Protein AF-A0A2D6JNW7-F1 (afdb_monomer_lite)

pLDDT: mean 84.2, std 11.0, range [40.28, 97.12]

Radius of gyration: 33.72 Å; chains: 1; bounding box: 96×53×116 Å

Secondary structure (DSSP, 8-state):
-EEEE---TTTPPP-PPPEEEETTSPBPPPPEEEEEE-SSEEEEEEE--SPPSS-EEEE----TT----EEE------S-SS-SSGGG--S--B--TTTT--S-GGG-EE-----HHHHHHHHHHHHHHHHHHTS--S-HHHIIIIIHHHHHHHHIIIIIHHHHHHHHTSPPTTPBPHHHHHHHHHHHHHHHHSTT--HHHHHHHHHSGGGPPTT-EEEEEEE--EEEEPTTS-EEEE-HHHHT-BHHHHHHHHHHHHHHH---TTSHHHHHHHHHHHHHHHHHHHHHHHHHH-EESS--SSSEEEEEEEEEE-PPEEETTEEE--EEETTS-HHHHHHHHHHHS-SEEEEEEEESSSEEEEEEEE--TT--TTTS-SS--SEEE---SSTTHHHHHHHHHHHHHHHHHHHHHHHHHHHHHHHHHHHHHHTT--

Sequence (434 aa):
MVEWELVPIEIEQPHSVPDLITAAGRLSPAPDVVVDDDGESLKITYRWRALPTGDYTLCMHGSPQKIQSYSWTGVFGYEGLGPTDPSGFSSASYYPQGAALAGDVDRAEALNSHGAGLLLVSTVMLILFLVVAMRPTTAYGVRFGLFVPGVLMLLVGGILHPLWAMADEVQHQDEITLETLIEMRLQQLWDVSAEGVPEQTLYTHTGATWGMLEGERLKMKLDIEEAIPLDDGRWQLLVPELESLRLDQAIFGQVAKGETQQSQEGMLESQTVRFILLAGRSLLLDLLILEAMLVVEDKPESSVIHIDTEMLAAPATGSFAAPAWSTRPASVSTDDWVRLQGSLFPERISISLCDCDLDLLDVMFLPSDGFDLGDIPPSSWGVKSASGLLPYGGALMLGGLALGLAATWMEVQRKSKAEQLALEFATQNTNQWN

Foldseek 3Di:
DKKWFDDPPVQDWDQDQWWKAFPVRDTDDFFDWDWDCPPGITDIDGHDPPDDDHDIDTGDDTDPPHDIDMDDDDDDDDDDPQDPDPVRFPQFAAQPPPLQDQFDPVQKDFFAALDCVLLVVLVVLLVVLVVVVPDDDPCVCLCVVFAVLLSVLSCVLRHQFSVQLVVLLDDDPPADEPLRLLLVLLVLLLVCLAPPRDLVSNQQQLAAQSSAHAQGKHKYKAFFTIWGQDPVQKIQTHGVCRRPDTLLCSNVVSLVVVVVVDPDPDRNPSSSVSSSVSSLVSVSLNVLVVRNQRMGNHDFNHSMKIAIFGKHAADFDDDSSRTYNRIDGPPFDNVLSVLLCVQFVFPDWDWDFDPDVDTGIYIDTHTGPRNHPVSHGPDRRRMDHSGTPDPCSVVSSVSSSVSNVVSSVVRVVVVVVVVVVVVVVVVVVVVVPD

Structure (mmCIF, N/CA/C/O backbone):
data_AF-A0A2D6JNW7-F1
#
_entry.id   AF-A0A2D6JNW7-F1
#
loop_
_atom_site.group_PDB
_atom_site.id
_atom_site.type_symbol
_atom_site.label_atom_id
_atom_site.label_alt_id
_atom_site.label_comp_id
_atom_site.label_asym_id
_atom_site.label_entity_id
_atom_site.label_seq_id
_atom_site.pdbx_PDB_ins_code
_atom_site.Cartn_x
_atom_site.Cartn_y
_atom_site.Cartn_z
_atom_site.occupancy
_atom_site.B_iso_or_equiv
_atom_site.auth_seq_id
_atom_site.auth_comp_id
_atom_site.auth_asym_id
_atom_site.auth_atom_id
_atom_site.pdbx_PDB_model_num
ATOM 1 N N . MET A 1 1 ? -18.927 -9.852 26.071 1.00 79.31 1 MET A N 1
ATOM 2 C CA . MET A 1 1 ? -20.277 -9.918 25.480 1.00 79.31 1 MET A CA 1
ATOM 3 C C . MET A 1 1 ? -20.737 -11.363 25.498 1.00 79.31 1 MET A C 1
ATOM 5 O O . MET A 1 1 ? -19.921 -12.235 25.215 1.00 79.31 1 MET A O 1
ATOM 9 N N . VAL A 1 2 ? -21.993 -11.606 25.861 1.00 85.31 2 VAL A N 1
ATOM 10 C CA . VAL A 1 2 ? -22.646 -12.916 25.771 1.00 85.31 2 VAL A CA 1
ATOM 11 C C . VAL A 1 2 ? -23.928 -12.736 24.967 1.00 85.31 2 VAL A C 1
ATOM 13 O O . VAL A 1 2 ? -24.715 -11.842 25.276 1.00 85.31 2 VAL A O 1
ATOM 16 N N . GLU A 1 3 ? -24.112 -13.555 23.942 1.00 86.44 3 GLU A N 1
ATOM 17 C CA . GLU A 1 3 ? -25.295 -13.560 23.084 1.00 86.44 3 GLU A CA 1
ATOM 18 C C . GLU A 1 3 ? -26.065 -14.858 23.314 1.00 86.44 3 GLU A C 1
ATOM 20 O O . GLU A 1 3 ? -25.490 -15.950 23.260 1.00 86.44 3 GLU A O 1
ATOM 25 N N . TRP A 1 4 ? -27.355 -14.726 23.609 1.00 85.75 4 TRP A N 1
ATOM 26 C CA . TRP A 1 4 ? -28.253 -15.832 23.914 1.00 85.75 4 TRP A CA 1
ATOM 27 C C . TRP A 1 4 ? -29.268 -16.007 22.788 1.00 85.75 4 TRP A C 1
ATOM 29 O O . TRP A 1 4 ? -29.908 -15.046 22.359 1.00 85.75 4 TRP A O 1
ATOM 39 N N . GLU A 1 5 ? -29.448 -17.249 22.343 1.00 84.75 5 GLU A N 1
ATOM 40 C CA . GLU A 1 5 ? -30.480 -17.589 21.363 1.00 84.75 5 GLU A CA 1
ATOM 41 C C . GLU A 1 5 ? -31.864 -17.551 22.021 1.00 84.75 5 GLU A C 1
ATOM 43 O O . GLU A 1 5 ? -32.036 -18.044 23.141 1.00 84.75 5 GLU A O 1
ATOM 48 N N . LEU A 1 6 ? -32.865 -16.983 21.346 1.00 81.88 6 LEU A N 1
ATOM 49 C CA . LEU A 1 6 ? -34.222 -16.928 21.883 1.00 81.88 6 LEU A CA 1
ATOM 50 C C . LEU A 1 6 ? -34.843 -18.325 21.961 1.00 81.88 6 LEU A C 1
ATOM 52 O O . LEU A 1 6 ? -34.930 -19.061 20.979 1.00 81.88 6 LEU A O 1
ATOM 56 N N . VAL A 1 7 ? -35.335 -18.671 23.147 1.00 85.50 7 VAL A N 1
ATOM 57 C CA . VAL A 1 7 ? -36.038 -19.926 23.413 1.00 85.50 7 VAL A CA 1
ATOM 58 C C . VAL A 1 7 ? -37.310 -19.644 24.216 1.00 85.50 7 VAL A C 1
ATOM 60 O O . VAL A 1 7 ? -37.390 -18.617 24.889 1.00 85.50 7 VAL A O 1
ATOM 63 N N . PRO A 1 8 ? -38.322 -20.530 24.183 1.00 85.38 8 PRO A N 1
ATOM 64 C CA . PRO A 1 8 ? -39.494 -20.395 25.040 1.00 85.38 8 PRO A CA 1
ATOM 65 C C . PRO A 1 8 ? -39.116 -20.270 26.523 1.00 85.38 8 PRO A C 1
ATOM 67 O O . PRO A 1 8 ? -38.206 -20.954 27.003 1.00 85.38 8 PRO A O 1
ATOM 70 N N . ILE A 1 9 ? -39.855 -19.434 27.257 1.00 81.75 9 ILE A N 1
ATOM 71 C CA . ILE A 1 9 ? -39.576 -19.068 28.658 1.00 81.75 9 ILE A CA 1
ATOM 72 C C . ILE A 1 9 ? -39.484 -20.282 29.601 1.00 81.75 9 ILE A C 1
ATOM 74 O O . ILE A 1 9 ? -38.838 -20.238 30.651 1.00 81.75 9 ILE A O 1
ATOM 78 N N . GLU A 1 10 ? -40.108 -21.403 29.227 1.00 84.38 10 GLU A N 1
ATOM 79 C CA . GLU A 1 10 ? -40.064 -22.664 29.965 1.00 84.38 10 GLU A CA 1
ATOM 80 C C . GLU A 1 10 ? -38.662 -23.291 29.999 1.00 84.38 10 GLU A C 1
ATOM 82 O O . GLU A 1 10 ? -38.323 -23.964 30.976 1.00 84.38 10 GLU A O 1
ATOM 87 N N . ILE A 1 11 ? -37.845 -23.068 28.963 1.00 86.50 11 ILE A N 1
ATOM 88 C CA . ILE A 1 11 ? -36.492 -23.635 28.823 1.00 86.50 11 ILE A CA 1
ATOM 89 C C . ILE A 1 11 ? -35.373 -22.582 28.878 1.00 86.50 11 ILE A C 1
ATOM 91 O O . ILE A 1 11 ? -34.199 -22.950 28.902 1.00 86.50 11 ILE A O 1
ATOM 95 N N . GLU A 1 12 ? -35.730 -21.301 28.968 1.00 85.44 12 GLU A N 1
ATOM 96 C CA . GLU A 1 12 ? -34.830 -20.142 28.972 1.00 85.44 12 GLU A CA 1
ATOM 97 C C . GLU A 1 12 ? -33.957 -20.036 30.231 1.00 85.44 12 GLU A C 1
ATOM 99 O O . GLU A 1 12 ? -34.466 -20.016 31.359 1.00 85.44 12 GLU A O 1
ATOM 104 N N . GLN A 1 13 ? -32.636 -19.931 30.059 1.00 88.56 13 GLN A N 1
ATOM 105 C CA . GLN A 1 13 ? -31.693 -19.799 31.171 1.00 88.56 13 GLN A CA 1
ATOM 106 C C . GLN A 1 13 ? -31.845 -18.444 31.880 1.00 88.56 13 GLN A C 1
ATOM 108 O O . GLN A 1 13 ? -32.142 -17.441 31.243 1.00 88.56 13 GLN A O 1
ATOM 113 N N . PRO A 1 14 ? -31.639 -18.374 33.208 1.00 84.81 14 PRO A N 1
ATOM 114 C CA . PRO A 1 14 ? -31.589 -17.092 33.889 1.00 84.81 14 PRO A CA 1
ATOM 115 C C . PRO A 1 14 ? -30.302 -16.355 33.508 1.00 84.81 14 PRO A C 1
ATOM 117 O O . PRO A 1 14 ? -29.203 -16.851 33.751 1.00 84.81 14 PRO A O 1
ATOM 120 N N . HIS A 1 15 ? -30.423 -15.140 32.983 1.00 85.81 15 HIS A N 1
ATOM 121 C CA . HIS A 1 15 ? -29.268 -14.310 32.625 1.00 85.81 15 HIS A CA 1
ATOM 122 C C . HIS A 1 15 ? -28.740 -13.516 33.825 1.00 85.81 15 HIS A C 1
ATOM 124 O O . HIS A 1 15 ? -28.685 -12.288 33.826 1.00 85.81 15 HIS A O 1
ATOM 130 N N . SER A 1 16 ? -28.397 -14.224 34.903 1.00 84.06 16 SER A N 1
ATOM 131 C CA . SER A 1 16 ? -27.777 -13.600 36.073 1.00 84.06 16 SER A CA 1
ATOM 132 C C . SER A 1 16 ? -26.382 -13.082 35.738 1.00 84.06 16 SER A C 1
ATOM 134 O O . SER A 1 16 ? -25.651 -13.719 34.979 1.00 84.06 16 SER A O 1
ATOM 136 N N . VAL A 1 17 ? -25.992 -11.981 36.382 1.00 85.38 17 VAL A N 1
ATOM 137 C CA . VAL A 1 17 ? -24.635 -11.440 36.279 1.00 85.38 17 VAL A CA 1
ATOM 138 C C . VAL A 1 17 ? -23.621 -12.539 36.630 1.00 85.38 17 VAL A C 1
ATOM 140 O O . VAL A 1 17 ? -23.726 -13.123 37.711 1.00 85.38 17 VAL A O 1
ATOM 143 N N . PRO A 1 18 ? -22.675 -12.859 35.731 1.00 88.25 18 PRO A N 1
ATOM 144 C CA . PRO A 1 18 ? -21.683 -13.891 35.972 1.00 88.25 18 PRO A CA 1
ATOM 145 C C . PRO A 1 18 ? -20.665 -13.432 37.014 1.00 88.25 18 PRO A C 1
ATOM 147 O O . PRO A 1 18 ? -20.334 -12.247 37.121 1.00 88.25 18 PRO A O 1
ATOM 150 N N . ASP A 1 19 ? -20.134 -14.397 37.754 1.00 89.12 19 ASP A N 1
ATOM 151 C CA . ASP A 1 19 ? -19.105 -14.138 38.750 1.00 89.12 19 ASP A CA 1
ATOM 152 C C . ASP A 1 19 ? -17.740 -14.092 38.075 1.00 89.12 19 ASP A C 1
ATOM 154 O O . ASP A 1 19 ? -17.357 -15.008 37.346 1.00 89.12 19 ASP A O 1
ATOM 158 N N . LEU A 1 20 ? -16.972 -13.047 38.363 1.00 88.94 20 LEU A N 1
ATOM 159 C CA . LEU A 1 20 ? -15.573 -12.967 37.972 1.00 88.94 20 LEU A CA 1
ATOM 160 C C . LEU A 1 20 ? -14.711 -13.158 39.221 1.00 88.94 20 LEU A C 1
ATOM 162 O O . LEU A 1 20 ? -14.803 -12.376 40.166 1.00 88.94 20 LEU A O 1
ATOM 166 N N . ILE A 1 21 ? -13.902 -14.215 39.246 1.00 90.06 21 ILE A N 1
ATOM 167 C CA . ILE A 1 21 ? -13.131 -14.631 40.423 1.00 90.06 21 ILE A CA 1
ATOM 168 C C . ILE A 1 21 ? -11.639 -14.468 40.133 1.00 90.06 21 ILE A C 1
ATOM 170 O O . ILE A 1 21 ? -11.117 -15.049 39.188 1.00 90.06 21 ILE A O 1
ATOM 174 N N . THR A 1 22 ? -10.949 -13.689 40.960 1.00 87.75 22 THR A N 1
ATOM 175 C CA . THR A 1 22 ? -9.482 -13.528 40.934 1.00 87.75 22 THR A CA 1
ATOM 176 C C . THR A 1 22 ? -8.746 -14.842 41.224 1.00 87.75 22 THR A C 1
ATOM 178 O O . THR A 1 22 ? -9.270 -15.710 41.924 1.00 87.75 22 THR A O 1
ATOM 181 N N . ALA A 1 23 ? -7.474 -14.945 40.827 1.00 84.19 23 ALA A N 1
ATOM 182 C CA . ALA A 1 23 ? -6.586 -16.057 41.198 1.00 84.19 23 ALA A CA 1
ATOM 183 C C . ALA A 1 23 ? -6.503 -16.326 42.720 1.00 84.19 23 ALA A C 1
ATOM 185 O O . ALA A 1 23 ? -6.247 -17.448 43.150 1.00 84.19 23 ALA A O 1
ATOM 186 N N . ALA A 1 24 ? -6.762 -15.312 43.554 1.00 84.00 24 ALA A N 1
ATOM 187 C CA . ALA A 1 24 ? -6.826 -15.438 45.012 1.00 84.00 24 ALA A CA 1
ATOM 188 C C . ALA A 1 24 ? -8.175 -15.985 45.536 1.00 84.00 24 ALA A C 1
ATOM 190 O O . ALA A 1 24 ? -8.398 -16.007 46.748 1.00 84.00 24 ALA A O 1
ATOM 191 N N . GLY A 1 25 ? -9.100 -16.375 44.653 1.00 85.25 25 GLY A N 1
ATOM 192 C CA . GLY A 1 25 ? -10.431 -16.874 45.007 1.00 85.25 25 GLY A CA 1
ATOM 193 C C . GLY A 1 25 ? -11.412 -15.789 45.463 1.00 85.25 25 GLY A C 1
ATOM 194 O O . GLY A 1 25 ? -12.446 -16.104 46.048 1.00 85.25 25 GLY A O 1
ATOM 195 N N . ARG A 1 26 ? -11.101 -14.504 45.241 1.00 86.94 26 ARG A N 1
ATOM 196 C CA . ARG A 1 26 ? -11.984 -13.379 45.594 1.00 86.94 26 ARG A CA 1
ATOM 197 C C . ARG A 1 26 ? -12.836 -12.959 44.404 1.00 86.94 26 ARG A C 1
ATOM 199 O O . ARG A 1 26 ? -12.304 -12.837 43.303 1.00 86.94 26 ARG A O 1
ATOM 206 N N . LEU A 1 27 ? -14.111 -12.672 44.660 1.00 86.75 27 LEU A N 1
ATOM 207 C CA . LEU A 1 27 ? -15.022 -12.059 43.692 1.00 86.75 27 LEU A CA 1
ATOM 208 C C . LEU A 1 27 ? -14.570 -10.634 43.345 1.00 86.75 27 LEU A C 1
ATOM 210 O O . LEU A 1 27 ? -14.230 -9.847 44.236 1.00 86.75 27 LEU A O 1
ATOM 214 N N . SER A 1 28 ? -14.576 -10.327 42.053 1.00 87.56 28 SER A N 1
ATOM 215 C CA . SER A 1 28 ? -14.360 -8.994 41.494 1.00 87.56 28 SER A CA 1
ATOM 216 C C . SER A 1 28 ? -15.579 -8.086 41.725 1.00 87.56 28 SER A C 1
ATOM 218 O O . SER A 1 28 ? -16.661 -8.577 42.057 1.00 87.56 28 SER A O 1
ATOM 220 N N . PRO A 1 29 ? -15.432 -6.758 41.554 1.00 85.00 29 PRO A N 1
ATOM 221 C CA . PRO A 1 29 ? -16.558 -5.826 41.590 1.00 85.00 29 PRO A CA 1
ATOM 222 C C . PRO A 1 29 ? -17.674 -6.217 40.615 1.00 85.00 29 PRO A C 1
ATOM 224 O O . PRO A 1 29 ? -17.424 -6.887 39.612 1.00 85.00 29 PRO A O 1
ATOM 227 N N . ALA A 1 30 ? -18.901 -5.773 40.894 1.00 83.81 30 ALA A N 1
ATOM 228 C CA . ALA A 1 30 ? -20.009 -5.961 39.967 1.00 83.81 30 ALA A CA 1
ATOM 229 C C . ALA A 1 30 ? -19.713 -5.230 38.638 1.00 83.81 30 ALA A C 1
ATOM 231 O O . ALA A 1 30 ? -19.247 -4.088 38.682 1.00 83.81 30 ALA A O 1
ATOM 232 N N . PRO A 1 31 ? -19.949 -5.868 37.479 1.00 85.44 31 PRO A N 1
ATOM 233 C CA . PRO A 1 31 ? -19.776 -5.226 36.184 1.00 85.44 31 PRO A CA 1
ATOM 234 C C . PRO A 1 31 ? -20.869 -4.188 35.915 1.00 85.44 31 PRO A C 1
ATOM 236 O O . PRO A 1 31 ? -21.990 -4.310 36.412 1.00 85.44 31 PRO A O 1
ATOM 239 N N . ASP A 1 32 ? -20.574 -3.239 35.028 1.00 78.88 32 ASP A N 1
ATOM 240 C CA . ASP A 1 32 ? -21.625 -2.517 34.312 1.00 78.88 32 ASP A CA 1
ATOM 241 C C . ASP A 1 32 ? -22.319 -3.496 33.359 1.00 78.88 32 ASP A C 1
ATOM 243 O O . ASP A 1 32 ? -21.648 -4.242 32.636 1.00 78.88 32 ASP A O 1
ATOM 247 N N . VAL A 1 33 ? -23.650 -3.483 33.346 1.00 83.12 33 VAL A N 1
ATOM 248 C CA . VAL A 1 33 ? -24.460 -4.372 32.509 1.00 83.12 33 VAL A CA 1
ATOM 249 C C . VAL A 1 33 ? -25.220 -3.540 31.488 1.00 83.12 33 VAL A C 1
ATOM 251 O O . VAL A 1 33 ? -26.009 -2.672 31.858 1.00 83.12 33 VAL A O 1
ATOM 254 N N . VAL A 1 34 ? -24.988 -3.821 30.209 1.00 81.88 34 VAL A N 1
ATOM 255 C CA . VAL A 1 34 ? -25.766 -3.274 29.092 1.00 81.88 34 VAL A CA 1
ATOM 256 C C . VAL A 1 34 ? -26.513 -4.431 28.447 1.00 81.88 34 VAL A C 1
ATOM 258 O O . VAL A 1 34 ? -25.894 -5.435 28.092 1.00 81.88 34 VAL A O 1
ATOM 261 N N . VAL A 1 35 ? -27.833 -4.303 28.348 1.00 80.62 35 VAL A N 1
ATOM 262 C CA . VAL A 1 35 ? -28.721 -5.304 27.749 1.00 80.62 35 VAL A CA 1
ATOM 263 C C . VAL A 1 35 ? -29.306 -4.707 26.483 1.00 80.62 35 VAL A C 1
ATOM 265 O O . VAL A 1 35 ? -29.838 -3.598 26.530 1.00 80.62 35 VAL A O 1
ATOM 268 N N . ASP A 1 36 ? -29.201 -5.452 25.393 1.00 76.94 36 ASP A N 1
ATOM 269 C CA . ASP A 1 36 ? -29.800 -5.135 24.106 1.00 76.94 36 ASP A CA 1
ATOM 270 C C . ASP A 1 36 ? -30.628 -6.339 23.635 1.00 76.94 36 ASP A C 1
ATOM 272 O O . ASP A 1 36 ? -30.174 -7.483 23.711 1.00 76.94 36 ASP A O 1
ATOM 276 N N . ASP A 1 37 ? -31.865 -6.083 23.224 1.00 76.38 37 ASP A N 1
ATOM 277 C CA . ASP A 1 37 ? -32.842 -7.096 22.810 1.00 76.38 37 ASP A CA 1
ATOM 278 C C . ASP A 1 37 ? -33.459 -6.637 21.489 1.00 76.38 37 ASP A C 1
ATOM 280 O O . ASP A 1 37 ? -34.244 -5.683 21.446 1.00 76.38 37 ASP A O 1
ATOM 284 N N . ASP A 1 38 ? -33.057 -7.300 20.407 1.00 68.25 38 ASP A N 1
ATOM 285 C CA . ASP A 1 38 ? -33.480 -6.986 19.042 1.00 68.25 38 ASP A CA 1
ATOM 286 C C . ASP A 1 38 ? -34.658 -7.858 18.565 1.00 68.25 38 ASP A C 1
ATOM 288 O O . ASP A 1 38 ? -35.105 -7.735 17.423 1.00 68.25 38 ASP A O 1
ATOM 292 N N . GLY A 1 39 ? -35.219 -8.702 19.443 1.00 66.62 39 GLY A N 1
ATOM 293 C CA . GLY A 1 39 ? -36.354 -9.578 19.143 1.00 66.62 39 GLY A CA 1
ATOM 294 C C . GLY A 1 39 ? -36.004 -10.860 18.377 1.00 66.62 39 GLY A C 1
ATOM 295 O O . GLY A 1 39 ? -36.873 -11.725 18.244 1.00 66.62 39 GLY A O 1
ATOM 296 N N . GLU A 1 40 ? -34.756 -11.018 17.926 1.00 69.75 40 GLU A N 1
ATOM 297 C CA . GLU A 1 40 ? -34.205 -12.273 17.387 1.00 69.75 40 GLU A CA 1
ATOM 298 C C . GLU A 1 40 ? -33.114 -12.865 18.300 1.00 69.75 40 GLU A C 1
ATOM 300 O O . GLU A 1 40 ? -32.944 -14.087 18.355 1.00 69.75 40 GLU A O 1
ATOM 305 N N . SER A 1 41 ? -32.425 -12.023 19.072 1.00 72.06 41 SER A N 1
ATOM 306 C CA . SER A 1 41 ? -31.356 -12.400 19.994 1.00 72.06 41 SER A CA 1
ATOM 307 C C . SER A 1 41 ? -31.338 -11.504 21.236 1.00 72.06 41 SER A C 1
ATOM 309 O O . SER A 1 41 ? -31.678 -10.323 21.180 1.00 72.06 41 SER A O 1
ATOM 311 N N . LEU A 1 42 ? -30.904 -12.061 22.372 1.00 81.75 42 LEU A N 1
ATOM 312 C CA . LEU A 1 42 ? -30.653 -11.284 23.587 1.00 81.75 42 LEU A CA 1
ATOM 313 C C . LEU A 1 42 ? -29.146 -11.120 23.789 1.00 81.75 42 LEU A C 1
ATOM 315 O O . LEU A 1 42 ? -28.427 -12.091 24.052 1.00 81.75 42 LEU A O 1
ATOM 319 N N . LYS A 1 43 ? -28.666 -9.879 23.723 1.00 84.88 43 LYS A N 1
ATOM 320 C CA . LYS A 1 43 ? -27.253 -9.527 23.888 1.00 84.88 43 LYS A CA 1
ATOM 321 C C . LYS A 1 43 ? -27.035 -8.866 25.238 1.00 84.88 43 LYS A C 1
ATOM 323 O O . LYS A 1 43 ? -27.652 -7.860 25.580 1.00 84.88 43 LYS A O 1
ATOM 328 N N . ILE A 1 44 ? -26.111 -9.421 26.021 1.00 84.19 44 ILE A N 1
ATOM 329 C CA . ILE A 1 44 ? -25.745 -8.871 27.326 1.00 84.19 44 ILE A CA 1
ATOM 330 C C . ILE A 1 44 ? -24.242 -8.627 27.380 1.00 84.19 44 ILE A C 1
ATOM 332 O O . ILE A 1 44 ? -23.411 -9.534 27.238 1.00 84.19 44 ILE A O 1
ATOM 336 N N . THR A 1 45 ? -23.876 -7.375 27.625 1.00 82.94 45 THR A N 1
ATOM 337 C CA . THR A 1 45 ? -22.489 -6.951 27.787 1.00 82.94 45 THR A CA 1
ATOM 338 C C . THR A 1 45 ? -22.197 -6.666 29.251 1.00 82.94 45 THR A C 1
ATOM 340 O O . THR A 1 45 ? -22.761 -5.752 29.845 1.00 82.94 45 THR A O 1
ATOM 343 N N . TYR A 1 46 ? -21.272 -7.447 29.811 1.00 86.62 46 TYR A N 1
ATOM 344 C CA . TYR A 1 46 ? -20.715 -7.258 31.147 1.00 86.62 46 TYR A CA 1
ATOM 345 C C . TYR A 1 46 ? -19.355 -6.569 31.039 1.00 86.62 46 TYR A C 1
ATOM 347 O O . TYR A 1 46 ? -18.458 -7.083 30.364 1.00 86.62 46 TYR A O 1
ATOM 355 N N . ARG A 1 47 ? -19.193 -5.419 31.699 1.00 82.56 47 ARG A N 1
ATOM 356 C CA . ARG A 1 47 ? -17.948 -4.644 31.688 1.00 82.56 47 ARG A CA 1
ATOM 357 C C . ARG A 1 47 ? -17.402 -4.463 33.098 1.00 82.56 47 ARG A C 1
ATOM 359 O O . ARG A 1 47 ? -17.983 -3.751 33.910 1.00 82.56 47 ARG A O 1
ATOM 366 N N . TRP A 1 48 ? -16.238 -5.048 33.355 1.00 83.38 48 TRP A N 1
ATOM 367 C CA . TRP A 1 48 ? -15.439 -4.764 34.544 1.00 83.38 48 TRP A CA 1
ATOM 368 C C . TRP A 1 48 ? -14.383 -3.710 34.216 1.00 83.38 48 TRP A C 1
ATOM 370 O O . TRP A 1 48 ? -13.774 -3.757 33.149 1.00 83.38 48 TRP A O 1
ATOM 380 N N . ARG A 1 49 ? -14.163 -2.766 35.133 1.00 78.12 49 ARG A N 1
ATOM 381 C CA . ARG A 1 49 ? -13.128 -1.725 35.031 1.00 78.12 49 ARG A CA 1
ATOM 382 C C . ARG A 1 49 ? -12.167 -1.817 36.211 1.00 78.12 49 ARG A C 1
ATOM 384 O O . ARG A 1 49 ? -12.527 -2.381 37.245 1.00 78.12 49 ARG A O 1
ATOM 391 N N . ALA A 1 50 ? -10.963 -1.267 36.047 1.00 72.19 50 ALA A N 1
ATOM 392 C CA . ALA A 1 50 ? -9.931 -1.211 37.085 1.00 72.19 50 ALA A CA 1
ATOM 393 C C . ALA A 1 50 ? -9.627 -2.567 37.765 1.00 72.19 50 ALA A C 1
ATOM 395 O O . ALA A 1 50 ? -9.409 -2.641 38.977 1.00 72.19 50 ALA A O 1
ATOM 396 N N . LEU A 1 51 ? -9.627 -3.661 36.993 1.00 77.56 51 LEU A N 1
ATOM 397 C CA . LEU A 1 51 ? -9.233 -4.972 37.503 1.00 77.56 51 LEU A CA 1
ATOM 398 C C . LEU A 1 51 ? -7.703 -5.042 37.657 1.00 77.56 51 LEU A C 1
ATOM 400 O O . LEU A 1 51 ? -6.986 -4.689 36.721 1.00 77.56 51 LEU A O 1
ATOM 404 N N . PRO A 1 52 ? -7.177 -5.523 38.798 1.00 73.56 52 PRO A N 1
ATOM 405 C CA . PRO A 1 52 ? -5.755 -5.824 38.941 1.00 73.56 52 PRO A CA 1
ATOM 406 C C . PRO A 1 52 ? -5.266 -6.814 37.876 1.00 73.56 52 PRO A C 1
ATOM 408 O O . PRO A 1 52 ? -6.027 -7.668 37.421 1.00 73.56 52 PRO A O 1
ATOM 411 N N . THR A 1 53 ? -3.986 -6.766 37.520 1.00 72.69 53 THR A N 1
ATOM 412 C CA . THR A 1 53 ? -3.395 -7.773 36.631 1.00 72.69 53 THR A CA 1
ATOM 413 C C . THR A 1 53 ? -3.371 -9.154 37.281 1.00 72.69 53 THR A C 1
ATOM 415 O O . THR A 1 53 ? -3.063 -9.292 38.467 1.00 72.69 53 THR A O 1
ATOM 418 N N . GLY A 1 54 ? -3.693 -10.186 36.501 1.00 79.12 54 GLY A N 1
ATOM 419 C CA . GLY A 1 54 ? -3.653 -11.577 36.944 1.00 79.12 54 GLY A CA 1
ATOM 420 C C . GLY A 1 54 ? -4.682 -12.455 36.243 1.00 79.12 54 GLY A C 1
ATOM 421 O O . GLY A 1 54 ? -5.438 -11.988 35.393 1.00 79.12 54 GLY A O 1
ATOM 422 N N . ASP A 1 55 ? -4.708 -13.726 36.634 1.00 83.12 55 ASP A N 1
ATOM 423 C CA . ASP A 1 55 ? -5.665 -14.693 36.108 1.00 83.12 55 ASP A CA 1
ATOM 424 C C . ASP A 1 55 ? -7.037 -14.517 36.763 1.00 83.12 55 ASP A C 1
ATOM 426 O O . ASP A 1 55 ? -7.160 -14.325 37.982 1.00 83.12 55 ASP A O 1
ATOM 430 N N . TYR A 1 56 ? -8.074 -14.641 35.940 1.00 86.94 56 TYR A N 1
ATOM 431 C CA . TYR A 1 56 ? -9.464 -14.595 36.366 1.00 86.94 56 TYR A CA 1
ATOM 432 C C . TYR A 1 56 ? -10.222 -15.810 35.848 1.00 86.94 56 TYR A C 1
ATOM 434 O O . TYR A 1 56 ? -10.009 -16.273 34.731 1.00 86.94 56 TYR A O 1
ATOM 442 N N . THR A 1 57 ? -11.148 -16.305 36.660 1.00 89.06 57 THR A N 1
ATOM 443 C CA . THR A 1 57 ? -12.119 -17.325 36.265 1.00 89.06 57 THR A CA 1
ATOM 444 C C . THR A 1 57 ? -13.484 -16.666 36.129 1.00 89.06 57 THR A C 1
ATOM 446 O O . THR A 1 57 ? -14.007 -16.125 37.104 1.00 89.06 57 THR A O 1
ATOM 449 N N . LEU A 1 58 ? -14.049 -16.698 34.921 1.00 88.25 58 LEU A N 1
ATOM 450 C CA . LEU A 1 58 ? -15.419 -16.268 34.656 1.00 88.25 58 LEU A CA 1
ATOM 451 C C . LEU A 1 58 ? -16.365 -17.460 34.844 1.00 88.25 58 LEU A C 1
ATOM 453 O O . LEU A 1 58 ? -16.253 -18.466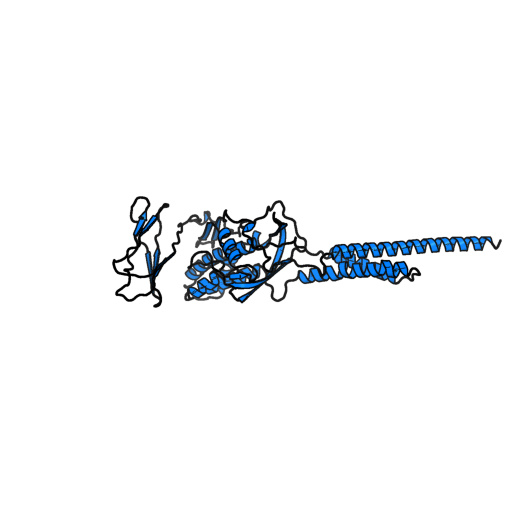 34.144 1.00 88.25 58 LEU A O 1
ATOM 457 N N . CYS A 1 59 ? -17.309 -17.330 35.767 1.00 88.31 59 CYS A N 1
ATOM 458 C CA . CYS A 1 59 ? -18.300 -18.347 36.083 1.00 88.31 59 CYS A CA 1
ATOM 459 C C . CYS A 1 59 ? -19.686 -17.871 35.645 1.00 88.31 59 CYS A C 1
ATOM 461 O O . CYS A 1 59 ? -20.252 -16.944 36.225 1.00 88.31 59 CYS A O 1
ATOM 463 N N . MET A 1 60 ? -20.242 -18.532 34.633 1.00 86.25 60 MET A N 1
ATOM 464 C CA . MET A 1 60 ? -21.635 -18.349 34.231 1.00 86.25 60 MET A CA 1
ATOM 465 C C . MET A 1 60 ? -22.521 -19.341 34.979 1.00 86.25 60 MET A C 1
ATOM 467 O O . MET A 1 60 ? -22.199 -20.526 35.081 1.00 86.25 60 MET A O 1
ATOM 471 N N . HIS A 1 61 ? -23.643 -18.848 35.495 1.00 84.94 61 HIS A N 1
ATOM 472 C CA . HIS A 1 61 ? -24.597 -19.652 36.250 1.00 84.94 61 HIS A CA 1
ATOM 473 C C . HIS A 1 61 ? -25.775 -20.046 35.368 1.00 84.94 61 HIS A C 1
ATOM 475 O O . HIS A 1 61 ? -26.253 -19.254 34.563 1.00 84.94 61 HIS A O 1
ATOM 481 N N . GLY A 1 62 ? -26.249 -21.276 35.542 1.00 85.69 62 GLY A N 1
ATOM 482 C CA . GLY A 1 62 ? -27.424 -21.7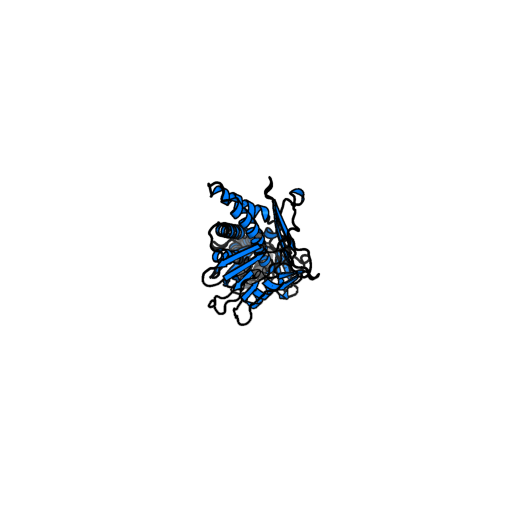98 34.856 1.00 85.69 62 GLY A CA 1
ATOM 483 C C . GLY A 1 62 ? -28.389 -22.452 35.835 1.00 85.69 62 GLY A C 1
ATOM 484 O O . GLY A 1 62 ? -28.035 -22.789 36.967 1.00 85.69 62 GLY A O 1
ATOM 485 N N . SER A 1 63 ? -29.624 -22.650 35.390 1.00 86.81 63 SER A N 1
ATOM 486 C CA . SER A 1 63 ? -30.634 -23.392 36.134 1.00 86.81 63 SER A CA 1
ATOM 487 C C . SER A 1 63 ? -30.700 -24.845 35.647 1.00 86.81 63 SER A C 1
ATOM 489 O O . SER A 1 63 ? -30.630 -25.092 34.437 1.00 86.81 63 SER A O 1
ATOM 491 N N . PRO A 1 64 ? -30.852 -25.829 36.553 1.00 83.88 64 PRO A N 1
ATOM 492 C CA . PRO A 1 64 ? -31.092 -27.211 36.158 1.00 83.88 64 PRO A CA 1
ATOM 493 C C . PRO A 1 64 ? -32.333 -27.323 35.264 1.00 83.88 64 PRO A C 1
ATOM 495 O O . PRO A 1 64 ? -33.324 -26.640 35.498 1.00 83.88 64 PRO A O 1
ATOM 498 N N . GLN A 1 65 ? -32.303 -28.241 34.292 1.00 82.69 65 GLN A N 1
ATOM 499 C CA . GLN A 1 65 ? -33.427 -28.551 33.384 1.00 82.69 65 GLN A CA 1
ATOM 500 C C . GLN A 1 65 ? -33.802 -27.443 32.387 1.00 82.69 65 GLN A C 1
ATOM 502 O O . GLN A 1 65 ? -34.810 -27.563 31.696 1.00 82.69 65 GLN A O 1
ATOM 507 N N . LYS A 1 66 ? -32.973 -26.407 32.264 1.00 86.31 66 LYS A N 1
ATOM 508 C CA . LYS A 1 66 ? -33.082 -25.375 31.233 1.00 86.31 66 LYS A CA 1
ATOM 509 C C . LYS A 1 66 ? -31.989 -25.564 30.182 1.00 86.31 66 LYS A C 1
ATOM 511 O O . LYS A 1 66 ? -30.905 -26.050 30.510 1.00 86.31 66 LYS A O 1
ATOM 516 N N . ILE A 1 67 ? -32.266 -25.237 28.922 1.00 83.81 67 ILE A N 1
ATOM 517 C CA . ILE A 1 67 ? -31.329 -25.426 27.804 1.00 83.81 67 ILE A CA 1
ATOM 518 C C . ILE A 1 67 ? -31.460 -24.224 26.878 1.00 83.81 67 ILE A C 1
ATOM 520 O O . ILE A 1 67 ? -32.513 -24.009 26.287 1.00 83.81 67 ILE A O 1
ATOM 524 N N . GLN A 1 68 ? -30.374 -23.468 26.756 1.00 87.50 68 GLN A N 1
ATOM 525 C CA . GLN A 1 68 ? -30.275 -22.316 25.872 1.00 87.50 68 GLN A CA 1
ATOM 526 C C . GLN A 1 68 ? -28.840 -22.239 25.357 1.00 87.50 68 GLN A C 1
ATOM 528 O O . GLN A 1 68 ? -27.889 -22.337 26.141 1.00 87.50 68 GLN A O 1
ATOM 533 N N . SER A 1 69 ? -28.694 -22.129 24.043 1.00 85.88 69 SER A N 1
ATOM 534 C CA . SER A 1 69 ? -27.422 -21.891 23.368 1.00 85.88 69 SER A CA 1
ATOM 535 C C . SER A 1 69 ? -26.950 -20.478 23.676 1.00 85.88 69 SER A C 1
ATOM 537 O O . SER A 1 69 ? -27.746 -19.539 23.711 1.00 85.88 69 SER A O 1
ATOM 539 N N . TYR A 1 70 ? -25.646 -20.331 23.874 1.00 86.19 70 TYR A N 1
ATOM 540 C CA . TYR A 1 70 ? -25.020 -19.024 23.968 1.00 86.19 70 TYR A CA 1
ATOM 541 C C . TYR A 1 70 ? -23.670 -19.026 23.262 1.00 86.19 70 TYR A C 1
ATOM 543 O O . TYR A 1 70 ? -22.978 -20.048 23.210 1.00 86.19 70 TYR A O 1
ATOM 551 N N . SER A 1 71 ? -23.293 -17.861 22.750 1.00 82.50 71 SER A N 1
ATOM 552 C CA . SER A 1 71 ? -21.939 -17.551 22.310 1.00 82.50 71 SER A CA 1
ATOM 553 C C . SER A 1 71 ? -21.369 -16.475 23.237 1.00 82.50 71 SER A C 1
ATOM 555 O O . SER A 1 71 ? -22.106 -15.691 23.842 1.00 82.50 71 SER A O 1
ATOM 557 N N . TRP A 1 72 ? -20.052 -16.455 23.425 1.00 83.81 72 TRP A N 1
ATOM 558 C CA . TRP A 1 72 ? -19.421 -15.413 24.225 1.00 83.81 72 TRP A CA 1
ATOM 559 C C . TRP A 1 72 ? -18.111 -14.960 23.601 1.00 83.81 72 TRP A C 1
ATOM 561 O O . TRP A 1 72 ? -17.342 -15.761 23.072 1.00 83.81 72 TRP A O 1
ATOM 571 N N . THR A 1 73 ? -17.855 -13.663 23.734 1.00 78.75 73 THR A N 1
ATOM 572 C CA . THR A 1 73 ? -16.611 -13.023 23.314 1.00 78.75 73 THR A CA 1
ATOM 573 C C . THR A 1 73 ? -16.099 -12.172 24.465 1.00 78.75 73 THR A C 1
ATOM 575 O O . THR A 1 73 ? -16.813 -11.308 24.992 1.00 78.75 73 THR A O 1
ATOM 578 N N . GLY A 1 74 ? -14.862 -12.429 24.881 1.00 73.06 74 GLY A N 1
ATOM 579 C CA . GLY A 1 74 ? -14.154 -11.638 25.881 1.00 73.06 74 GLY A CA 1
ATOM 580 C C . GLY A 1 74 ? -13.236 -10.624 25.213 1.00 73.06 74 GLY A C 1
ATOM 581 O O . GLY A 1 74 ? -12.514 -10.967 24.284 1.00 73.06 74 GLY A O 1
ATOM 582 N N . VAL A 1 75 ? -13.243 -9.387 25.705 1.00 66.19 75 VAL A N 1
ATOM 583 C CA . VAL A 1 75 ? -12.217 -8.392 25.379 1.00 66.19 75 VAL A CA 1
ATOM 584 C C . VAL A 1 75 ? -11.622 -7.933 26.699 1.00 66.19 75 VAL A C 1
ATOM 586 O O . VAL A 1 75 ? -12.356 -7.536 27.605 1.00 66.19 75 VAL A O 1
ATOM 589 N N . PHE A 1 76 ? -10.303 -8.027 26.815 1.00 63.41 76 PHE A N 1
ATOM 590 C CA . PHE A 1 76 ? -9.561 -7.514 27.955 1.00 63.41 76 PHE A CA 1
ATOM 591 C C . PHE A 1 76 ? -8.799 -6.267 27.515 1.00 63.41 76 PHE A C 1
ATOM 593 O O . PHE A 1 76 ? -8.073 -6.304 26.524 1.00 63.41 76 PHE A O 1
ATOM 600 N N . GLY A 1 77 ? -8.992 -5.164 28.234 1.00 54.31 77 GLY A N 1
ATOM 601 C CA . GLY A 1 77 ? -8.328 -3.893 27.973 1.00 54.31 77 GLY A CA 1
ATOM 602 C C . GLY A 1 77 ? -7.688 -3.360 29.247 1.00 54.31 77 GLY A C 1
ATOM 603 O O . GLY A 1 77 ? -8.270 -3.461 30.326 1.00 54.31 77 GLY A O 1
ATOM 604 N N . TYR A 1 78 ? -6.494 -2.792 29.119 1.00 53.34 78 TYR A N 1
ATOM 605 C CA . TYR A 1 78 ? -5.853 -2.036 30.189 1.00 53.34 78 TYR A CA 1
ATOM 606 C C . TYR A 1 78 ? -6.342 -0.582 30.136 1.00 53.34 78 TYR A C 1
ATOM 608 O O . TYR A 1 78 ? -6.285 0.041 29.077 1.00 53.34 78 TYR A O 1
ATOM 616 N N . GLU A 1 79 ? -6.788 -0.018 31.264 1.00 47.81 79 GLU A N 1
ATOM 617 C CA . GLU A 1 79 ? -6.893 1.441 31.410 1.00 47.81 79 GLU A CA 1
ATOM 618 C C . GLU A 1 79 ? -5.466 2.014 31.508 1.00 47.81 79 GLU A C 1
ATOM 620 O O . GLU A 1 79 ? -4.850 1.984 32.569 1.00 47.81 79 GLU A O 1
ATOM 625 N N . GLY A 1 80 ? -4.949 2.485 30.366 1.00 52.22 80 GLY A N 1
ATOM 626 C CA . GLY A 1 80 ? -3.822 3.416 30.234 1.00 52.22 80 GLY A CA 1
ATOM 627 C C . GLY A 1 80 ? -2.399 2.852 30.363 1.00 52.22 80 GLY A C 1
ATOM 628 O O . GLY A 1 80 ? -1.887 2.666 31.462 1.00 52.22 80 GLY A O 1
ATOM 629 N N . LEU A 1 81 ? -1.710 2.713 29.224 1.00 52.03 81 LEU A N 1
ATOM 630 C CA . LEU A 1 81 ? -0.252 2.924 29.105 1.00 52.03 81 LEU A CA 1
ATOM 631 C C . LEU A 1 81 ? 0.084 4.210 28.329 1.00 52.03 81 LEU A C 1
ATOM 633 O O . LEU A 1 81 ? 1.257 4.534 28.174 1.00 52.03 81 LEU A O 1
ATOM 637 N N . GLY A 1 82 ? -0.937 4.917 27.839 1.00 56.78 82 GLY A N 1
ATOM 638 C CA . GLY A 1 82 ? -0.778 6.185 27.145 1.00 56.78 82 GLY A CA 1
ATOM 639 C C . GLY A 1 82 ? -0.593 7.357 28.111 1.00 56.78 82 GLY A C 1
ATOM 640 O O . GLY A 1 82 ? -0.855 7.224 29.313 1.00 56.78 82 GLY A O 1
ATOM 641 N N . PRO A 1 83 ? -0.156 8.515 27.602 1.00 59.44 83 PRO A N 1
ATOM 642 C CA . PRO A 1 83 ? 0.003 9.718 28.403 1.00 59.44 83 PRO A CA 1
ATOM 643 C C . PRO A 1 83 ? -1.311 10.114 29.088 1.00 59.44 83 PRO A C 1
ATOM 645 O O . PRO A 1 83 ? -2.329 10.335 28.437 1.00 59.44 83 PRO A O 1
ATOM 648 N N . THR A 1 84 ? -1.297 10.217 30.417 1.00 64.44 84 THR A N 1
ATOM 649 C CA . THR A 1 84 ? -2.445 10.712 31.202 1.00 64.44 84 THR A CA 1
ATOM 650 C C . THR A 1 84 ? -2.413 12.225 31.406 1.00 64.44 84 THR A C 1
ATOM 652 O O . THR A 1 84 ? -3.304 12.785 32.041 1.00 64.44 84 THR A O 1
ATOM 655 N N . ASP A 1 85 ? -1.363 12.883 30.920 1.00 63.94 85 ASP A N 1
ATOM 656 C CA . ASP A 1 85 ? -1.181 14.324 30.984 1.00 63.94 85 ASP A CA 1
ATOM 657 C C . ASP A 1 85 ? -0.561 14.852 29.674 1.00 63.94 85 ASP A C 1
ATOM 659 O O . ASP A 1 85 ? 0.113 14.090 28.970 1.00 63.94 85 ASP A O 1
ATOM 663 N N . PRO A 1 86 ? -0.749 16.146 29.343 1.00 67.12 86 PRO A N 1
ATOM 664 C CA . PRO A 1 86 ? -0.298 16.718 28.073 1.00 67.12 86 PRO A CA 1
ATOM 665 C C . PRO A 1 86 ? 1.216 16.624 27.824 1.00 67.12 86 PRO A C 1
ATOM 667 O O . PRO A 1 86 ? 1.644 16.669 26.676 1.00 67.12 86 PRO A O 1
ATOM 670 N N . SER A 1 87 ? 2.044 16.507 28.871 1.00 70.81 87 SER A N 1
ATOM 671 C CA . SER A 1 87 ? 3.507 16.485 28.730 1.00 70.81 87 SER A CA 1
ATOM 672 C C . SER A 1 87 ? 4.063 15.140 28.264 1.00 70.81 87 SER A C 1
ATOM 674 O O . SER A 1 87 ? 5.199 15.087 27.795 1.00 70.81 87 SER A O 1
ATOM 676 N N . GLY A 1 88 ? 3.274 14.065 28.365 1.00 62.50 88 GLY A N 1
ATOM 677 C CA . GLY A 1 88 ? 3.650 12.750 27.848 1.00 62.50 88 GLY A CA 1
ATOM 678 C C . GLY A 1 88 ? 3.347 12.550 26.359 1.00 62.50 88 GLY A C 1
ATOM 679 O O . GLY A 1 88 ? 3.789 11.553 25.798 1.00 62.50 88 GLY A O 1
ATOM 680 N N . PHE A 1 89 ? 2.630 13.472 25.708 1.00 71.38 89 PHE A N 1
ATOM 681 C CA . PHE A 1 89 ? 2.356 13.403 24.272 1.00 71.38 89 PHE A CA 1
ATOM 682 C C . PHE A 1 89 ? 3.569 13.877 23.467 1.00 71.38 89 PHE A C 1
ATOM 684 O O . PHE A 1 89 ? 4.133 14.943 23.715 1.00 71.38 89 PHE A O 1
ATOM 691 N N . SER A 1 90 ? 3.942 13.111 22.444 1.00 66.62 90 SER A N 1
ATOM 692 C CA . SER A 1 90 ? 5.090 13.399 21.573 1.00 66.62 90 SER A CA 1
ATOM 693 C C . SER A 1 90 ? 4.853 14.559 20.588 1.00 66.62 90 SER A C 1
ATOM 695 O O . SER A 1 90 ? 5.777 14.965 19.883 1.00 66.62 90 SER A O 1
ATOM 697 N N . SER A 1 91 ? 3.640 15.133 20.546 1.00 67.00 91 SER A N 1
ATOM 698 C CA . SER A 1 91 ? 3.167 16.192 19.624 1.00 67.00 91 SER A CA 1
ATOM 699 C C . SER A 1 91 ? 3.202 15.859 18.122 1.00 67.00 91 SER A C 1
ATOM 701 O O . SER A 1 91 ? 2.753 16.664 17.301 1.00 67.00 91 SER A O 1
ATOM 703 N N . ALA A 1 92 ? 3.723 14.687 17.754 1.00 79.56 92 ALA A N 1
ATOM 704 C CA . ALA A 1 92 ? 3.737 14.173 16.395 1.00 79.56 92 ALA A CA 1
ATOM 705 C C . ALA A 1 92 ? 3.566 12.650 16.408 1.00 79.56 92 ALA A C 1
ATOM 707 O O . ALA A 1 92 ? 4.459 11.929 16.848 1.00 79.56 92 ALA A O 1
ATOM 708 N N . SER A 1 93 ? 2.434 12.177 15.886 1.00 85.62 93 SER A N 1
ATOM 709 C CA . SER A 1 93 ? 2.155 10.744 15.724 1.00 85.62 93 SER A CA 1
ATOM 710 C C . SER A 1 93 ? 2.393 10.300 14.283 1.00 85.62 93 SER A C 1
ATOM 712 O O . SER A 1 93 ? 1.518 10.454 13.429 1.00 85.62 93 SER A O 1
ATOM 714 N N . TYR A 1 94 ? 3.578 9.752 14.017 1.00 88.50 94 TYR A N 1
ATOM 715 C CA . TYR A 1 94 ? 3.924 9.154 12.724 1.00 88.50 94 TYR A CA 1
ATOM 716 C C . TYR A 1 94 ? 3.426 7.709 12.617 1.00 88.50 94 TYR A C 1
ATOM 718 O O . TYR A 1 94 ? 3.308 7.009 13.626 1.00 88.50 94 TYR A O 1
ATOM 726 N N . TYR A 1 95 ? 3.159 7.253 11.393 1.00 90.75 95 TYR A N 1
ATOM 727 C CA . TYR A 1 95 ? 2.982 5.827 11.123 1.00 90.75 95 TYR A CA 1
ATOM 728 C C . TYR A 1 95 ? 4.305 5.074 11.388 1.00 90.75 95 TYR A C 1
ATOM 730 O O . TYR A 1 95 ? 5.355 5.516 10.918 1.00 90.75 95 TYR A O 1
ATOM 738 N N . PRO A 1 96 ? 4.296 3.954 12.138 1.00 86.81 96 PRO A N 1
ATOM 739 C CA . PRO A 1 96 ? 5.502 3.178 12.416 1.00 86.81 96 PRO A CA 1
ATOM 740 C C . PRO A 1 96 ? 5.878 2.298 11.212 1.00 86.81 96 PRO A C 1
ATOM 742 O O . PRO A 1 96 ? 5.688 1.081 11.242 1.00 86.81 96 PRO A O 1
ATOM 745 N N . GLN A 1 97 ? 6.408 2.912 10.151 1.00 86.88 97 GLN A N 1
ATOM 746 C CA . GLN A 1 97 ? 6.926 2.178 8.996 1.00 86.88 97 GLN A CA 1
ATOM 747 C C . GLN A 1 97 ? 8.028 1.200 9.422 1.00 86.88 97 GLN A C 1
ATOM 749 O O . GLN A 1 97 ? 8.807 1.470 10.339 1.00 86.88 97 GLN A O 1
ATOM 754 N N . GLY A 1 98 ? 8.088 0.049 8.761 1.00 86.38 98 GLY A N 1
ATOM 755 C CA . GLY A 1 98 ? 9.022 -1.025 9.072 1.00 86.38 98 GLY A CA 1
ATOM 756 C C . GLY A 1 98 ? 8.390 -2.169 9.857 1.00 86.38 98 GLY A C 1
ATOM 757 O O . GLY A 1 98 ? 8.942 -3.265 9.889 1.00 86.38 98 GLY A O 1
ATOM 758 N N . ALA A 1 99 ? 7.221 -1.943 10.460 1.00 85.75 99 ALA A N 1
ATOM 759 C CA . ALA A 1 99 ? 6.526 -2.927 11.286 1.00 85.75 99 ALA A CA 1
ATOM 760 C C . ALA A 1 99 ? 6.108 -4.194 10.525 1.00 85.75 99 ALA A C 1
ATOM 762 O O . ALA A 1 99 ? 5.991 -5.257 11.130 1.00 85.75 99 ALA A O 1
ATOM 763 N N . ALA A 1 100 ? 5.873 -4.068 9.218 1.00 89.94 100 ALA A N 1
ATOM 764 C CA . ALA A 1 100 ? 5.470 -5.155 8.335 1.00 89.94 100 ALA A CA 1
ATOM 765 C C . ALA A 1 100 ? 6.533 -5.507 7.278 1.00 89.94 100 ALA A C 1
ATOM 767 O O . ALA A 1 100 ? 6.213 -6.065 6.224 1.00 89.94 100 ALA A O 1
ATOM 768 N N . LEU A 1 101 ? 7.804 -5.177 7.527 1.00 90.19 101 LEU A N 1
ATOM 769 C CA . LEU A 1 101 ? 8.901 -5.586 6.652 1.00 90.19 101 LEU A CA 1
ATOM 770 C C . LEU A 1 101 ? 9.385 -6.989 7.022 1.00 90.19 101 LEU A C 1
ATOM 772 O O . LEU A 1 101 ? 9.732 -7.259 8.168 1.00 90.19 101 LEU A O 1
ATOM 776 N N . ALA A 1 102 ? 9.437 -7.873 6.028 1.00 88.81 102 ALA A N 1
ATOM 777 C CA . ALA A 1 102 ? 10.018 -9.208 6.172 1.00 88.81 102 ALA A CA 1
ATOM 778 C C . ALA A 1 102 ? 11.483 -9.261 5.696 1.00 88.81 102 ALA A C 1
ATOM 780 O O . ALA A 1 102 ? 12.200 -10.219 5.987 1.00 88.81 102 ALA A O 1
ATOM 781 N N . GLY A 1 103 ? 11.916 -8.258 4.926 1.00 85.00 103 GLY A N 1
ATOM 782 C CA . GLY A 1 103 ? 13.259 -8.161 4.361 1.00 85.00 103 GLY A CA 1
ATOM 783 C C . GLY A 1 103 ? 14.256 -7.391 5.228 1.00 85.00 103 GLY A C 1
ATOM 784 O O . GLY A 1 103 ? 13.895 -6.665 6.148 1.00 85.00 103 GLY A O 1
ATOM 785 N N . ASP A 1 104 ? 15.536 -7.527 4.882 1.00 86.88 104 ASP A N 1
ATOM 786 C CA . ASP A 1 104 ? 16.627 -6.767 5.496 1.00 86.88 104 ASP A CA 1
ATOM 787 C C . ASP A 1 104 ? 16.792 -5.410 4.798 1.00 86.88 104 ASP A C 1
ATOM 789 O O . ASP A 1 104 ? 17.203 -5.354 3.635 1.00 86.88 104 ASP A O 1
ATOM 793 N N . VAL A 1 105 ? 16.491 -4.331 5.522 1.00 84.94 105 VAL A N 1
ATOM 794 C CA . VAL A 1 105 ? 16.544 -2.944 5.031 1.00 84.94 105 VAL A CA 1
ATOM 795 C C . VAL A 1 105 ? 17.953 -2.555 4.570 1.00 84.94 105 VAL A C 1
ATOM 797 O O . VAL A 1 105 ? 18.095 -1.784 3.625 1.00 84.94 105 VAL A O 1
ATOM 800 N N . ASP A 1 106 ? 19.010 -3.154 5.131 1.00 87.56 106 ASP A N 1
ATOM 801 C CA . ASP A 1 106 ? 20.393 -2.869 4.720 1.00 87.56 106 ASP A CA 1
ATOM 802 C C . ASP A 1 106 ? 20.706 -3.357 3.289 1.00 87.56 106 ASP A C 1
ATOM 804 O O . ASP A 1 106 ? 21.714 -2.962 2.693 1.00 87.56 106 ASP A O 1
ATOM 808 N N . ARG A 1 107 ? 19.852 -4.219 2.716 1.00 89.44 107 ARG A N 1
ATOM 809 C CA . ARG A 1 107 ? 19.954 -4.703 1.329 1.00 89.44 107 ARG A CA 1
ATOM 810 C C . ARG A 1 107 ? 19.069 -3.932 0.347 1.00 89.44 107 ARG A C 1
ATOM 812 O O . ARG A 1 107 ? 18.956 -4.366 -0.798 1.00 89.44 107 ARG A O 1
ATOM 819 N N . ALA A 1 108 ? 18.437 -2.838 0.772 1.00 89.12 108 ALA A N 1
ATOM 820 C CA . ALA A 1 108 ? 17.564 -2.044 -0.081 1.00 89.12 108 ALA A CA 1
ATOM 821 C C . ALA A 1 108 ? 18.290 -1.541 -1.341 1.00 89.12 108 ALA A C 1
ATOM 823 O O . ALA A 1 108 ? 19.428 -1.065 -1.300 1.00 89.12 108 ALA A O 1
ATOM 824 N N . GLU A 1 109 ? 17.616 -1.652 -2.484 1.00 90.44 109 GLU A N 1
ATOM 825 C CA . GLU A 1 109 ? 18.092 -1.129 -3.756 1.00 90.44 109 GLU A CA 1
ATOM 826 C C . GLU A 1 109 ? 17.202 0.023 -4.219 1.00 90.44 109 GLU A C 1
ATOM 828 O O . GLU A 1 109 ? 16.002 -0.153 -4.436 1.00 90.44 109 GLU A O 1
ATOM 833 N N . ALA A 1 110 ? 17.814 1.189 -4.437 1.00 87.88 110 ALA A N 1
ATOM 834 C CA . ALA A 1 110 ? 17.120 2.359 -4.953 1.00 87.88 110 ALA A CA 1
ATOM 835 C C . ALA A 1 110 ? 16.588 2.117 -6.373 1.00 87.88 110 ALA A C 1
ATOM 837 O O . ALA A 1 110 ? 17.300 1.644 -7.275 1.00 87.88 110 ALA A O 1
ATOM 838 N N . LEU A 1 111 ? 15.335 2.499 -6.573 1.00 83.94 111 LEU A N 1
ATOM 839 C CA . LEU A 1 111 ? 14.660 2.493 -7.856 1.00 83.94 111 LEU A CA 1
ATOM 840 C C . LEU A 1 111 ? 14.765 3.876 -8.482 1.00 83.94 111 LEU A C 1
ATOM 842 O O . LEU A 1 111 ? 14.779 4.901 -7.809 1.00 83.94 111 LEU A O 1
ATOM 846 N N . ASN A 1 112 ? 14.875 3.907 -9.803 1.00 76.75 112 ASN A N 1
ATOM 847 C CA . ASN A 1 112 ? 14.905 5.156 -10.547 1.00 76.75 112 ASN A CA 1
ATOM 848 C C . ASN A 1 112 ? 13.728 5.163 -11.512 1.00 76.75 112 ASN A C 1
ATOM 850 O O . ASN A 1 112 ? 13.462 4.156 -12.167 1.00 76.75 112 ASN A O 1
ATOM 854 N N . SER A 1 113 ? 13.071 6.310 -11.641 1.00 68.62 113 SER A N 1
ATOM 855 C CA . SER A 1 113 ? 12.112 6.531 -12.720 1.00 68.62 113 SER A CA 1
ATOM 856 C C . SER A 1 113 ? 12.800 6.449 -14.083 1.00 68.62 113 SER A C 1
ATOM 858 O O . SER A 1 113 ? 14.017 6.664 -14.220 1.00 68.62 113 SER A O 1
ATOM 860 N N . HIS A 1 114 ? 12.023 6.149 -15.123 1.00 69.50 114 HIS A N 1
ATOM 861 C CA . HIS A 1 114 ? 12.541 6.088 -16.482 1.00 69.50 114 HIS A CA 1
ATOM 862 C C . HIS A 1 114 ? 13.039 7.471 -16.930 1.00 69.50 114 HIS A C 1
ATOM 864 O O . HIS A 1 114 ? 12.294 8.368 -17.322 1.00 69.50 114 HIS A O 1
ATOM 870 N N . GLY A 1 115 ? 14.360 7.656 -16.884 1.00 65.75 115 GLY A N 1
ATOM 871 C CA . GLY A 1 115 ? 14.987 8.946 -17.141 1.00 65.75 115 GLY A CA 1
ATOM 872 C C . GLY A 1 115 ? 14.871 9.414 -18.598 1.00 65.75 115 GLY A C 1
ATOM 873 O O . GLY A 1 115 ? 15.359 8.765 -19.529 1.00 65.75 115 GLY A O 1
ATOM 874 N N . ALA A 1 116 ? 14.370 10.639 -18.790 1.00 75.56 116 ALA A N 1
ATOM 875 C CA . ALA A 1 116 ? 14.294 11.322 -20.090 1.00 75.56 116 ALA A CA 1
ATOM 876 C C . ALA A 1 116 ? 15.658 11.488 -20.806 1.00 75.56 116 ALA A C 1
ATOM 878 O O . ALA A 1 116 ? 15.714 11.733 -22.014 1.00 75.56 116 ALA A O 1
ATOM 879 N N . GLY A 1 117 ? 16.775 11.345 -20.082 1.00 80.62 117 GLY A N 1
ATOM 880 C CA . GLY A 1 117 ? 18.126 11.473 -20.631 1.00 80.62 117 GLY A CA 1
ATOM 881 C C . GLY A 1 117 ? 18.451 10.435 -21.711 1.00 80.62 117 GLY A C 1
ATOM 882 O O . GLY A 1 117 ? 18.995 10.792 -22.759 1.00 80.62 117 GLY A O 1
ATOM 883 N N . LEU A 1 118 ? 18.073 9.167 -21.505 1.00 80.12 118 LEU A N 1
ATOM 884 C CA . LEU A 1 118 ? 18.307 8.097 -22.488 1.00 80.12 118 LEU A CA 1
ATOM 885 C C . LEU A 1 118 ? 17.477 8.297 -23.760 1.00 80.12 118 LEU A C 1
ATOM 887 O O . LEU A 1 118 ? 17.976 8.081 -24.869 1.00 80.12 118 LEU A O 1
ATOM 891 N N . LEU A 1 119 ? 16.243 8.782 -23.612 1.00 87.06 119 LEU A N 1
ATOM 892 C CA . LEU A 1 119 ? 15.375 9.144 -24.729 1.00 87.06 119 LEU A CA 1
ATOM 893 C C . LEU A 1 119 ? 15.970 10.294 -25.554 1.00 87.06 119 LEU A C 1
ATOM 895 O O . LEU A 1 119 ? 15.976 10.234 -26.786 1.00 87.06 119 LEU A O 1
ATOM 899 N N . LEU A 1 120 ? 16.529 11.320 -24.901 1.00 89.44 120 LEU A N 1
ATOM 900 C CA . LEU A 1 120 ? 17.172 12.447 -25.584 1.00 89.44 120 LEU A CA 1
ATOM 901 C C . LEU A 1 120 ? 18.380 11.972 -26.399 1.00 89.44 120 LEU A C 1
ATOM 903 O O . LEU A 1 120 ? 18.473 12.269 -27.593 1.00 89.44 120 LEU A O 1
ATOM 907 N N . VAL A 1 121 ? 19.275 11.190 -25.786 1.00 89.25 121 VAL A N 1
ATOM 908 C CA . VAL A 1 121 ? 20.455 10.634 -26.470 1.00 89.25 121 VAL A CA 1
ATOM 909 C C . VAL A 1 121 ? 20.037 9.778 -27.666 1.00 89.25 121 VAL A C 1
ATOM 911 O O . VAL A 1 121 ? 20.575 9.950 -28.763 1.00 89.25 121 VAL A O 1
ATOM 914 N N . SER A 1 122 ? 19.040 8.910 -27.487 1.00 89.88 122 SER A N 1
ATOM 915 C CA . SER A 1 122 ? 18.510 8.056 -28.555 1.00 89.88 122 SER A CA 1
ATOM 916 C C . SER A 1 122 ? 17.908 8.867 -29.700 1.00 89.88 122 SER A C 1
ATOM 918 O O . SER A 1 122 ? 18.156 8.567 -30.867 1.00 89.88 122 SER A O 1
ATOM 920 N N . THR A 1 123 ? 17.190 9.946 -29.385 1.00 92.00 123 THR A N 1
ATOM 921 C CA . THR A 1 123 ? 16.595 10.850 -30.379 1.00 92.00 123 THR A CA 1
ATOM 922 C C . THR A 1 123 ? 17.670 11.584 -31.182 1.00 92.00 123 THR A C 1
ATOM 924 O O . THR A 1 123 ? 17.603 11.630 -32.411 1.00 92.00 123 THR A O 1
ATOM 927 N N . VAL A 1 124 ? 18.706 12.109 -30.519 1.00 93.75 124 VAL A N 1
ATOM 928 C CA . VAL A 1 124 ? 19.838 12.772 -31.190 1.00 93.75 124 VAL A CA 1
ATOM 929 C C . VAL A 1 124 ? 20.587 11.795 -32.096 1.00 93.75 124 VAL A C 1
ATOM 931 O O . VAL A 1 124 ? 20.899 12.135 -33.240 1.00 93.75 124 VAL A O 1
ATOM 934 N N . MET A 1 125 ? 20.840 10.571 -31.625 1.00 92.38 125 MET A N 1
ATOM 935 C CA . MET A 1 125 ? 21.493 9.535 -32.430 1.00 92.38 125 MET A CA 1
ATOM 936 C C . MET A 1 125 ? 20.641 9.112 -33.623 1.00 92.38 125 MET A C 1
ATOM 938 O O . MET A 1 125 ? 21.176 8.950 -34.720 1.00 92.38 125 MET A O 1
ATOM 942 N N . LEU A 1 126 ? 19.320 9.013 -33.457 1.00 92.88 126 LEU A N 1
ATOM 943 C CA . LEU A 1 126 ? 18.419 8.729 -34.567 1.00 92.88 126 LEU A CA 1
ATOM 944 C C . LEU A 1 126 ? 18.481 9.836 -35.627 1.00 92.88 126 LEU A C 1
ATOM 946 O O . LEU A 1 126 ? 18.610 9.531 -36.811 1.00 92.88 126 LEU A O 1
ATOM 950 N N . ILE A 1 127 ? 18.448 11.110 -35.222 1.00 93.31 127 ILE A N 1
ATOM 951 C CA . ILE A 1 127 ? 18.585 12.247 -36.146 1.00 93.31 127 ILE A CA 1
ATOM 952 C C . ILE A 1 127 ? 19.927 12.178 -36.883 1.00 93.31 127 ILE A C 1
ATOM 954 O O . ILE A 1 127 ? 19.969 12.324 -38.106 1.00 93.31 127 ILE A O 1
ATOM 958 N N . LEU A 1 128 ? 21.021 11.906 -36.167 1.00 91.94 128 LEU A N 1
ATOM 959 C CA . LEU A 1 128 ? 22.348 11.767 -36.763 1.00 91.94 128 LEU A CA 1
ATOM 960 C C . LEU A 1 128 ? 22.389 10.626 -37.787 1.00 91.94 128 LEU A C 1
ATOM 962 O O . LEU A 1 128 ? 22.895 10.813 -38.895 1.00 91.94 128 LEU A O 1
ATOM 966 N N . PHE A 1 129 ? 21.809 9.470 -37.463 1.00 91.25 129 PHE A N 1
ATOM 967 C CA . PHE A 1 129 ? 21.692 8.360 -38.402 1.00 91.25 129 PHE A CA 1
ATOM 968 C C . PHE A 1 129 ? 20.820 8.728 -39.605 1.00 91.25 129 PHE A C 1
ATOM 970 O O . PHE A 1 129 ? 21.231 8.479 -40.733 1.00 91.25 129 PHE A O 1
ATOM 977 N N . LEU A 1 130 ? 19.687 9.407 -39.434 1.00 89.19 130 LEU A N 1
ATOM 978 C CA . LEU A 1 130 ? 18.874 9.869 -40.565 1.00 89.19 130 LEU A CA 1
ATOM 979 C C . LEU A 1 130 ? 19.662 10.798 -41.505 1.00 89.19 130 LEU A C 1
ATOM 981 O O . LEU A 1 130 ? 19.591 10.636 -42.725 1.00 89.19 130 LEU A O 1
ATOM 985 N N . VAL A 1 131 ? 20.486 11.702 -40.964 1.00 88.81 131 VAL A N 1
ATOM 986 C CA . VAL A 1 131 ? 21.387 12.550 -41.767 1.00 88.81 131 VAL A CA 1
ATOM 987 C C . VAL A 1 131 ? 22.427 11.710 -42.519 1.00 88.81 131 VAL A C 1
ATOM 989 O O . VAL A 1 131 ? 22.686 11.960 -43.699 1.00 88.81 131 VAL A O 1
ATOM 992 N N . VAL A 1 132 ? 23.007 10.689 -41.879 1.00 86.12 132 VAL A N 1
ATOM 993 C CA . VAL A 1 132 ? 23.918 9.736 -42.540 1.00 86.12 132 VAL A CA 1
ATOM 994 C C . VAL A 1 132 ? 23.191 8.965 -43.647 1.00 86.12 132 VAL A C 1
ATOM 996 O O . VAL A 1 132 ? 23.729 8.821 -44.743 1.00 86.12 132 VAL A O 1
ATOM 999 N N . ALA A 1 133 ? 21.939 8.562 -43.425 1.00 84.94 133 ALA A N 1
ATOM 1000 C CA . ALA A 1 133 ? 21.129 7.823 -44.388 1.00 84.94 133 ALA A CA 1
ATOM 1001 C C . ALA A 1 133 ? 20.834 8.622 -45.669 1.00 84.94 133 ALA A C 1
ATOM 1003 O O . ALA A 1 133 ? 20.696 8.031 -46.745 1.00 84.94 133 ALA A O 1
ATOM 1004 N N . MET A 1 134 ? 20.759 9.956 -45.588 1.00 85.06 134 MET A N 1
ATOM 1005 C CA . MET A 1 134 ? 20.588 10.818 -46.765 1.00 85.06 134 MET A CA 1
ATOM 1006 C C . MET A 1 134 ? 21.819 10.833 -47.679 1.00 85.06 134 MET A C 1
ATOM 1008 O O . MET A 1 134 ? 21.713 11.236 -48.839 1.00 85.06 134 MET A O 1
ATOM 1012 N N . ARG A 1 135 ? 22.989 10.384 -47.203 1.00 81.19 135 ARG A N 1
ATOM 1013 C CA . ARG A 1 135 ? 24.175 10.292 -48.055 1.00 81.19 135 ARG A CA 1
ATOM 1014 C C . ARG A 1 135 ? 24.023 9.145 -49.062 1.00 81.19 135 ARG A C 1
ATOM 1016 O O . ARG A 1 135 ? 23.594 8.044 -48.697 1.00 81.19 135 ARG A O 1
ATOM 1023 N N . PRO A 1 136 ? 24.388 9.372 -50.335 1.00 76.62 136 PRO A N 1
ATOM 1024 C CA . PRO A 1 136 ? 24.404 8.309 -51.326 1.00 76.62 136 PRO A CA 1
ATOM 1025 C C . PRO A 1 136 ? 25.492 7.293 -50.962 1.00 76.62 136 PRO A C 1
ATOM 1027 O O . PRO A 1 136 ? 26.637 7.660 -50.704 1.00 76.62 136 PRO A O 1
ATOM 1030 N N . THR A 1 137 ? 25.135 6.009 -50.955 1.00 76.38 137 THR A N 1
ATOM 1031 C CA . THR A 1 137 ? 26.057 4.906 -50.661 1.00 76.38 137 THR A CA 1
ATOM 1032 C C . THR A 1 137 ? 25.961 3.841 -51.740 1.00 76.38 137 THR A C 1
ATOM 1034 O O . THR A 1 137 ? 24.889 3.568 -52.276 1.00 76.38 137 THR A O 1
ATOM 1037 N N . THR A 1 138 ? 27.091 3.215 -52.052 1.00 71.00 138 THR A N 1
ATOM 1038 C CA . THR A 1 138 ? 27.172 2.064 -52.963 1.00 71.00 138 THR A CA 1
ATOM 1039 C C . THR A 1 138 ? 27.218 0.736 -52.199 1.00 71.00 138 THR A C 1
ATOM 1041 O O . THR A 1 138 ? 27.335 -0.335 -52.791 1.00 71.00 138 THR A O 1
ATOM 1044 N N . ALA A 1 139 ? 27.145 0.785 -50.864 1.00 80.94 139 ALA A N 1
ATOM 1045 C CA . ALA A 1 139 ? 27.297 -0.346 -49.957 1.00 80.94 139 ALA A CA 1
ATOM 1046 C C . ALA A 1 139 ? 25.946 -0.919 -49.497 1.00 80.94 139 ALA A C 1
ATOM 1048 O O . ALA A 1 139 ? 25.645 -0.916 -48.304 1.00 80.94 139 ALA A O 1
ATOM 1049 N N . TYR A 1 140 ? 25.134 -1.443 -50.419 1.00 82.44 140 TYR A N 1
ATOM 1050 C CA . TYR A 1 140 ? 23.787 -1.931 -50.081 1.00 82.44 140 TYR A CA 1
ATOM 1051 C C . TYR A 1 140 ? 23.761 -2.984 -48.962 1.00 82.44 140 TYR A C 1
ATOM 1053 O O . TYR A 1 140 ? 22.868 -2.944 -48.122 1.00 82.44 140 TYR A O 1
ATOM 1061 N N . GLY A 1 141 ? 24.767 -3.864 -48.886 1.00 84.25 141 GLY A N 1
ATOM 1062 C CA . GLY A 1 141 ? 24.881 -4.847 -47.802 1.00 84.25 141 GLY A CA 1
ATOM 1063 C C . GLY A 1 141 ? 25.093 -4.226 -46.415 1.00 84.25 141 GLY A C 1
ATOM 1064 O O . GLY A 1 141 ? 24.497 -4.686 -45.451 1.00 84.25 141 GLY A O 1
ATOM 1065 N N . VAL A 1 142 ? 25.870 -3.141 -46.306 1.00 85.00 142 VAL A N 1
ATOM 1066 C CA . VAL A 1 142 ? 26.069 -2.422 -45.029 1.00 85.00 142 VAL A CA 1
ATOM 1067 C C . VAL A 1 142 ? 24.810 -1.631 -44.669 1.00 85.00 142 VAL A C 1
ATOM 1069 O O . VAL A 1 142 ? 24.375 -1.638 -43.518 1.00 85.00 142 VAL A O 1
ATOM 1072 N N . ARG A 1 143 ? 24.173 -1.008 -45.670 1.00 85.19 143 ARG A N 1
ATOM 1073 C CA . ARG A 1 143 ? 22.958 -0.208 -45.482 1.00 85.19 143 ARG A CA 1
ATOM 1074 C C . ARG A 1 143 ? 21.766 -1.050 -45.031 1.00 85.19 143 ARG A C 1
ATOM 1076 O O . ARG A 1 143 ? 21.128 -0.717 -44.043 1.00 85.19 143 ARG A O 1
ATOM 1083 N N . PHE A 1 144 ? 21.471 -2.144 -45.721 1.00 87.31 144 PHE A N 1
ATOM 1084 C CA . PHE A 1 144 ? 20.312 -2.976 -45.388 1.00 87.31 144 PHE A CA 1
ATOM 1085 C C . PHE A 1 144 ? 20.616 -4.067 -44.357 1.00 87.31 144 PHE A C 1
ATOM 1087 O O . PHE A 1 144 ? 19.706 -4.480 -43.649 1.00 87.31 144 PHE A O 1
ATOM 1094 N N . GLY A 1 145 ? 21.868 -4.519 -44.243 1.00 87.00 145 GLY A N 1
ATOM 1095 C CA . GLY A 1 145 ? 22.249 -5.582 -43.310 1.00 87.00 145 GLY A CA 1
ATOM 1096 C C . GLY A 1 145 ? 22.649 -5.100 -41.916 1.00 87.00 145 GLY A C 1
ATOM 1097 O O . GLY A 1 145 ? 22.520 -5.861 -40.966 1.00 87.00 145 GLY A O 1
ATOM 1098 N N . LEU A 1 146 ? 23.124 -3.857 -41.778 1.00 88.12 146 LEU A N 1
ATOM 1099 C CA . LEU A 1 146 ? 23.632 -3.339 -40.503 1.00 88.12 146 LEU A CA 1
ATOM 1100 C C . LEU A 1 146 ? 22.928 -2.041 -40.094 1.00 88.12 146 LEU A C 1
ATOM 1102 O O . LEU A 1 146 ? 22.382 -1.941 -38.999 1.00 88.12 146 LEU A O 1
ATOM 1106 N N . PHE A 1 147 ? 22.882 -1.065 -41.003 1.00 90.94 147 PHE A N 1
ATOM 1107 C CA . PHE A 1 147 ? 22.378 0.271 -40.699 1.00 90.94 147 PHE A CA 1
ATOM 1108 C C . PHE A 1 147 ? 20.861 0.301 -40.452 1.00 90.94 147 PHE A C 1
ATOM 1110 O O . PHE A 1 147 ? 20.424 0.775 -39.409 1.00 90.94 147 PHE A O 1
ATOM 1117 N N . VAL A 1 148 ? 20.049 -0.224 -41.379 1.00 90.88 148 VAL A N 1
ATOM 1118 C CA . VAL A 1 148 ? 18.579 -0.246 -41.237 1.00 90.88 148 VAL A CA 1
ATOM 1119 C C . VAL A 1 148 ? 18.127 -1.041 -40.000 1.00 90.88 148 VAL A C 1
ATOM 1121 O O . VAL A 1 148 ? 17.336 -0.494 -39.232 1.00 90.88 148 VAL A O 1
ATOM 1124 N N . PRO A 1 149 ? 18.634 -2.264 -39.735 1.00 92.44 149 PRO A N 1
ATOM 1125 C CA . PRO A 1 149 ? 18.333 -2.971 -38.492 1.00 92.44 149 PRO A CA 1
ATOM 1126 C C . PRO A 1 149 ? 18.746 -2.182 -37.246 1.00 92.44 149 PRO A C 1
ATOM 1128 O O . PRO A 1 149 ? 17.968 -2.104 -36.300 1.00 92.44 149 PRO A O 1
ATOM 1131 N N . GLY A 1 150 ? 19.919 -1.536 -37.268 1.00 92.00 150 GLY A N 1
ATOM 1132 C CA . GLY A 1 150 ? 20.384 -0.696 -36.164 1.00 92.00 150 GLY A CA 1
ATOM 1133 C C . GLY A 1 150 ? 19.454 0.486 -35.876 1.00 92.00 150 GLY A C 1
ATOM 1134 O O . GLY A 1 150 ? 19.101 0.731 -34.726 1.00 92.00 150 GLY A O 1
ATOM 1135 N N . VAL A 1 151 ? 18.985 1.173 -36.922 1.00 92.50 151 VAL A N 1
ATOM 1136 C CA . VAL A 1 151 ? 18.014 2.276 -36.811 1.00 92.50 151 VAL A CA 1
ATOM 1137 C C . VAL A 1 151 ? 16.664 1.792 -36.279 1.00 92.50 151 VAL A C 1
ATOM 1139 O O . VAL A 1 151 ? 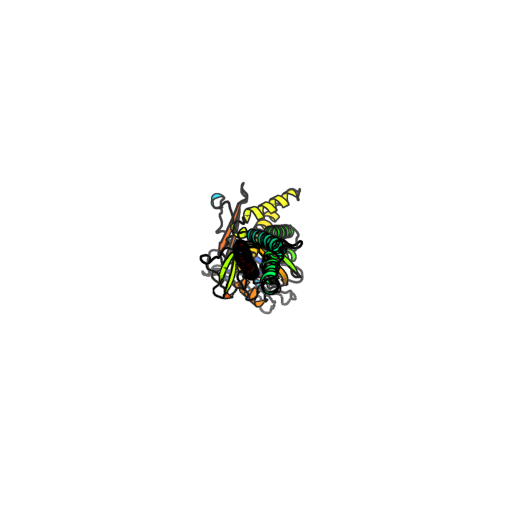16.086 2.453 -35.421 1.00 92.50 151 VAL A O 1
ATOM 1142 N N . LEU A 1 152 ? 16.162 0.645 -36.750 1.00 92.94 152 LEU A N 1
ATOM 1143 C CA . LEU A 1 152 ? 14.903 0.073 -36.260 1.00 92.94 152 LEU A CA 1
ATOM 1144 C C . LEU A 1 152 ? 14.996 -0.323 -34.785 1.00 92.94 152 LEU A C 1
ATOM 1146 O O . LEU A 1 152 ? 14.095 -0.010 -34.012 1.00 92.94 152 LEU A O 1
ATOM 1150 N N . MET A 1 153 ? 16.098 -0.962 -34.386 1.00 93.44 153 MET A N 1
ATOM 1151 C CA . MET A 1 153 ? 16.354 -1.291 -32.986 1.00 93.44 153 MET A CA 1
ATOM 1152 C C . MET A 1 153 ? 16.445 -0.025 -32.128 1.00 93.44 153 MET A C 1
ATOM 1154 O O . MET A 1 153 ? 15.789 0.062 -31.097 1.00 93.44 153 MET A O 1
ATOM 1158 N N . LEU A 1 154 ? 17.169 1.003 -32.575 1.00 92.38 154 LEU A N 1
ATOM 1159 C CA . LEU A 1 154 ? 17.240 2.273 -31.850 1.00 92.38 154 LEU A CA 1
ATOM 1160 C C . LEU A 1 154 ? 15.864 2.944 -31.724 1.00 92.38 154 LEU A C 1
ATOM 1162 O O . LEU A 1 154 ? 15.549 3.497 -30.677 1.00 92.38 154 LEU A O 1
ATOM 1166 N N . LEU A 1 155 ? 15.030 2.881 -32.763 1.00 92.69 155 LEU A N 1
ATOM 1167 C CA . LEU A 1 155 ? 13.685 3.450 -32.735 1.00 92.69 155 LEU A CA 1
ATOM 1168 C C . LEU A 1 155 ? 12.780 2.712 -31.742 1.00 92.69 155 LEU A C 1
ATOM 1170 O O . LEU A 1 155 ? 12.099 3.350 -30.943 1.00 92.69 155 LEU A O 1
ATOM 1174 N N . VAL A 1 156 ? 12.786 1.380 -31.757 1.00 92.06 156 VAL A N 1
ATOM 1175 C CA . VAL A 1 156 ? 11.933 0.584 -30.866 1.00 92.06 156 VAL A CA 1
ATOM 1176 C C . VAL A 1 156 ? 12.424 0.661 -29.417 1.00 92.06 156 VAL A C 1
ATOM 1178 O O . VAL A 1 156 ? 11.641 0.990 -28.534 1.00 92.06 156 VAL A O 1
ATOM 1181 N N . GLY A 1 157 ? 13.708 0.409 -29.161 1.00 88.69 157 GLY A N 1
ATOM 1182 C CA . GLY A 1 157 ? 14.255 0.343 -27.800 1.00 88.69 157 GLY A CA 1
ATOM 1183 C C . GLY A 1 157 ? 14.636 1.697 -27.207 1.00 88.69 157 GLY A C 1
ATOM 1184 O O . GLY A 1 157 ? 14.540 1.886 -26.003 1.00 88.69 157 GLY A O 1
ATOM 1185 N N . GLY A 1 158 ? 15.064 2.650 -28.036 1.00 87.94 158 GLY A N 1
ATOM 1186 C CA . GLY A 1 158 ? 15.532 3.963 -27.582 1.00 87.94 158 GLY A CA 1
ATOM 1187 C C . GLY A 1 158 ? 14.478 5.067 -27.612 1.00 87.94 158 GLY A C 1
ATOM 1188 O O . GLY A 1 158 ? 14.676 6.095 -26.972 1.00 87.94 158 GLY A O 1
ATOM 1189 N N . ILE A 1 159 ? 13.376 4.889 -28.352 1.00 90.19 159 ILE A N 1
ATOM 1190 C CA . ILE A 1 159 ? 12.314 5.904 -28.461 1.00 90.19 159 ILE A CA 1
ATOM 1191 C C . ILE A 1 159 ? 10.964 5.339 -28.038 1.00 90.19 159 ILE A C 1
ATOM 1193 O O . ILE A 1 159 ? 10.401 5.816 -27.061 1.00 90.19 159 ILE A O 1
ATOM 1197 N N . LEU A 1 160 ? 10.440 4.330 -28.741 1.00 90.44 160 LEU A N 1
ATOM 1198 C CA . LEU A 1 160 ? 9.091 3.821 -28.461 1.00 90.44 160 LEU A CA 1
ATOM 1199 C C . LEU A 1 160 ? 8.986 3.215 -27.060 1.00 90.44 160 LEU A C 1
ATOM 1201 O O . LEU A 1 160 ? 8.033 3.503 -26.349 1.00 90.44 160 LEU A O 1
ATOM 1205 N N . HIS A 1 161 ? 9.976 2.421 -26.657 1.00 87.88 161 HIS A N 1
ATOM 1206 C CA . HIS A 1 161 ? 10.025 1.814 -25.333 1.00 87.88 161 HIS A CA 1
ATOM 1207 C C . HIS A 1 161 ? 10.015 2.844 -24.190 1.00 87.88 161 HIS A C 1
ATOM 1209 O O . HIS A 1 161 ? 9.095 2.776 -23.380 1.00 87.88 161 HIS A O 1
ATOM 1215 N N . PRO A 1 162 ? 10.967 3.799 -24.097 1.00 86.44 162 PRO A N 1
ATOM 1216 C CA . PRO A 1 162 ? 10.952 4.782 -23.017 1.00 86.44 162 PRO A CA 1
ATOM 1217 C C . PRO A 1 162 ? 9.739 5.713 -23.079 1.00 86.44 162 PRO A C 1
ATOM 1219 O O . PRO A 1 162 ? 9.232 6.076 -22.030 1.00 86.44 162 PRO A O 1
ATOM 1222 N N . LEU A 1 163 ? 9.224 6.064 -24.267 1.00 87.31 163 LEU A N 1
ATOM 1223 C CA . LEU A 1 163 ? 7.973 6.831 -24.362 1.00 87.31 163 LEU A CA 1
ATOM 1224 C C . LEU A 1 163 ? 6.786 6.080 -23.757 1.00 87.31 163 LEU A C 1
ATOM 1226 O O . LEU A 1 163 ? 5.931 6.706 -23.141 1.00 87.31 163 LEU A O 1
ATOM 1230 N N . TRP A 1 164 ? 6.724 4.764 -23.960 1.00 87.25 164 TRP A N 1
ATOM 1231 C CA . TRP A 1 164 ? 5.664 3.937 -23.396 1.00 87.25 164 TRP A CA 1
ATOM 1232 C C . TRP A 1 164 ? 5.827 3.785 -21.884 1.00 87.25 164 TRP A C 1
ATOM 1234 O O . TRP A 1 164 ? 4.868 4.028 -21.168 1.00 87.25 164 TRP A O 1
ATOM 1244 N N . ALA A 1 165 ? 7.047 3.520 -21.405 1.00 85.12 165 ALA A N 1
ATOM 1245 C CA . ALA A 1 165 ? 7.344 3.462 -19.972 1.00 85.12 165 ALA A CA 1
ATOM 1246 C C . ALA A 1 165 ? 6.974 4.772 -19.254 1.00 85.12 165 ALA A C 1
ATOM 1248 O O . ALA A 1 165 ? 6.294 4.756 -18.240 1.00 85.12 165 ALA A O 1
ATOM 1249 N N . MET A 1 166 ? 7.341 5.923 -19.828 1.00 83.88 166 MET A N 1
ATOM 1250 C CA . MET A 1 166 ? 6.974 7.234 -19.279 1.00 83.88 166 MET A CA 1
ATOM 1251 C C . MET A 1 166 ? 5.465 7.501 -19.312 1.00 83.88 166 MET A C 1
ATOM 1253 O O . MET A 1 166 ? 4.976 8.280 -18.504 1.00 83.88 166 MET A O 1
ATOM 1257 N N . ALA A 1 167 ? 4.739 6.937 -20.281 1.00 84.94 167 ALA A N 1
ATOM 1258 C CA . ALA A 1 167 ? 3.286 7.058 -20.333 1.00 84.94 167 ALA A CA 1
ATOM 1259 C C . ALA A 1 167 ? 2.613 6.174 -19.275 1.00 84.94 167 ALA A C 1
ATOM 1261 O O . ALA A 1 167 ? 1.609 6.595 -18.712 1.00 84.94 167 ALA A O 1
ATOM 1262 N N . ASP A 1 168 ? 3.180 4.996 -19.012 1.00 84.62 168 ASP A N 1
ATOM 1263 C CA . ASP A 1 168 ? 2.727 4.061 -17.979 1.00 84.62 168 ASP A CA 1
ATOM 1264 C C . ASP A 1 168 ? 2.982 4.627 -16.570 1.00 84.62 168 ASP A C 1
ATOM 1266 O O . ASP A 1 168 ? 2.132 4.507 -15.707 1.00 84.62 168 ASP A O 1
ATOM 1270 N N . GLU A 1 169 ? 4.074 5.375 -16.359 1.00 83.75 169 GLU A N 1
ATOM 1271 C CA . GLU A 1 169 ? 4.369 6.064 -15.085 1.00 83.75 169 GLU A CA 1
ATOM 1272 C C . GLU A 1 169 ? 3.353 7.165 -14.695 1.00 83.75 169 GLU A C 1
ATOM 1274 O O . GLU A 1 169 ? 3.386 7.684 -13.572 1.00 83.75 169 GLU A O 1
ATOM 1279 N N . VAL A 1 170 ? 2.454 7.564 -15.601 1.00 85.31 170 VAL A N 1
ATOM 1280 C CA . VAL A 1 170 ? 1.430 8.583 -15.329 1.00 85.31 170 VAL A CA 1
ATOM 1281 C C . VAL A 1 170 ? 0.219 7.948 -14.644 1.00 85.31 170 VAL A C 1
ATOM 1283 O O . VAL A 1 170 ? -0.246 6.883 -15.028 1.00 85.31 170 VAL A O 1
ATOM 1286 N N . GLN A 1 171 ? -0.352 8.654 -13.666 1.00 84.25 171 GLN A N 1
ATOM 1287 C CA . GLN A 1 171 ? -1.605 8.256 -13.021 1.00 84.25 171 GLN A CA 1
ATOM 1288 C C . GLN A 1 171 ? -2.748 8.127 -14.045 1.00 84.25 171 GLN A C 1
ATOM 1290 O O . GLN A 1 171 ? -3.063 9.083 -14.768 1.00 84.25 171 GLN A O 1
ATOM 1295 N N . HIS A 1 172 ? -3.404 6.967 -14.083 1.00 86.31 172 HIS A N 1
ATOM 1296 C CA . HIS A 1 172 ? -4.568 6.742 -14.939 1.00 86.31 172 HIS A CA 1
ATOM 1297 C C . HIS A 1 172 ? -5.826 7.435 -14.384 1.00 86.31 172 HIS A C 1
ATOM 1299 O O . HIS A 1 172 ? -5.934 7.709 -13.194 1.00 86.31 172 HIS A O 1
ATOM 1305 N N . GLN A 1 173 ? -6.817 7.705 -15.244 1.00 78.38 173 GLN A N 1
ATOM 1306 C CA . GLN A 1 173 ? -8.014 8.493 -14.884 1.00 78.38 173 GLN A CA 1
ATOM 1307 C C . GLN A 1 173 ? -8.849 7.917 -13.726 1.00 78.38 173 GLN A C 1
ATOM 1309 O O . GLN A 1 173 ? -9.529 8.683 -13.051 1.00 78.38 173 GLN A O 1
ATOM 1314 N N . ASP A 1 174 ? -8.788 6.604 -13.502 1.00 86.50 174 ASP A N 1
ATOM 1315 C CA . ASP A 1 174 ? -9.525 5.918 -12.434 1.00 86.50 174 ASP A CA 1
ATOM 1316 C C . ASP A 1 174 ? -8.626 5.520 -11.248 1.00 86.50 174 ASP A C 1
ATOM 1318 O O . ASP A 1 174 ? -9.095 4.842 -10.336 1.00 86.50 174 ASP A O 1
ATOM 1322 N N . GLU A 1 175 ? -7.332 5.849 -11.285 1.00 91.31 175 GLU A N 1
ATOM 1323 C CA . GLU A 1 175 ? -6.400 5.513 -10.208 1.00 91.31 175 GLU A CA 1
ATOM 1324 C C . GLU A 1 175 ? -6.410 6.593 -9.131 1.00 91.31 175 GLU A C 1
ATOM 1326 O O . GLU A 1 175 ? -6.382 7.787 -9.432 1.00 91.31 175 GLU A O 1
ATOM 1331 N N . ILE A 1 176 ? -6.399 6.171 -7.871 1.00 95.00 176 ILE A N 1
ATOM 1332 C CA . ILE A 1 176 ? -6.215 7.046 -6.711 1.00 95.00 176 ILE A CA 1
ATOM 1333 C C . ILE A 1 176 ? -4.759 7.006 -6.233 1.00 95.00 176 ILE A C 1
ATOM 1335 O O . ILE A 1 176 ? -4.029 6.058 -6.513 1.00 95.00 176 ILE A O 1
ATOM 1339 N N . THR A 1 177 ? -4.320 8.045 -5.528 1.00 95.12 177 THR A N 1
ATOM 1340 C CA . THR A 1 177 ? -3.030 8.056 -4.814 1.00 95.12 177 THR A CA 1
ATOM 1341 C C . THR A 1 177 ? -3.207 7.545 -3.384 1.00 95.12 177 THR A C 1
ATOM 1343 O O . THR A 1 177 ? -4.341 7.448 -2.906 1.00 95.12 177 THR A O 1
ATOM 1346 N N . LEU A 1 178 ? -2.108 7.275 -2.670 1.00 95.06 178 LEU A N 1
ATOM 1347 C CA . LEU A 1 178 ? -2.163 6.936 -1.243 1.00 95.06 178 LEU A CA 1
ATOM 1348 C C . LEU A 1 178 ? -2.861 8.032 -0.428 1.00 95.06 178 LEU A C 1
ATOM 1350 O O . LEU A 1 178 ? -3.740 7.734 0.372 1.00 95.06 178 LEU A O 1
ATOM 1354 N N . GLU A 1 179 ? -2.530 9.302 -0.672 1.00 94.94 179 GLU A N 1
ATOM 1355 C CA . GLU A 1 179 ? -3.192 10.441 -0.024 1.00 94.94 179 GLU A CA 1
ATOM 1356 C C . GLU A 1 179 ? -4.710 10.411 -0.250 1.00 94.94 179 GLU A C 1
ATOM 1358 O O . GLU A 1 179 ? -5.485 10.491 0.701 1.00 94.94 179 GLU A O 1
ATOM 1363 N N . THR A 1 180 ? -5.141 10.197 -1.497 1.00 95.19 180 THR A N 1
ATOM 1364 C CA . THR A 1 180 ? -6.569 10.116 -1.844 1.00 95.19 180 THR A CA 1
ATOM 1365 C C . THR A 1 180 ? -7.246 8.925 -1.158 1.00 95.19 180 THR A C 1
ATOM 1367 O O . THR A 1 180 ? -8.370 9.054 -0.674 1.00 95.19 180 THR A O 1
ATOM 1370 N N . LEU A 1 181 ? -6.569 7.773 -1.076 1.00 96.31 181 LEU A N 1
ATOM 1371 C CA . LEU A 1 181 ? -7.064 6.599 -0.354 1.00 96.31 181 LEU A CA 1
ATOM 1372 C C . LEU A 1 181 ? -7.281 6.918 1.132 1.00 96.31 181 LEU A C 1
ATOM 1374 O O . LEU A 1 181 ? -8.333 6.589 1.681 1.00 96.31 181 LEU A O 1
ATOM 1378 N N . ILE A 1 182 ? -6.318 7.590 1.768 1.00 96.56 182 ILE A N 1
ATOM 1379 C CA . ILE A 1 182 ? -6.404 8.003 3.174 1.00 96.56 182 ILE A CA 1
ATOM 1380 C C . ILE A 1 182 ? -7.563 8.984 3.372 1.00 96.56 182 ILE A C 1
ATOM 1382 O O . ILE A 1 182 ? -8.359 8.802 4.291 1.00 96.56 182 ILE A O 1
ATOM 1386 N N . GLU A 1 183 ? -7.713 9.987 2.504 1.00 95.62 183 GLU A N 1
ATOM 1387 C CA . GLU A 1 183 ? -8.826 10.940 2.586 1.00 95.62 183 GLU A CA 1
ATOM 1388 C C . GLU A 1 183 ? -10.189 10.251 2.438 1.00 95.62 183 GLU A C 1
ATOM 1390 O O . GLU A 1 183 ? -11.085 10.475 3.255 1.00 95.62 183 GLU A O 1
ATOM 1395 N N . MET A 1 184 ? -10.344 9.372 1.442 1.00 95.38 184 MET A N 1
ATOM 1396 C CA . MET A 1 184 ? -11.568 8.589 1.248 1.00 95.38 184 MET A CA 1
ATOM 1397 C C . MET A 1 184 ? -11.873 7.716 2.467 1.00 95.38 184 MET A C 1
ATOM 1399 O O . MET A 1 184 ? -13.019 7.660 2.923 1.00 95.38 184 MET A O 1
ATOM 1403 N N . ARG A 1 185 ? -10.846 7.068 3.028 1.00 96.19 185 ARG A N 1
ATOM 1404 C CA . ARG A 1 185 ? -10.970 6.224 4.216 1.00 96.19 185 ARG A CA 1
ATOM 1405 C C . ARG A 1 185 ? -11.401 7.025 5.440 1.00 96.19 185 ARG A C 1
ATOM 1407 O O . ARG A 1 185 ? -12.316 6.612 6.149 1.00 96.19 185 ARG A O 1
ATOM 1414 N N . LEU A 1 186 ? -10.782 8.178 5.681 1.00 95.69 186 LEU A N 1
ATOM 1415 C CA . LEU A 1 186 ? -11.127 9.053 6.800 1.00 95.69 186 LEU A CA 1
ATOM 1416 C C . LEU A 1 186 ? -12.530 9.647 6.646 1.00 95.69 186 LEU A C 1
ATOM 1418 O O . LEU A 1 186 ? -13.273 9.684 7.623 1.00 95.69 186 LEU A O 1
ATOM 1422 N N . GLN A 1 187 ? -12.931 10.041 5.438 1.00 94.38 187 GLN A N 1
ATOM 1423 C CA . GLN A 1 187 ? -14.297 10.499 5.179 1.00 94.38 187 GLN A CA 1
ATOM 1424 C C . GLN A 1 187 ? -15.320 9.392 5.462 1.00 94.38 187 GLN A C 1
ATOM 1426 O O . GLN A 1 187 ? -16.295 9.623 6.171 1.00 94.38 187 GLN A O 1
ATOM 1431 N N . GLN A 1 188 ? -15.071 8.171 4.982 1.00 94.25 188 GLN A N 1
ATOM 1432 C CA . GLN A 1 188 ? -15.950 7.030 5.240 1.00 94.25 188 GLN A CA 1
ATOM 1433 C C . GLN A 1 188 ? -16.096 6.761 6.745 1.00 94.25 188 GLN A C 1
ATOM 1435 O O . GLN A 1 188 ? -17.209 6.557 7.228 1.00 94.25 188 GLN A O 1
ATOM 1440 N N . LEU A 1 189 ? -14.989 6.789 7.497 1.00 93.81 189 LEU A N 1
ATOM 1441 C CA . LEU A 1 189 ? -14.995 6.594 8.951 1.00 93.81 189 LEU A CA 1
ATOM 1442 C C . LEU A 1 189 ? -15.692 7.739 9.699 1.00 93.81 189 LEU A C 1
ATOM 1444 O O . LEU A 1 189 ? -16.335 7.495 10.721 1.00 93.81 189 LEU A O 1
ATOM 1448 N N . TRP A 1 190 ? -15.593 8.970 9.194 1.00 91.88 190 TRP A N 1
ATOM 1449 C CA . TRP A 1 190 ? -16.317 10.129 9.719 1.00 91.88 190 TRP A CA 1
ATOM 1450 C C . TRP A 1 190 ? -17.831 9.985 9.538 1.00 91.88 190 TRP A C 1
ATOM 1452 O O . TRP A 1 190 ? -18.598 10.248 10.463 1.00 91.88 190 TRP A O 1
ATOM 1462 N N . ASP A 1 191 ? -18.268 9.517 8.372 1.00 90.25 191 ASP A N 1
ATOM 1463 C CA . ASP A 1 191 ? -19.692 9.372 8.071 1.00 90.25 191 ASP A CA 1
ATOM 1464 C C . ASP A 1 191 ? -20.343 8.271 8.922 1.00 90.25 191 ASP A C 1
ATOM 1466 O O . ASP A 1 191 ? -21.470 8.430 9.393 1.00 90.25 191 ASP A O 1
ATOM 1470 N N . VAL A 1 192 ? -19.628 7.168 9.183 1.00 89.81 192 VAL A N 1
ATOM 1471 C CA . VAL A 1 192 ? -20.152 6.064 10.010 1.00 89.81 192 VAL A CA 1
ATOM 1472 C C . VAL A 1 192 ? -20.004 6.284 11.515 1.00 89.81 192 VAL A C 1
ATOM 1474 O O . VAL A 1 192 ? -20.629 5.565 12.297 1.00 89.81 192 VAL A O 1
ATOM 1477 N N . SER A 1 193 ? -19.198 7.258 11.950 1.00 86.38 193 SER A N 1
ATOM 1478 C CA . SER A 1 193 ? -19.059 7.596 13.372 1.00 86.38 193 SER A CA 1
ATOM 1479 C C . SER A 1 193 ? -20.237 8.417 13.904 1.00 86.38 193 SER A C 1
ATOM 1481 O O . SER A 1 193 ? -20.424 8.467 15.126 1.00 86.38 193 SER A O 1
ATOM 1483 N N . ALA A 1 194 ? -21.041 9.004 13.010 1.00 85.19 194 ALA A N 1
ATOM 1484 C CA . ALA A 1 194 ? -22.203 9.816 13.340 1.00 85.19 194 ALA A CA 1
ATOM 1485 C C . ALA A 1 194 ? -23.223 9.080 14.226 1.00 85.19 194 ALA A C 1
ATOM 1487 O O . ALA A 1 194 ? -23.407 7.857 14.158 1.00 85.19 194 ALA A O 1
ATOM 1488 N N . GLU A 1 195 ? -23.912 9.844 15.072 1.00 78.75 195 GLU A N 1
ATOM 1489 C CA . GLU A 1 195 ? -24.981 9.307 15.910 1.00 78.75 195 GLU A CA 1
ATOM 1490 C C . GLU A 1 195 ? -26.159 8.821 15.048 1.00 78.75 195 GLU A C 1
ATOM 1492 O O . GLU A 1 195 ? -26.585 9.480 14.101 1.00 78.75 195 GLU A O 1
ATOM 1497 N N . GLY A 1 196 ? -26.695 7.642 15.377 1.00 78.25 196 GLY A N 1
ATOM 1498 C CA . GLY A 1 196 ? -27.826 7.036 14.664 1.00 78.25 196 GLY A CA 1
ATOM 1499 C C . GLY A 1 196 ? -27.458 6.128 13.484 1.00 78.25 196 GLY A C 1
ATOM 1500 O O . GLY A 1 196 ? -28.354 5.504 12.916 1.00 78.25 196 GLY A O 1
ATOM 1501 N N . VAL A 1 197 ? -26.173 5.992 13.136 1.00 83.62 197 VAL A N 1
ATOM 1502 C CA . VAL A 1 197 ? -25.718 4.974 12.173 1.00 83.62 197 VAL A CA 1
ATOM 1503 C C . VAL A 1 197 ? -25.879 3.575 12.791 1.00 83.62 197 VAL A C 1
ATOM 1505 O O . VAL A 1 197 ? -25.373 3.351 13.895 1.00 83.62 197 VAL A O 1
ATOM 1508 N N . PRO A 1 198 ? -26.552 2.621 12.113 1.00 84.50 198 PRO A N 1
ATOM 1509 C CA . PRO A 1 198 ? -26.692 1.254 12.609 1.00 84.50 198 PRO A CA 1
ATOM 1510 C C . PRO A 1 198 ? -25.337 0.585 12.860 1.00 84.50 198 PRO A C 1
ATOM 1512 O O . PRO A 1 198 ? -24.407 0.733 12.064 1.00 84.50 198 PRO A O 1
ATOM 1515 N N . GLU A 1 199 ? -25.239 -0.220 13.920 1.00 80.62 199 GLU A N 1
ATOM 1516 C CA . GLU A 1 199 ? -23.989 -0.909 14.274 1.00 80.62 199 GLU A CA 1
ATOM 1517 C C . GLU A 1 199 ? -23.480 -1.815 13.148 1.00 80.62 199 GLU A C 1
ATOM 1519 O O . GLU A 1 199 ? -22.286 -1.847 12.871 1.00 80.62 199 GLU A O 1
ATOM 1524 N N . GLN A 1 200 ? -24.380 -2.479 12.419 1.00 81.44 200 GLN A N 1
ATOM 1525 C CA . GLN A 1 200 ? -24.002 -3.302 11.270 1.00 81.44 200 GLN A CA 1
ATOM 1526 C C . GLN A 1 200 ? -23.278 -2.490 10.184 1.00 81.44 200 GLN A C 1
ATOM 1528 O O . GLN A 1 200 ? -22.275 -2.949 9.634 1.00 81.44 200 GLN A O 1
ATOM 1533 N N . THR A 1 201 ? -23.757 -1.280 9.887 1.00 87.44 201 THR A N 1
ATOM 1534 C CA . THR A 1 201 ? -23.121 -0.370 8.925 1.00 87.44 201 THR A CA 1
ATOM 1535 C C . THR A 1 201 ? -21.757 0.069 9.443 1.00 87.44 201 THR A C 1
ATOM 1537 O O . THR A 1 201 ? -20.769 -0.036 8.717 1.00 87.44 201 THR A O 1
ATOM 1540 N N . LEU A 1 202 ? -21.676 0.465 10.717 1.00 85.88 202 LEU A N 1
ATOM 1541 C CA . LEU A 1 202 ? -20.408 0.802 11.360 1.00 85.88 202 LEU A CA 1
ATOM 1542 C C . LEU A 1 202 ? -19.392 -0.338 11.219 1.00 85.88 202 LEU A C 1
ATOM 1544 O O . LEU A 1 202 ? -18.273 -0.095 10.778 1.00 85.88 202 LEU A O 1
ATOM 1548 N N . TYR A 1 203 ? -19.763 -1.570 11.571 1.00 86.19 203 TYR A N 1
ATOM 1549 C CA . TYR A 1 203 ? -18.857 -2.719 11.537 1.00 86.19 203 TYR A CA 1
ATOM 1550 C C . TYR A 1 203 ? -18.429 -3.073 10.118 1.00 86.19 203 TYR A C 1
ATOM 1552 O O . TYR A 1 203 ? -17.256 -3.360 9.889 1.00 86.19 203 TYR A O 1
ATOM 1560 N N . THR A 1 204 ? -19.352 -2.995 9.160 1.00 89.00 204 THR A N 1
ATOM 1561 C CA . THR A 1 204 ? -19.066 -3.277 7.748 1.00 89.00 204 THR A CA 1
ATOM 1562 C C . THR A 1 204 ? -18.013 -2.315 7.203 1.00 89.00 204 THR A C 1
ATOM 1564 O O . THR A 1 204 ? -17.004 -2.757 6.660 1.00 89.00 204 THR A O 1
ATOM 1567 N N . HIS A 1 205 ? -18.198 -1.009 7.407 1.00 92.19 205 HIS A N 1
ATOM 1568 C CA . HIS A 1 205 ? -17.249 -0.006 6.925 1.00 92.19 205 HIS A CA 1
ATOM 1569 C C . HIS A 1 205 ? -15.955 0.015 7.740 1.00 92.19 205 HIS A C 1
ATOM 1571 O O . HIS A 1 205 ? -14.881 0.097 7.160 1.00 92.19 205 HIS A O 1
ATOM 1577 N N . THR A 1 206 ? -16.018 -0.116 9.067 1.00 88.94 206 THR A N 1
ATOM 1578 C CA . THR A 1 206 ? -14.811 -0.154 9.915 1.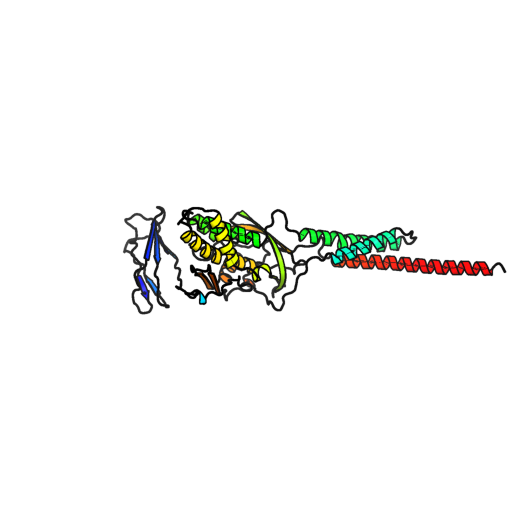00 88.94 206 THR A CA 1
ATOM 1579 C C . THR A 1 206 ? -13.932 -1.355 9.563 1.00 88.94 206 THR A C 1
ATOM 1581 O O . THR A 1 206 ? -12.714 -1.223 9.475 1.00 88.94 206 THR A O 1
ATOM 1584 N N . GLY A 1 207 ? -14.546 -2.514 9.307 1.00 91.00 207 GLY A N 1
ATOM 1585 C CA . GLY A 1 207 ? -13.836 -3.738 8.951 1.00 91.00 207 GLY A CA 1
ATOM 1586 C C . GLY A 1 207 ? -13.249 -3.738 7.541 1.00 91.00 207 GLY A C 1
ATOM 1587 O O . GLY A 1 207 ? -12.273 -4.445 7.319 1.00 91.00 207 GLY A O 1
ATOM 1588 N N . ALA A 1 208 ? -13.813 -2.964 6.610 1.00 95.44 208 ALA A N 1
ATOM 1589 C CA . ALA A 1 208 ? -13.411 -2.963 5.206 1.00 95.44 208 ALA A CA 1
ATOM 1590 C C . ALA A 1 208 ? -11.934 -2.578 5.031 1.00 95.44 208 ALA A C 1
ATOM 1592 O O . ALA A 1 208 ? -11.517 -1.502 5.463 1.00 95.44 208 ALA A O 1
ATOM 1593 N N . THR A 1 209 ? -11.155 -3.436 4.374 1.00 96.38 209 THR A N 1
ATOM 1594 C CA . THR A 1 209 ? -9.725 -3.213 4.126 1.00 96.38 209 THR A CA 1
ATOM 1595 C C . THR A 1 209 ? -9.540 -2.017 3.207 1.00 96.38 209 THR A C 1
ATOM 1597 O O . THR A 1 209 ? -10.131 -1.970 2.126 1.00 96.38 209 THR A O 1
ATOM 1600 N N . TRP A 1 210 ? -8.745 -1.039 3.644 1.00 96.00 210 TRP A N 1
ATOM 1601 C CA . TRP A 1 210 ? -8.538 0.235 2.940 1.00 96.00 210 TRP A CA 1
ATOM 1602 C C . TRP A 1 210 ? -9.837 1.013 2.664 1.00 96.00 210 TRP A C 1
ATOM 1604 O O . TRP A 1 210 ? -9.881 1.875 1.791 1.00 96.00 210 TRP A O 1
ATOM 1614 N N . GLY A 1 211 ? -10.918 0.698 3.386 1.00 94.62 211 GLY A N 1
ATOM 1615 C CA . GLY A 1 211 ? -12.250 1.252 3.141 1.00 94.62 211 GLY A CA 1
ATOM 1616 C C . GLY A 1 211 ? -12.984 0.690 1.928 1.00 94.62 211 GLY A C 1
ATOM 1617 O O . GLY A 1 211 ? -14.067 1.188 1.622 1.00 94.62 211 GLY A O 1
ATOM 1618 N N . MET A 1 212 ? -12.443 -0.349 1.286 1.00 96.38 212 MET A N 1
ATOM 1619 C CA . MET A 1 212 ? -13.034 -0.984 0.111 1.00 96.38 212 MET A CA 1
ATOM 1620 C C . MET A 1 212 ? -13.959 -2.138 0.510 1.00 96.38 212 MET A C 1
ATOM 1622 O O . MET A 1 212 ? -13.530 -3.106 1.151 1.00 96.38 212 MET A O 1
ATOM 1626 N N . LEU A 1 213 ? -15.228 -2.044 0.120 1.00 96.44 213 LEU A N 1
ATOM 1627 C CA . LEU A 1 213 ? -16.255 -3.060 0.353 1.00 96.44 213 LEU A CA 1
ATOM 1628 C C . LEU A 1 213 ? -16.165 -4.224 -0.646 1.00 96.44 213 LEU A C 1
ATOM 1630 O O . LEU A 1 213 ? -15.440 -4.186 -1.638 1.00 96.44 213 LEU A O 1
ATOM 1634 N N . GLU A 1 214 ? -16.925 -5.287 -0.383 1.00 95.94 214 GLU A N 1
ATOM 1635 C CA . GLU A 1 214 ? -17.059 -6.408 -1.315 1.00 95.94 214 GLU A CA 1
ATOM 1636 C C . GLU A 1 214 ? -17.615 -5.940 -2.672 1.00 95.94 214 GLU A C 1
ATOM 1638 O O . GLU A 1 214 ? -18.625 -5.240 -2.742 1.00 95.94 214 GLU A O 1
ATOM 1643 N N . GLY A 1 215 ? -16.955 -6.355 -3.754 1.00 95.44 215 GLY A N 1
ATOM 1644 C CA . GLY A 1 215 ? -17.282 -5.984 -5.130 1.00 95.44 215 GLY A CA 1
ATOM 1645 C C . GLY A 1 215 ? -16.715 -4.631 -5.570 1.00 95.44 215 GLY A C 1
ATOM 1646 O O . GLY A 1 215 ? -16.802 -4.293 -6.752 1.00 95.44 215 GLY A O 1
ATOM 1647 N N . GLU A 1 216 ? -16.116 -3.855 -4.662 1.00 96.38 216 GLU A N 1
ATOM 1648 C CA . GLU A 1 216 ? -15.391 -2.639 -5.026 1.00 96.38 216 GLU A CA 1
ATOM 1649 C C . GLU A 1 216 ? -14.010 -2.974 -5.594 1.00 96.38 216 GLU A C 1
ATOM 1651 O O . GLU A 1 216 ? -13.455 -4.055 -5.387 1.00 96.38 216 GLU A O 1
ATOM 1656 N N . ARG A 1 217 ? -13.450 -2.039 -6.363 1.00 95.38 217 ARG A N 1
ATOM 1657 C CA . ARG A 1 217 ? -12.181 -2.227 -7.062 1.00 95.38 217 ARG A CA 1
ATOM 1658 C C . ARG A 1 217 ? -11.193 -1.159 -6.627 1.00 95.38 217 ARG A C 1
ATOM 1660 O O . ARG A 1 217 ? -11.421 0.022 -6.873 1.00 95.38 217 ARG A O 1
ATOM 1667 N N . LEU A 1 218 ? -10.087 -1.586 -6.028 1.00 95.44 218 LEU A N 1
ATOM 1668 C CA . LEU A 1 218 ? -8.962 -0.717 -5.724 1.00 95.44 218 LEU A CA 1
ATOM 1669 C C . LEU A 1 218 ? -8.125 -0.548 -6.992 1.00 95.44 218 LEU A C 1
ATOM 1671 O O . LEU A 1 218 ? -7.571 -1.521 -7.504 1.00 95.44 218 LEU A O 1
ATOM 1675 N N . LYS A 1 219 ? -8.035 0.692 -7.472 1.00 95.50 219 LYS A N 1
ATOM 1676 C CA . LYS A 1 219 ? -7.100 1.117 -8.514 1.00 95.50 219 LYS A CA 1
ATOM 1677 C C . LYS A 1 219 ? -6.218 2.208 -7.939 1.00 95.50 219 LYS A C 1
ATOM 1679 O O . LYS A 1 219 ? -6.705 3.312 -7.725 1.00 95.50 219 LYS A O 1
ATOM 1684 N N . MET A 1 220 ? -4.959 1.915 -7.657 1.00 95.00 220 MET A N 1
ATOM 1685 C CA . MET A 1 220 ? -4.076 2.850 -6.968 1.00 95.00 220 MET A CA 1
ATOM 1686 C C . MET A 1 220 ? -2.727 2.953 -7.664 1.00 95.00 220 MET A C 1
ATOM 1688 O O . MET A 1 220 ? -2.147 1.939 -8.041 1.00 95.00 220 MET A O 1
ATOM 1692 N N . LYS A 1 221 ? -2.221 4.177 -7.786 1.00 94.50 221 LYS A N 1
ATOM 1693 C CA . LYS A 1 221 ? -0.830 4.451 -8.144 1.00 94.50 221 LYS A CA 1
ATOM 1694 C C . LYS A 1 221 ? -0.049 4.701 -6.854 1.00 94.50 221 LYS A C 1
ATOM 1696 O O . LYS A 1 221 ? -0.477 5.519 -6.040 1.00 94.50 221 LYS A O 1
ATOM 1701 N N . LEU A 1 222 ? 1.092 4.037 -6.694 1.00 93.56 222 LEU A N 1
ATOM 1702 C CA . LEU A 1 222 ? 2.055 4.347 -5.637 1.00 93.56 222 LEU A CA 1
ATOM 1703 C C . LEU A 1 222 ? 3.409 4.693 -6.243 1.00 93.56 222 LEU A C 1
ATOM 1705 O O . LEU A 1 222 ? 3.854 4.071 -7.212 1.00 93.56 222 LEU A O 1
ATOM 1709 N N . ASP A 1 223 ? 4.062 5.666 -5.626 1.00 92.12 223 ASP A N 1
ATOM 1710 C CA . ASP A 1 223 ? 5.458 5.981 -5.866 1.00 92.12 223 ASP A CA 1
ATOM 1711 C C . ASP A 1 223 ? 6.306 5.237 -4.816 1.00 92.12 223 ASP A C 1
ATOM 1713 O O . ASP A 1 223 ? 6.034 5.292 -3.616 1.00 92.12 223 ASP A O 1
ATOM 1717 N N . ILE A 1 224 ? 7.303 4.487 -5.279 1.00 92.06 224 ILE A N 1
ATOM 1718 C CA . ILE A 1 224 ? 8.218 3.675 -4.471 1.00 92.06 224 ILE A CA 1
ATOM 1719 C C . ILE A 1 224 ? 9.648 4.173 -4.672 1.00 92.06 224 ILE A C 1
ATOM 1721 O O . ILE A 1 224 ? 10.050 4.502 -5.788 1.00 92.06 224 ILE A O 1
ATOM 1725 N N . GLU A 1 225 ? 10.430 4.228 -3.600 1.00 86.12 225 GLU A N 1
ATOM 1726 C CA . GLU A 1 225 ? 11.816 4.712 -3.671 1.00 86.12 225 GLU A CA 1
ATOM 1727 C C . GLU A 1 225 ? 12.811 3.555 -3.710 1.00 86.12 225 GLU A C 1
ATOM 1729 O O . GLU A 1 225 ? 13.774 3.572 -4.478 1.00 86.12 225 GLU A O 1
ATOM 1734 N N . GLU A 1 226 ? 12.543 2.509 -2.933 1.00 91.62 226 GLU A N 1
ATOM 1735 C CA . GLU A 1 226 ? 13.459 1.392 -2.745 1.00 91.62 226 GLU A CA 1
ATOM 1736 C C . GLU A 1 226 ? 12.722 0.054 -2.830 1.00 91.62 226 GLU A C 1
ATOM 1738 O O . GLU A 1 226 ? 11.531 -0.055 -2.527 1.00 91.62 226 GLU A O 1
ATOM 1743 N N . ALA A 1 227 ? 13.448 -0.983 -3.244 1.00 93.50 227 ALA A N 1
ATOM 1744 C CA . ALA A 1 227 ? 12.995 -2.364 -3.172 1.00 93.50 227 ALA A CA 1
ATOM 1745 C C . ALA A 1 227 ? 13.991 -3.200 -2.364 1.00 93.50 227 ALA A C 1
ATOM 1747 O O . ALA A 1 227 ? 15.196 -3.180 -2.622 1.00 93.50 227 ALA A O 1
ATOM 1748 N N . ILE A 1 228 ? 13.478 -3.962 -1.406 1.00 94.38 228 ILE A N 1
ATOM 1749 C CA . ILE A 1 228 ? 14.245 -4.826 -0.517 1.00 94.38 228 ILE A CA 1
ATOM 1750 C C . ILE A 1 228 ? 14.184 -6.261 -1.056 1.00 94.38 228 ILE A C 1
ATOM 1752 O O . ILE A 1 228 ? 13.086 -6.811 -1.181 1.00 94.38 228 ILE A O 1
ATOM 1756 N N . PRO A 1 229 ? 15.325 -6.902 -1.361 1.00 94.56 229 PRO A N 1
ATOM 1757 C CA . PRO A 1 229 ? 15.336 -8.298 -1.764 1.00 94.56 229 PRO A CA 1
ATOM 1758 C C . PRO A 1 229 ? 14.980 -9.199 -0.578 1.00 94.56 229 PRO A C 1
ATOM 1760 O O . PRO A 1 229 ? 15.542 -9.085 0.518 1.00 94.56 229 PRO A O 1
ATOM 1763 N N . LEU A 1 230 ? 14.069 -10.133 -0.826 1.00 92.69 230 LEU A N 1
ATOM 1764 C CA . LEU A 1 230 ? 13.656 -11.166 0.111 1.00 92.69 230 LEU A CA 1
ATOM 1765 C C . LEU A 1 230 ? 14.439 -12.466 -0.125 1.00 92.69 230 LEU A C 1
ATOM 1767 O O . LEU A 1 230 ? 14.976 -12.718 -1.206 1.00 92.69 230 LEU A O 1
ATOM 1771 N N . ASP A 1 231 ? 14.505 -13.320 0.896 1.00 90.50 231 ASP A N 1
ATOM 1772 C CA . ASP A 1 231 ? 15.310 -14.551 0.851 1.00 90.50 231 ASP A CA 1
ATOM 1773 C C . ASP A 1 231 ? 14.736 -15.637 -0.075 1.00 90.50 231 ASP A C 1
ATOM 1775 O O . ASP A 1 231 ? 15.449 -16.561 -0.472 1.00 90.50 231 ASP A O 1
ATOM 1779 N N . ASP A 1 232 ? 13.464 -15.519 -0.458 1.00 89.88 232 ASP A N 1
ATOM 1780 C CA . ASP A 1 232 ? 12.789 -16.393 -1.423 1.00 89.88 232 ASP A CA 1
ATOM 1781 C C . ASP A 1 232 ? 12.907 -15.911 -2.882 1.00 89.88 232 ASP A C 1
ATOM 1783 O O . ASP A 1 232 ? 12.390 -16.565 -3.789 1.00 89.88 232 ASP A O 1
ATOM 1787 N N . GLY A 1 233 ? 13.614 -14.801 -3.118 1.00 89.69 233 GLY A N 1
ATOM 1788 C CA . GLY A 1 233 ? 13.821 -14.204 -4.436 1.00 89.69 233 GLY A CA 1
ATOM 1789 C C . GLY A 1 233 ? 12.796 -13.140 -4.831 1.00 89.69 233 GLY A C 1
ATOM 1790 O O . GLY A 1 233 ? 13.006 -12.487 -5.853 1.00 89.69 233 GLY A O 1
ATOM 1791 N N . ARG A 1 234 ? 11.739 -12.934 -4.031 1.00 93.06 234 ARG A N 1
ATOM 1792 C CA . ARG A 1 234 ? 10.793 -11.822 -4.203 1.00 93.06 234 ARG A CA 1
ATOM 1793 C C . ARG A 1 234 ? 11.411 -10.497 -3.738 1.00 93.06 234 ARG A C 1
ATOM 1795 O O . ARG A 1 234 ? 12.492 -10.462 -3.152 1.00 93.06 234 ARG A O 1
ATOM 1802 N N . TRP A 1 235 ? 10.711 -9.395 -3.983 1.00 93.31 235 TRP A N 1
ATOM 1803 C CA . TRP A 1 235 ? 11.118 -8.048 -3.585 1.00 93.31 235 TRP A CA 1
ATOM 1804 C C . TRP A 1 235 ? 9.986 -7.353 -2.839 1.00 93.31 235 TRP A C 1
ATOM 1806 O O . TRP A 1 235 ? 8.867 -7.299 -3.344 1.00 93.31 235 TRP A O 1
ATOM 1816 N N . GLN A 1 236 ? 10.272 -6.805 -1.661 1.00 93.75 236 GLN A N 1
ATOM 1817 C CA . GLN A 1 236 ? 9.340 -5.960 -0.916 1.00 93.75 236 GLN A CA 1
ATOM 1818 C C . GLN A 1 236 ? 9.574 -4.491 -1.270 1.00 93.75 236 GLN A C 1
ATOM 1820 O O . GLN A 1 236 ? 10.715 -4.053 -1.380 1.00 93.75 236 GLN A O 1
ATOM 1825 N N . LEU A 1 237 ? 8.505 -3.735 -1.487 1.00 93.50 237 LEU A N 1
ATOM 1826 C CA . LEU A 1 237 ? 8.562 -2.362 -1.977 1.00 93.50 237 LEU A CA 1
ATOM 1827 C C . LEU A 1 237 ? 8.403 -1.376 -0.823 1.00 93.50 237 LEU A C 1
ATOM 1829 O O . LEU A 1 237 ? 7.481 -1.507 -0.017 1.00 93.50 237 LEU A O 1
ATOM 1833 N N . LEU A 1 238 ? 9.273 -0.369 -0.777 1.00 92.25 238 LEU A N 1
ATOM 1834 C CA . LEU A 1 238 ? 9.248 0.674 0.240 1.00 92.25 238 LEU A CA 1
ATOM 1835 C C . LEU A 1 238 ? 8.576 1.939 -0.307 1.00 92.25 238 LEU A C 1
ATOM 1837 O O . LEU A 1 238 ? 9.018 2.523 -1.300 1.00 92.25 238 LEU A O 1
ATOM 1841 N N . VAL A 1 239 ? 7.505 2.362 0.365 1.00 92.94 239 VAL A N 1
ATOM 1842 C CA . VAL A 1 239 ? 6.742 3.569 0.021 1.00 92.94 239 VAL A CA 1
ATOM 1843 C C . VAL A 1 239 ? 7.195 4.722 0.926 1.00 92.94 239 VAL A C 1
ATOM 1845 O O . VAL A 1 239 ? 6.882 4.696 2.118 1.00 92.94 239 VAL A O 1
ATOM 1848 N N . PRO A 1 240 ? 7.893 5.748 0.410 1.00 90.81 240 PRO A N 1
ATOM 1849 C CA . PRO A 1 240 ? 8.416 6.852 1.228 1.00 90.81 240 PRO A CA 1
ATOM 1850 C C . PRO A 1 240 ? 7.309 7.711 1.863 1.00 90.81 240 PRO A C 1
ATOM 1852 O O . PRO A 1 240 ? 7.478 8.307 2.928 1.00 90.81 240 PRO A O 1
ATOM 1855 N N . GLU A 1 241 ? 6.130 7.751 1.241 1.00 91.31 241 GLU A N 1
ATOM 1856 C CA . GLU A 1 241 ? 4.968 8.472 1.768 1.00 91.31 241 GLU A CA 1
ATOM 1857 C C . GLU A 1 241 ? 4.489 7.902 3.115 1.00 91.31 241 GLU A C 1
ATOM 1859 O O . GLU A 1 241 ? 3.945 8.650 3.922 1.00 91.31 241 GLU A O 1
ATOM 1864 N N . LEU A 1 242 ? 4.733 6.612 3.400 1.00 92.31 242 LEU A N 1
ATOM 1865 C CA . LEU A 1 242 ? 4.386 5.998 4.687 1.00 92.31 242 LEU A CA 1
ATOM 1866 C C . LEU A 1 242 ? 5.310 6.455 5.822 1.00 92.31 242 LEU A C 1
ATOM 1868 O O . LEU A 1 242 ? 4.828 6.650 6.935 1.00 92.31 242 LEU A O 1
ATOM 1872 N N . GLU A 1 243 ? 6.602 6.668 5.552 1.00 89.69 243 GLU A N 1
ATOM 1873 C CA . GLU A 1 243 ? 7.578 7.136 6.552 1.00 89.69 243 GLU A CA 1
ATOM 1874 C C . GLU A 1 243 ? 7.204 8.518 7.098 1.00 89.69 243 GLU A C 1
ATOM 1876 O O . GLU A 1 243 ? 7.269 8.803 8.293 1.00 89.69 243 GLU A O 1
ATOM 1881 N N . SER A 1 244 ? 6.800 9.397 6.182 1.00 90.44 244 SER A N 1
ATOM 1882 C CA . SER A 1 244 ? 6.489 10.794 6.475 1.00 90.44 244 SER A CA 1
ATOM 1883 C C . SER A 1 244 ? 5.032 11.018 6.887 1.00 90.44 244 SER A C 1
ATOM 1885 O O . SER A 1 244 ? 4.662 12.143 7.246 1.00 90.44 244 SER A O 1
ATOM 1887 N N . LEU A 1 245 ? 4.204 9.967 6.883 1.00 93.00 245 LEU A N 1
ATOM 1888 C CA . LEU A 1 245 ? 2.786 10.076 7.183 1.00 93.00 245 LEU A CA 1
ATOM 1889 C C . LEU A 1 245 ? 2.547 10.390 8.661 1.00 93.00 245 LEU A C 1
ATOM 1891 O O . LEU A 1 245 ? 2.824 9.597 9.564 1.00 93.00 245 LEU A O 1
ATOM 1895 N N . ARG A 1 246 ? 1.920 11.542 8.888 1.00 91.44 246 ARG A N 1
ATOM 1896 C CA . ARG A 1 246 ? 1.449 11.995 10.194 1.00 91.44 246 ARG A CA 1
ATOM 1897 C C . ARG A 1 246 ? -0.021 11.644 10.397 1.00 91.44 246 ARG A C 1
ATOM 1899 O O . ARG A 1 246 ? -0.909 12.315 9.867 1.00 91.44 246 ARG A O 1
ATOM 1906 N N . LEU A 1 247 ? -0.269 10.600 11.188 1.00 91.12 247 LEU A N 1
ATOM 1907 C CA . LEU A 1 247 ? -1.615 10.112 11.507 1.00 91.12 247 LEU A CA 1
ATOM 1908 C C . LEU A 1 247 ? -2.443 11.193 12.209 1.00 91.12 247 LEU A C 1
ATOM 1910 O O . LEU A 1 247 ? -3.614 11.380 11.891 1.00 91.12 247 LEU A O 1
ATOM 1914 N N . ASP A 1 248 ? -1.821 11.939 13.122 1.00 88.69 248 ASP A N 1
ATOM 1915 C CA . ASP A 1 248 ? -2.463 13.047 13.831 1.00 88.69 248 ASP A CA 1
ATOM 1916 C C . ASP A 1 248 ? -2.955 14.142 12.877 1.00 88.69 248 ASP A C 1
ATOM 1918 O O . ASP A 1 248 ? -4.121 14.529 12.929 1.00 88.69 248 ASP A O 1
ATOM 1922 N N . GLN A 1 249 ? -2.105 14.602 11.958 1.00 89.62 249 GLN A N 1
ATOM 1923 C CA . GLN A 1 249 ? -2.465 15.634 10.984 1.00 89.62 249 GLN A CA 1
ATOM 1924 C C . GLN A 1 249 ? -3.567 15.176 10.032 1.00 89.62 249 GLN A C 1
ATOM 1926 O O . GLN A 1 249 ? -4.480 15.953 9.753 1.00 89.62 249 GLN A O 1
ATOM 1931 N N . ALA A 1 250 ? -3.507 13.931 9.556 1.00 91.94 250 ALA A N 1
ATOM 1932 C CA . ALA A 1 250 ? -4.529 13.386 8.672 1.00 91.94 250 ALA A CA 1
ATOM 1933 C C . ALA A 1 250 ? -5.897 13.321 9.378 1.00 91.94 250 ALA A C 1
ATOM 1935 O O . ALA A 1 250 ? -6.898 13.814 8.855 1.00 91.94 250 ALA A O 1
ATOM 1936 N N . ILE A 1 251 ? -5.933 12.779 10.601 1.00 91.19 251 ILE A N 1
ATOM 1937 C CA . ILE A 1 251 ? -7.167 12.596 11.375 1.00 91.19 251 ILE A CA 1
ATOM 1938 C C . ILE A 1 251 ? -7.748 13.945 11.813 1.00 91.19 251 ILE A C 1
ATOM 1940 O O . ILE A 1 251 ? -8.913 14.221 11.531 1.00 91.19 251 ILE A O 1
ATOM 1944 N N . PHE A 1 252 ? -6.958 14.815 12.450 1.00 89.06 252 PHE A N 1
ATOM 1945 C CA . PHE A 1 252 ? -7.446 16.128 12.892 1.00 89.06 252 PHE A CA 1
ATOM 1946 C C . PHE A 1 252 ? -7.769 17.056 11.718 1.00 89.06 252 PHE A C 1
ATOM 1948 O O . PHE A 1 252 ? -8.702 17.854 11.800 1.00 89.06 252 PHE A O 1
ATOM 1955 N N . GLY A 1 253 ? -7.068 16.913 10.590 1.00 87.00 253 GLY A N 1
ATOM 1956 C CA . GLY A 1 253 ? -7.420 17.594 9.348 1.00 87.00 253 GLY A CA 1
ATOM 1957 C C . GLY A 1 253 ? -8.831 17.235 8.875 1.00 87.00 253 GLY A C 1
ATOM 1958 O O . GLY A 1 253 ? -9.579 18.119 8.453 1.00 87.00 253 GLY A O 1
ATOM 1959 N N . GLN A 1 254 ? -9.229 15.965 9.001 1.00 89.81 254 GLN A N 1
ATOM 1960 C CA . GLN A 1 254 ? -10.592 15.532 8.697 1.00 89.81 254 GLN A CA 1
ATOM 1961 C C . GLN A 1 254 ? -11.617 16.065 9.710 1.00 89.81 254 GLN A C 1
ATOM 1963 O O . GLN A 1 254 ? -12.683 16.515 9.291 1.00 89.81 254 GLN A O 1
ATOM 1968 N N . VAL A 1 255 ? -11.295 16.080 11.010 1.00 86.75 255 VAL A N 1
ATOM 1969 C CA . VAL A 1 255 ? -12.165 16.679 12.044 1.00 86.75 255 VAL A CA 1
ATOM 1970 C C . VAL A 1 255 ? -12.449 18.146 11.717 1.00 86.75 255 VAL A C 1
ATOM 1972 O O . VAL A 1 255 ? -13.609 18.540 11.617 1.00 86.75 255 VAL A O 1
ATOM 1975 N N . ALA A 1 256 ? -11.408 18.933 11.430 1.00 83.44 256 ALA A N 1
ATOM 1976 C CA . ALA A 1 256 ? -11.552 20.344 11.082 1.00 83.44 256 ALA A CA 1
ATOM 1977 C C . ALA A 1 256 ? -12.408 20.556 9.816 1.00 83.44 256 ALA A C 1
ATOM 1979 O O . ALA A 1 256 ? -13.234 21.471 9.762 1.00 83.44 256 ALA A O 1
ATOM 1980 N N . LYS A 1 257 ? -12.261 19.695 8.794 1.00 83.19 257 LYS A N 1
ATOM 1981 C CA . LYS A 1 257 ? -13.137 19.707 7.606 1.00 83.19 257 LYS A CA 1
ATOM 1982 C C . LYS A 1 257 ? -14.598 19.427 8.000 1.00 83.19 257 LYS A C 1
ATOM 1984 O O . LYS A 1 257 ? -15.485 20.154 7.553 1.00 83.19 257 LYS A O 1
ATOM 1989 N N . GLY A 1 258 ? -14.848 18.431 8.851 1.00 71.12 258 GLY A N 1
ATOM 1990 C CA . GLY A 1 258 ? -16.184 18.044 9.318 1.00 71.12 258 GLY A CA 1
ATOM 1991 C C . GLY A 1 258 ? -16.890 19.117 10.157 1.00 71.12 258 GLY A C 1
ATOM 1992 O O . GLY A 1 258 ? -18.060 19.417 9.909 1.00 71.12 258 GLY A O 1
ATOM 1993 N N . GLU A 1 259 ?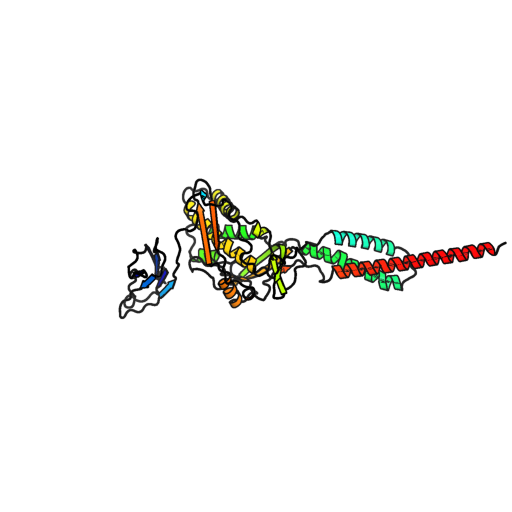 -16.175 19.769 11.078 1.00 65.31 259 GLU A N 1
ATOM 1994 C CA . GLU A 1 259 ? -16.715 20.854 11.915 1.00 65.31 259 GLU A CA 1
ATOM 1995 C C . GLU A 1 259 ? -17.197 22.048 11.086 1.00 65.31 259 GLU A C 1
ATOM 1997 O O . GLU A 1 259 ? -18.257 22.618 11.347 1.00 65.31 259 GLU A O 1
ATOM 2002 N N . THR A 1 260 ? -16.466 22.409 10.026 1.00 58.59 260 THR A N 1
ATOM 2003 C CA . THR A 1 260 ? -16.885 23.511 9.141 1.00 58.59 260 THR A CA 1
ATOM 2004 C C . THR A 1 260 ? -18.165 23.208 8.354 1.00 58.59 260 THR A C 1
ATOM 2006 O O . THR A 1 260 ? -18.825 24.136 7.880 1.00 58.59 260 THR A O 1
ATOM 2009 N N . GLN A 1 261 ? -18.543 21.932 8.223 1.00 54.12 261 GLN A N 1
ATOM 2010 C CA . GLN A 1 261 ? -19.730 21.493 7.487 1.00 54.12 261 GLN A CA 1
ATOM 2011 C C . GLN A 1 261 ? -20.980 21.357 8.374 1.00 54.12 261 GLN A C 1
ATOM 2013 O O . GLN A 1 261 ? -22.095 21.438 7.851 1.00 54.12 261 GLN A O 1
ATOM 2018 N N . GLN A 1 262 ? -20.837 21.213 9.699 1.00 51.69 262 GLN A N 1
ATOM 2019 C CA . GLN A 1 262 ? -21.961 21.023 10.626 1.00 51.69 262 GLN A CA 1
ATOM 2020 C C . GLN A 1 262 ? -22.071 22.160 11.653 1.00 51.69 262 GLN A C 1
ATOM 2022 O O . GLN A 1 262 ? -21.408 22.203 12.680 1.00 51.69 262 GLN A O 1
ATOM 2027 N N . SER A 1 263 ? -22.979 23.095 11.373 1.00 45.25 263 SER A N 1
ATOM 2028 C CA . SER A 1 263 ? -23.257 24.295 12.172 1.00 45.25 263 SER A CA 1
ATOM 2029 C C . SER A 1 263 ? -24.397 24.094 13.183 1.00 45.25 263 SER A C 1
ATOM 2031 O O . SER A 1 263 ? -25.384 24.829 13.146 1.00 45.25 263 SER A O 1
ATOM 2033 N N . GLN A 1 264 ? -24.297 23.112 14.089 1.00 43.03 264 GLN A N 1
ATOM 2034 C CA . GLN A 1 264 ? -25.206 23.021 15.245 1.00 43.03 264 GLN A CA 1
ATOM 2035 C C . GLN A 1 264 ? -24.478 22.609 16.532 1.00 43.03 264 GLN A C 1
ATOM 2037 O O . GLN A 1 264 ? -23.876 21.545 16.625 1.00 43.03 264 GLN A O 1
ATOM 2042 N N . GLU A 1 265 ? -24.557 23.501 17.521 1.00 40.28 265 GLU A N 1
ATOM 2043 C CA . GLU A 1 265 ? -23.986 23.389 18.864 1.00 40.28 265 GLU A CA 1
ATOM 2044 C C . GLU A 1 265 ? -24.405 22.081 19.567 1.00 40.28 265 GLU A C 1
ATOM 2046 O O . GLU A 1 265 ? -25.592 21.828 19.768 1.00 40.28 265 GLU A O 1
ATOM 2051 N N . GLY A 1 266 ? -23.417 21.287 20.001 1.00 42.75 266 GLY A N 1
ATOM 2052 C CA . GLY A 1 266 ? -23.567 20.319 21.097 1.00 42.75 266 GLY A CA 1
ATOM 2053 C C . GLY A 1 266 ? -23.573 18.821 20.760 1.00 42.75 266 GLY A C 1
ATOM 2054 O O . GLY A 1 266 ? -23.530 18.032 21.696 1.00 42.75 266 GLY A O 1
ATOM 2055 N N . MET A 1 267 ? -23.587 18.409 19.484 1.00 43.38 267 MET A N 1
ATOM 2056 C CA . MET A 1 267 ? -23.550 16.980 19.076 1.00 43.38 267 MET A CA 1
ATOM 2057 C C . MET A 1 267 ? -22.191 16.521 18.503 1.00 43.38 267 MET A C 1
ATOM 2059 O O . MET A 1 267 ? -22.078 15.422 17.972 1.00 43.38 267 MET A O 1
ATOM 2063 N N . LEU A 1 268 ? -21.151 17.359 18.595 1.00 57.22 268 LEU A N 1
ATOM 2064 C CA . LEU A 1 268 ? -19.868 17.158 17.902 1.00 57.22 268 LEU A CA 1
ATOM 2065 C C . LEU A 1 268 ? -18.822 16.382 18.721 1.00 57.22 268 LEU A C 1
ATOM 2067 O O . LEU A 1 268 ? -17.974 15.718 18.136 1.00 57.22 268 LEU A O 1
ATOM 2071 N N . GLU A 1 269 ? -18.870 16.411 20.054 1.00 65.31 269 GLU A N 1
ATOM 2072 C CA . GLU A 1 269 ? -17.786 15.870 20.894 1.00 65.31 269 GLU A CA 1
ATOM 2073 C C . GLU A 1 269 ? -17.766 14.327 20.906 1.00 65.31 269 GLU A C 1
ATOM 2075 O O . GLU A 1 269 ? -16.723 13.707 20.697 1.00 65.31 269 GLU A O 1
ATOM 2080 N N . SER A 1 270 ? -18.934 13.685 21.047 1.00 68.19 270 SER A N 1
ATOM 2081 C CA . SER A 1 270 ? -19.071 12.218 21.067 1.00 68.19 270 SER A CA 1
ATOM 2082 C C . SER A 1 270 ? -18.670 11.580 19.731 1.00 68.19 270 SER A C 1
ATOM 2084 O O . SER A 1 270 ? -17.906 10.609 19.709 1.00 68.19 270 SER A O 1
ATOM 2086 N N . GLN A 1 271 ? -19.151 12.139 18.615 1.00 81.31 271 GLN A N 1
ATOM 2087 C CA . GLN A 1 271 ? -18.798 11.705 17.264 1.00 81.31 271 GLN A CA 1
ATOM 2088 C C . GLN A 1 271 ? -17.305 11.901 17.000 1.00 81.31 271 GLN A C 1
ATOM 2090 O O . GLN A 1 271 ? -16.664 10.990 16.480 1.00 81.31 271 GLN A O 1
ATOM 2095 N N . THR A 1 272 ? -16.745 13.051 17.380 1.00 81.06 272 THR A N 1
ATOM 2096 C CA . THR A 1 272 ? -15.336 13.381 17.132 1.00 81.06 272 THR A CA 1
ATOM 2097 C C . THR A 1 272 ? -14.404 12.436 17.876 1.00 81.06 272 THR A C 1
ATOM 2099 O O . THR A 1 272 ? -13.525 11.837 17.258 1.00 81.06 272 THR A O 1
ATOM 2102 N N . VAL A 1 273 ? -14.638 12.198 19.171 1.00 81.12 273 VAL A N 1
ATOM 2103 C CA . VAL A 1 273 ? -13.834 11.243 19.952 1.00 81.12 273 VAL A CA 1
ATOM 2104 C C . VAL A 1 273 ? -13.943 9.835 19.364 1.00 81.12 273 VAL A C 1
ATOM 2106 O O . VAL A 1 273 ? -12.932 9.159 19.161 1.00 81.12 273 VAL A O 1
ATOM 2109 N N . ARG A 1 274 ? -15.163 9.389 19.036 1.00 82.31 274 ARG A N 1
ATOM 2110 C CA . ARG A 1 274 ? -15.392 8.078 18.413 1.00 82.31 274 ARG A CA 1
ATOM 2111 C C . ARG A 1 274 ? -14.670 7.962 17.072 1.00 82.31 274 ARG A C 1
ATOM 2113 O O . ARG A 1 274 ? -14.028 6.945 16.821 1.00 82.31 274 ARG A O 1
ATOM 2120 N N . PHE A 1 275 ? -14.759 8.991 16.235 1.00 89.56 275 PHE A N 1
ATOM 2121 C CA . PHE A 1 275 ? -14.071 9.068 14.954 1.00 89.56 275 PHE A CA 1
ATOM 2122 C C . PHE A 1 275 ? -12.560 8.971 15.128 1.00 89.56 275 PHE A C 1
ATOM 2124 O O . PHE A 1 275 ? -11.960 8.102 14.512 1.00 89.56 275 PHE A O 1
ATOM 2131 N N . ILE A 1 276 ? -11.953 9.800 15.981 1.00 87.00 276 ILE A N 1
ATOM 2132 C CA . ILE A 1 276 ? -10.496 9.841 16.167 1.00 87.00 276 ILE A CA 1
ATOM 2133 C C . ILE A 1 276 ? -9.963 8.463 16.575 1.00 87.00 276 ILE A C 1
ATOM 2135 O O . ILE A 1 276 ? -8.992 7.975 15.994 1.00 87.00 276 ILE A O 1
ATOM 2139 N N . LEU A 1 277 ? -10.624 7.802 17.531 1.00 85.69 277 LEU A N 1
ATOM 2140 C CA . LEU A 1 277 ? -10.221 6.471 17.994 1.00 85.69 277 LEU A CA 1
ATOM 2141 C C . LEU A 1 277 ? -10.385 5.401 16.902 1.00 85.69 277 LEU A C 1
ATOM 2143 O O . LEU A 1 277 ? -9.501 4.559 16.722 1.00 85.69 277 LEU A O 1
ATOM 2147 N N . LEU A 1 278 ? -11.494 5.431 16.154 1.00 88.31 278 LEU A N 1
ATOM 2148 C CA . LEU A 1 278 ? -11.736 4.500 15.047 1.00 88.31 278 LEU A CA 1
ATOM 2149 C C . LEU A 1 278 ? -10.764 4.727 13.886 1.00 88.31 278 LEU A C 1
ATOM 2151 O O . LEU A 1 278 ? -10.221 3.759 13.354 1.00 88.31 278 LEU A O 1
ATOM 2155 N N . ALA A 1 279 ? -10.532 5.983 13.515 1.00 92.12 279 ALA A N 1
ATOM 2156 C CA . ALA A 1 279 ? -9.637 6.395 12.446 1.00 92.12 279 ALA A CA 1
ATOM 2157 C C . ALA A 1 279 ? -8.195 6.012 12.759 1.00 92.12 279 ALA A C 1
ATOM 2159 O O . ALA A 1 279 ? -7.563 5.354 11.937 1.00 92.12 279 ALA A O 1
ATOM 2160 N N . GLY A 1 280 ? -7.710 6.316 13.968 1.00 90.75 280 GLY A N 1
ATOM 2161 C CA . GLY A 1 280 ? -6.361 5.946 14.392 1.00 90.75 280 GLY A CA 1
ATOM 2162 C C . GLY A 1 280 ? -6.110 4.444 14.278 1.00 90.75 280 GLY A C 1
ATOM 2163 O O . GLY A 1 280 ? -5.075 4.028 13.765 1.00 90.75 280 GLY A O 1
ATOM 2164 N N . ARG A 1 281 ? -7.078 3.616 14.692 1.00 89.69 281 ARG A N 1
ATOM 2165 C CA . ARG A 1 281 ? -6.932 2.156 14.638 1.00 89.69 281 ARG A CA 1
ATOM 2166 C C . ARG A 1 281 ? -7.019 1.644 13.209 1.00 89.69 281 ARG A C 1
ATOM 2168 O O . ARG A 1 281 ? -6.187 0.844 12.797 1.00 89.69 281 ARG A O 1
ATOM 2175 N N . SER A 1 282 ? -8.067 2.045 12.497 1.00 92.62 282 SER A N 1
ATOM 2176 C CA . SER A 1 282 ? -8.386 1.486 11.183 1.00 92.62 282 SER A CA 1
ATOM 2177 C C . SER A 1 282 ? -7.326 1.883 10.168 1.00 92.62 282 SER A C 1
ATOM 2179 O O . SER A 1 282 ? -6.827 1.017 9.464 1.00 92.62 282 SER A O 1
ATOM 2181 N N . LEU A 1 283 ? -6.906 3.152 10.171 1.00 94.38 283 LEU A N 1
ATOM 2182 C CA . LEU A 1 283 ? -5.852 3.637 9.288 1.00 94.38 283 LEU A CA 1
ATOM 2183 C C . LEU A 1 283 ? -4.518 2.938 9.573 1.00 94.38 283 LEU A C 1
ATOM 2185 O O . LEU A 1 283 ? -3.868 2.486 8.641 1.00 94.38 283 LEU A O 1
ATOM 2189 N N . LEU A 1 284 ? -4.136 2.777 10.845 1.00 93.56 284 LEU A N 1
ATOM 2190 C CA . LEU A 1 284 ? -2.910 2.057 11.195 1.00 93.56 284 LEU A CA 1
ATOM 2191 C C . LEU A 1 284 ? -2.928 0.616 10.669 1.00 93.56 284 LEU A C 1
ATOM 2193 O O . LEU A 1 284 ? -1.953 0.172 10.072 1.00 93.56 284 LEU A O 1
ATOM 2197 N N . LEU A 1 285 ? -4.032 -0.108 10.871 1.00 94.19 285 LEU A N 1
ATOM 2198 C CA . LEU A 1 285 ? -4.171 -1.490 10.403 1.00 94.19 285 LEU A CA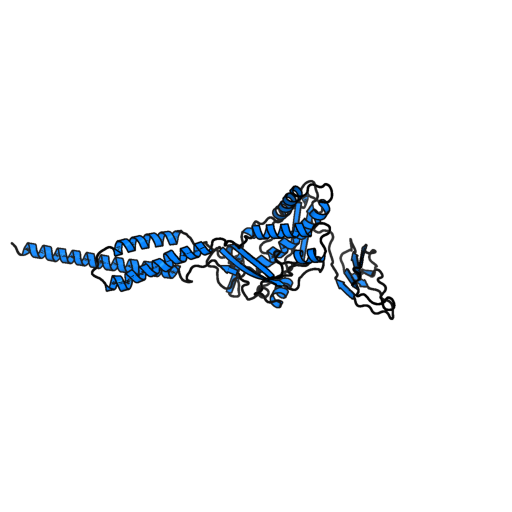 1
ATOM 2199 C C . LEU A 1 285 ? -4.203 -1.578 8.871 1.00 94.19 285 LEU A C 1
ATOM 2201 O O . LEU A 1 285 ? -3.612 -2.481 8.286 1.00 94.19 285 LEU A O 1
ATOM 2205 N N . ASP A 1 286 ? -4.884 -0.650 8.210 1.00 95.69 286 ASP A N 1
ATOM 2206 C CA . ASP A 1 286 ? -4.966 -0.585 6.752 1.00 95.69 286 ASP A CA 1
ATOM 2207 C C . ASP A 1 286 ? -3.585 -0.340 6.116 1.00 95.69 286 ASP A C 1
ATOM 2209 O O . ASP A 1 286 ? -3.220 -0.996 5.139 1.00 95.69 286 ASP A O 1
ATOM 2213 N N . LEU A 1 287 ? -2.776 0.550 6.692 1.00 95.81 287 LEU A N 1
ATOM 2214 C CA . LEU A 1 287 ? -1.417 0.809 6.207 1.00 95.81 287 LEU A CA 1
ATOM 2215 C C . LEU A 1 287 ? -0.461 -0.348 6.513 1.00 95.81 287 LEU A C 1
ATOM 2217 O O . LEU A 1 287 ? 0.365 -0.683 5.667 1.00 95.81 287 LEU A O 1
ATOM 2221 N N . LEU A 1 288 ? -0.634 -1.014 7.659 1.00 94.94 288 LEU A N 1
ATOM 2222 C CA . LEU A 1 288 ? 0.151 -2.190 8.032 1.00 94.94 288 LEU A CA 1
ATOM 2223 C C . LEU A 1 288 ? -0.029 -3.333 7.029 1.00 94.94 288 LEU A C 1
ATOM 2225 O O . LEU A 1 288 ? 0.948 -3.924 6.573 1.00 94.94 288 LEU A O 1
ATOM 2229 N N . ILE A 1 289 ? -1.276 -3.630 6.646 1.00 95.06 289 ILE A N 1
ATOM 2230 C CA . ILE A 1 289 ? -1.535 -4.678 5.653 1.00 95.06 289 ILE A CA 1
ATOM 2231 C C . ILE A 1 289 ? -1.116 -4.255 4.245 1.00 95.06 289 ILE A C 1
ATOM 2233 O O . ILE A 1 289 ? -0.662 -5.101 3.480 1.00 95.06 289 ILE A O 1
ATOM 2237 N N . LEU A 1 290 ? -1.191 -2.962 3.907 1.00 95.44 290 LEU A N 1
ATOM 2238 C CA . LEU A 1 290 ? -0.634 -2.459 2.651 1.00 95.44 290 LEU A CA 1
ATOM 2239 C C . LEU A 1 290 ? 0.876 -2.718 2.594 1.00 95.44 290 LEU A C 1
ATOM 2241 O O . LEU A 1 290 ? 1.341 -3.363 1.661 1.00 95.44 290 LEU A O 1
ATOM 2245 N N . GLU A 1 291 ? 1.621 -2.287 3.611 1.00 94.19 291 GLU A N 1
ATOM 2246 C CA . GLU A 1 291 ? 3.075 -2.461 3.708 1.00 94.19 291 GLU A CA 1
ATOM 2247 C C . GLU A 1 291 ? 3.498 -3.939 3.632 1.00 94.19 291 GLU A C 1
ATOM 2249 O O . GLU A 1 291 ? 4.410 -4.285 2.875 1.00 94.19 291 GLU A O 1
ATOM 2254 N N . ALA A 1 292 ? 2.791 -4.826 4.341 1.00 94.00 292 ALA A N 1
ATOM 2255 C CA . ALA A 1 292 ? 3.056 -6.266 4.318 1.00 94.00 292 ALA A CA 1
ATOM 2256 C C . ALA A 1 292 ? 2.875 -6.883 2.923 1.00 94.00 292 ALA A C 1
ATOM 2258 O O . ALA A 1 292 ? 3.578 -7.815 2.533 1.00 94.00 292 ALA A O 1
ATOM 2259 N N . MET A 1 293 ? 1.886 -6.390 2.177 1.00 93.94 293 MET A N 1
ATOM 2260 C CA . MET A 1 293 ? 1.476 -6.977 0.907 1.00 93.94 293 MET A CA 1
ATOM 2261 C C . MET A 1 293 ? 2.192 -6.389 -0.303 1.00 93.94 293 MET A C 1
ATOM 2263 O O . MET A 1 293 ? 2.047 -6.926 -1.403 1.00 93.94 293 MET A O 1
ATOM 2267 N N . LEU A 1 294 ? 2.947 -5.303 -0.150 1.00 93.94 294 LEU A N 1
ATOM 2268 C CA . LEU A 1 294 ? 3.726 -4.696 -1.227 1.00 93.94 294 LEU A CA 1
ATOM 2269 C C . LEU A 1 294 ? 4.958 -5.545 -1.567 1.00 93.94 294 LEU A C 1
ATOM 2271 O O . LEU A 1 294 ? 6.098 -5.130 -1.396 1.00 93.94 294 LEU A O 1
ATOM 2275 N N . VAL A 1 295 ? 4.713 -6.753 -2.069 1.00 92.69 295 VAL A N 1
ATOM 2276 C CA . VAL A 1 295 ? 5.719 -7.726 -2.479 1.00 92.69 295 VAL A CA 1
ATOM 2277 C C . VAL A 1 295 ? 5.469 -8.139 -3.925 1.00 92.69 295 VAL A C 1
ATOM 2279 O O . VAL A 1 295 ? 4.345 -8.459 -4.319 1.00 92.69 295 VAL A O 1
ATOM 2282 N N . VAL A 1 296 ? 6.534 -8.139 -4.720 1.00 91.69 296 VAL A N 1
ATOM 2283 C CA . VAL A 1 296 ? 6.537 -8.501 -6.140 1.00 91.69 296 VAL A CA 1
ATOM 2284 C C . VAL A 1 296 ? 7.531 -9.627 -6.407 1.00 91.69 296 VAL A C 1
ATOM 2286 O O . VAL A 1 296 ? 8.487 -9.820 -5.662 1.00 91.69 296 VAL A O 1
ATOM 2289 N N . GLU A 1 297 ? 7.287 -10.403 -7.461 1.00 90.12 297 GLU A N 1
ATOM 2290 C CA . GLU A 1 297 ? 8.122 -11.563 -7.801 1.00 90.12 297 GLU A CA 1
ATOM 2291 C C . GLU A 1 297 ? 9.489 -11.147 -8.356 1.00 90.12 297 GLU A C 1
ATOM 2293 O O . GLU A 1 297 ? 10.514 -11.658 -7.918 1.00 90.12 297 GLU A O 1
ATOM 2298 N N . ASP A 1 298 ? 9.502 -10.180 -9.272 1.00 88.31 298 ASP A N 1
ATOM 2299 C CA . ASP A 1 298 ? 10.709 -9.665 -9.911 1.00 88.31 298 ASP A CA 1
ATOM 2300 C C . ASP A 1 298 ? 11.024 -8.247 -9.431 1.00 88.31 298 ASP A C 1
ATOM 2302 O O . ASP A 1 298 ? 10.127 -7.484 -9.063 1.00 88.31 298 ASP A O 1
ATOM 2306 N N . LYS A 1 299 ? 12.304 -7.865 -9.496 1.00 88.50 299 LYS A N 1
ATOM 2307 C CA . LYS A 1 299 ? 12.728 -6.499 -9.180 1.00 88.50 299 LYS A CA 1
ATOM 2308 C C . LYS A 1 299 ? 11.969 -5.504 -10.077 1.00 88.50 299 LYS A C 1
ATOM 2310 O O . LYS A 1 299 ? 12.047 -5.640 -11.301 1.00 88.50 299 LYS A O 1
ATOM 2315 N N . PRO A 1 300 ? 11.295 -4.488 -9.511 1.00 86.88 300 PRO A N 1
ATOM 2316 C CA . PRO A 1 300 ? 10.596 -3.488 -10.312 1.00 86.88 300 PRO A CA 1
ATOM 2317 C C . PRO A 1 300 ? 11.580 -2.674 -11.166 1.00 86.88 300 PRO A C 1
ATOM 2319 O O . PRO A 1 300 ? 12.691 -2.350 -10.738 1.00 86.88 300 PRO A O 1
ATOM 2322 N N . GLU A 1 301 ? 11.166 -2.347 -12.392 1.00 81.69 301 GLU A N 1
ATOM 2323 C CA . GLU A 1 301 ? 11.974 -1.558 -13.334 1.00 81.69 301 GLU A CA 1
ATOM 2324 C C . GLU A 1 301 ? 11.812 -0.046 -13.121 1.00 81.69 301 GLU A C 1
ATOM 2326 O O . GLU A 1 301 ? 12.701 0.720 -13.492 1.00 81.69 301 GLU A O 1
ATOM 2331 N N . SER A 1 302 ? 10.696 0.374 -12.518 1.00 85.06 302 SER A N 1
ATOM 2332 C CA . SER A 1 302 ? 10.351 1.772 -12.252 1.00 85.06 302 SER A CA 1
ATOM 2333 C C . SER A 1 302 ? 10.074 2.016 -10.769 1.00 85.06 302 SER A C 1
ATOM 2335 O O . SER A 1 302 ? 9.679 1.111 -10.034 1.00 85.06 302 SER A O 1
ATOM 2337 N N . SER A 1 303 ? 10.224 3.278 -10.366 1.00 88.50 303 SER A N 1
ATOM 2338 C CA . SER A 1 303 ? 9.758 3.822 -9.091 1.00 88.50 303 SER A CA 1
ATOM 2339 C C . SER A 1 303 ? 8.231 3.992 -9.019 1.00 88.50 303 SER A C 1
ATOM 2341 O O . SER A 1 303 ? 7.731 4.504 -8.027 1.00 88.50 303 SER A O 1
ATOM 2343 N N . VAL A 1 304 ? 7.477 3.635 -10.062 1.00 90.62 304 VAL A N 1
ATOM 2344 C CA . VAL A 1 304 ? 6.009 3.714 -10.078 1.00 90.62 304 VAL A CA 1
ATOM 2345 C C . VAL A 1 304 ? 5.409 2.316 -10.150 1.00 90.62 304 VAL A C 1
ATOM 2347 O O . VAL A 1 304 ? 5.807 1.491 -10.982 1.00 90.62 304 VAL A O 1
ATOM 2350 N N . ILE A 1 305 ? 4.423 2.058 -9.292 1.00 92.12 305 ILE A N 1
ATOM 2351 C CA . ILE A 1 305 ? 3.616 0.840 -9.324 1.00 92.12 305 ILE A CA 1
ATOM 2352 C C . ILE A 1 305 ? 2.127 1.166 -9.410 1.00 92.12 305 ILE A C 1
ATOM 2354 O O . ILE A 1 305 ? 1.641 2.163 -8.875 1.00 92.12 305 ILE A O 1
ATOM 2358 N N . HIS A 1 306 ? 1.403 0.258 -10.047 1.00 93.12 306 HIS A N 1
ATOM 2359 C CA . HIS A 1 306 ? -0.039 0.286 -10.196 1.00 93.12 306 HIS A CA 1
ATOM 2360 C C . HIS A 1 306 ? -0.618 -0.941 -9.506 1.00 93.12 306 HIS A C 1
ATOM 2362 O O . HIS A 1 306 ? -0.186 -2.071 -9.743 1.00 93.12 306 HIS A O 1
ATOM 2368 N N . ILE A 1 307 ? -1.603 -0.718 -8.649 1.00 94.62 307 ILE A N 1
ATOM 2369 C CA . ILE A 1 307 ? -2.374 -1.756 -7.979 1.00 94.62 307 ILE A CA 1
ATOM 2370 C C . ILE A 1 307 ? -3.758 -1.753 -8.597 1.00 94.62 307 ILE A C 1
ATOM 2372 O O . ILE A 1 307 ? -4.438 -0.731 -8.579 1.00 94.62 307 ILE A O 1
ATOM 2376 N N . ASP A 1 308 ? -4.175 -2.895 -9.131 1.00 94.94 308 ASP A N 1
ATOM 2377 C CA . ASP A 1 308 ? -5.519 -3.072 -9.666 1.00 94.94 308 ASP A CA 1
ATOM 2378 C C . ASP A 1 308 ? -6.098 -4.416 -9.217 1.00 94.94 308 ASP A C 1
ATOM 2380 O O . ASP A 1 308 ? -5.745 -5.474 -9.750 1.00 94.94 308 ASP A O 1
ATOM 2384 N N . THR A 1 309 ? -7.010 -4.367 -8.245 1.00 95.19 309 THR A N 1
ATOM 2385 C CA . THR A 1 309 ? -7.689 -5.555 -7.725 1.00 95.19 309 THR A CA 1
ATOM 2386 C C . THR A 1 309 ? -9.152 -5.287 -7.402 1.00 95.19 309 THR A C 1
ATOM 2388 O O . THR A 1 309 ? -9.528 -4.231 -6.902 1.00 95.19 309 THR A O 1
ATOM 2391 N N . GLU A 1 310 ? -9.987 -6.290 -7.646 1.00 96.50 310 GLU A N 1
ATOM 2392 C CA . GLU A 1 310 ? -11.325 -6.375 -7.063 1.00 96.50 310 GLU A CA 1
ATOM 2393 C C . GLU A 1 310 ? -11.221 -6.897 -5.625 1.00 96.50 310 GLU A C 1
ATOM 2395 O O . GLU A 1 310 ? -10.339 -7.707 -5.322 1.00 96.50 310 GLU A O 1
ATOM 2400 N N . MET A 1 311 ? -12.101 -6.425 -4.748 1.00 97.06 311 MET A N 1
ATOM 2401 C CA . MET A 1 311 ? -12.154 -6.807 -3.343 1.00 97.06 311 MET A CA 1
ATOM 2402 C C . MET A 1 311 ? -13.288 -7.805 -3.115 1.00 97.06 311 MET A C 1
ATOM 2404 O O . MET A 1 311 ? -14.426 -7.584 -3.518 1.00 97.06 311 MET A O 1
ATOM 2408 N N . LEU A 1 312 ? -12.982 -8.915 -2.452 1.00 97.12 312 LEU A N 1
ATOM 2409 C CA . LEU A 1 312 ? -13.939 -9.952 -2.071 1.00 97.12 312 LEU A CA 1
ATOM 2410 C C . LEU A 1 312 ? -14.117 -9.973 -0.557 1.00 97.12 312 LEU A C 1
ATOM 2412 O O . LEU A 1 312 ? -13.201 -9.606 0.179 1.00 97.12 312 LEU A O 1
ATOM 2416 N N . ALA A 1 313 ? -15.265 -10.450 -0.081 1.00 95.50 313 ALA A N 1
ATOM 2417 C CA . ALA A 1 313 ? -15.468 -10.663 1.345 1.00 95.50 313 ALA A CA 1
ATOM 2418 C C . ALA A 1 313 ? -14.473 -11.692 1.914 1.00 95.50 313 ALA A C 1
ATOM 2420 O O . ALA A 1 313 ? -14.147 -12.706 1.284 1.00 95.50 313 ALA A O 1
ATOM 2421 N N . ALA A 1 314 ? -14.019 -11.440 3.138 1.00 92.38 314 ALA A N 1
ATOM 2422 C CA . ALA A 1 314 ? -13.146 -12.318 3.899 1.00 92.38 314 ALA A CA 1
ATOM 2423 C C . ALA A 1 314 ? -13.561 -12.349 5.380 1.00 92.38 314 ALA A C 1
ATOM 2425 O O . ALA A 1 314 ? -14.194 -11.411 5.871 1.00 92.38 314 ALA A O 1
ATOM 2426 N N . PRO A 1 315 ? -13.202 -13.410 6.125 1.00 88.75 315 PRO A N 1
ATOM 2427 C CA . PRO A 1 315 ? -13.301 -13.386 7.577 1.00 88.75 315 PRO A CA 1
ATOM 2428 C C . PRO A 1 315 ? -12.525 -12.189 8.142 1.00 88.75 315 PRO A C 1
ATOM 2430 O O . PRO A 1 315 ? -11.378 -11.950 7.768 1.00 88.75 315 PRO A O 1
ATOM 2433 N N . ALA A 1 316 ? -13.163 -11.425 9.025 1.00 87.25 316 ALA A N 1
ATOM 2434 C CA . ALA A 1 316 ? -12.518 -10.313 9.708 1.00 87.25 316 ALA A CA 1
ATOM 2435 C C . ALA A 1 316 ? -11.671 -10.815 10.886 1.00 87.25 316 ALA A C 1
ATOM 2437 O O . ALA A 1 316 ? -12.024 -11.803 11.534 1.00 87.25 316 ALA A O 1
ATOM 2438 N N . THR A 1 317 ? -10.606 -10.086 11.209 1.00 83.88 317 THR A N 1
ATOM 2439 C CA . THR A 1 317 ? -9.862 -10.249 12.464 1.00 83.88 317 THR A CA 1
ATOM 2440 C C . THR A 1 317 ? -10.274 -9.188 13.491 1.00 83.88 317 THR A C 1
ATOM 2442 O O . THR A 1 317 ? -10.949 -8.206 13.170 1.00 83.88 317 THR A O 1
ATOM 2445 N N . GLY A 1 318 ? -9.868 -9.369 14.747 1.00 72.75 318 GLY A N 1
ATOM 2446 C CA . GLY A 1 318 ? -10.251 -8.507 15.864 1.00 72.75 318 GLY A CA 1
ATOM 2447 C C . GLY A 1 318 ? -11.590 -8.891 16.501 1.00 72.75 318 GLY A C 1
ATOM 2448 O O . GLY A 1 318 ? -12.062 -10.021 16.391 1.00 72.75 318 GLY A O 1
ATOM 2449 N N . SER A 1 319 ? -12.187 -7.959 17.244 1.00 68.62 319 SER A N 1
ATOM 2450 C CA . SER A 1 319 ? -13.457 -8.207 17.932 1.00 68.62 319 SER A CA 1
ATOM 2451 C C . SER A 1 319 ? -14.645 -7.950 17.005 1.00 68.62 319 SER A C 1
ATOM 2453 O O . SER A 1 319 ? -14.561 -7.144 16.084 1.00 68.62 319 SER A O 1
ATOM 2455 N N . PHE A 1 320 ? -15.789 -8.573 17.297 1.00 65.69 320 PHE A N 1
ATOM 2456 C CA . PHE A 1 320 ? -17.032 -8.331 16.552 1.00 65.69 320 PHE A CA 1
ATOM 2457 C C . PHE A 1 320 ? -17.440 -6.846 16.534 1.00 65.69 320 PHE A C 1
ATOM 2459 O O . PHE A 1 320 ? -17.946 -6.357 15.534 1.00 65.69 320 PHE A O 1
ATOM 2466 N N . ALA A 1 321 ? -17.165 -6.119 17.622 1.00 64.38 321 ALA A N 1
ATOM 2467 C CA . ALA A 1 321 ? -17.487 -4.699 17.749 1.00 64.38 321 ALA A CA 1
ATOM 2468 C C . ALA A 1 321 ? -16.459 -3.761 17.081 1.00 64.38 321 ALA A C 1
ATOM 2470 O O . ALA A 1 321 ? -16.684 -2.555 16.996 1.00 64.38 321 ALA A O 1
ATOM 2471 N N . ALA A 1 322 ? -15.312 -4.289 16.650 1.00 73.00 322 ALA A N 1
ATOM 2472 C CA . ALA A 1 322 ? -14.260 -3.542 15.971 1.00 73.00 322 ALA A CA 1
ATOM 2473 C C . ALA A 1 322 ? -13.515 -4.475 15.000 1.00 73.00 322 ALA A C 1
ATOM 2475 O O . ALA A 1 322 ? -12.343 -4.802 15.232 1.00 73.00 322 ALA A O 1
ATOM 2476 N N . PRO A 1 323 ? -14.184 -4.942 13.930 1.00 85.38 323 PRO A N 1
ATOM 2477 C CA . PRO A 1 323 ? -13.548 -5.812 12.954 1.00 85.38 323 PRO A CA 1
ATOM 2478 C C . PRO A 1 323 ? -12.401 -5.082 12.248 1.00 85.38 323 PRO A C 1
ATOM 2480 O O . PRO A 1 323 ? -12.307 -3.850 12.261 1.00 85.38 323 PRO A O 1
ATOM 2483 N N . ALA A 1 324 ? -11.508 -5.856 11.652 1.00 89.94 324 ALA A N 1
ATOM 2484 C CA . ALA A 1 324 ? -10.478 -5.380 10.747 1.00 89.94 324 ALA A CA 1
ATOM 2485 C C . ALA A 1 324 ? -10.313 -6.369 9.596 1.00 89.94 324 ALA A C 1
ATOM 2487 O O . ALA A 1 324 ? -10.474 -7.581 9.769 1.00 89.94 324 ALA A O 1
ATOM 2488 N N . TRP A 1 325 ? -9.965 -5.832 8.434 1.00 95.19 325 TRP A N 1
ATOM 2489 C CA . TRP A 1 325 ? -9.594 -6.582 7.244 1.00 95.19 325 TRP A CA 1
ATOM 2490 C C . TRP A 1 325 ? -10.660 -7.566 6.719 1.00 95.19 325 TRP A C 1
ATOM 2492 O O . TRP A 1 325 ? -10.345 -8.685 6.313 1.00 95.19 325 TRP A O 1
ATOM 2502 N N . SER A 1 326 ? -11.935 -7.170 6.738 1.00 94.19 326 SER A N 1
ATOM 2503 C CA . SER A 1 326 ? -13.083 -7.990 6.310 1.00 94.19 326 SER A CA 1
ATOM 2504 C C . SER A 1 326 ? -13.226 -8.136 4.790 1.00 94.19 326 SER A C 1
ATOM 2506 O O . SER A 1 326 ? -14.123 -8.833 4.314 1.00 94.19 326 SER A O 1
ATOM 2508 N N . THR A 1 327 ? -12.355 -7.496 4.013 1.00 97.00 327 THR A N 1
ATOM 2509 C CA . THR A 1 327 ? -12.281 -7.644 2.558 1.00 97.00 327 THR A CA 1
ATOM 2510 C C . THR A 1 327 ? -10.858 -7.972 2.133 1.00 97.00 327 THR A C 1
ATOM 2512 O O . THR A 1 327 ? -9.900 -7.598 2.800 1.00 97.00 327 THR A O 1
ATOM 2515 N N . ARG A 1 328 ? -10.686 -8.693 1.029 1.00 96.50 328 ARG A N 1
ATOM 2516 C CA . ARG A 1 328 ? -9.370 -9.095 0.522 1.00 96.50 328 ARG A CA 1
ATOM 2517 C C . ARG A 1 328 ? -9.273 -8.913 -0.986 1.00 96.50 328 ARG A C 1
ATOM 2519 O O . ARG A 1 328 ? -10.296 -9.038 -1.662 1.00 96.50 328 ARG A O 1
ATOM 2526 N N . PRO A 1 329 ? -8.069 -8.735 -1.543 1.00 96.88 329 PRO A N 1
ATOM 2527 C CA . PRO A 1 329 ? -7.863 -8.825 -2.982 1.00 96.88 329 PRO A CA 1
ATOM 2528 C C . PRO A 1 329 ? -8.351 -10.166 -3.544 1.00 96.88 329 PRO A C 1
ATOM 2530 O O . PRO A 1 329 ? -8.108 -11.231 -2.964 1.00 96.88 329 PRO A O 1
ATOM 2533 N N . ALA A 1 330 ? -9.021 -10.132 -4.694 1.00 95.31 330 ALA A N 1
ATOM 2534 C CA . ALA A 1 330 ? -9.635 -11.309 -5.304 1.00 95.31 330 ALA A CA 1
ATOM 2535 C C . ALA A 1 330 ? -8.628 -12.428 -5.621 1.00 95.31 330 ALA A C 1
ATOM 2537 O O . ALA A 1 330 ? -8.974 -13.609 -5.550 1.00 95.31 330 ALA A O 1
ATOM 2538 N N . SER A 1 331 ? -7.386 -12.060 -5.938 1.00 93.38 331 SER A N 1
ATOM 2539 C CA . SER A 1 331 ? -6.292 -12.980 -6.259 1.00 93.38 331 SER A CA 1
ATOM 2540 C C . SER A 1 331 ? -5.688 -13.694 -5.046 1.00 93.38 331 SER A C 1
ATOM 2542 O O . SER A 1 331 ? -5.077 -14.743 -5.223 1.00 93.38 331 SER A O 1
ATOM 2544 N N . VAL A 1 332 ? -5.839 -13.156 -3.831 1.00 95.06 332 VAL A N 1
ATOM 2545 C CA . VAL A 1 332 ? -5.292 -13.753 -2.600 1.00 95.06 332 VAL A CA 1
ATOM 2546 C C . VAL A 1 332 ? -6.292 -14.755 -2.048 1.00 95.06 332 VAL A C 1
ATOM 2548 O O . VAL A 1 332 ? -7.453 -14.408 -1.877 1.00 95.06 332 VAL A O 1
ATOM 2551 N N . SER A 1 333 ? -5.893 -15.992 -1.752 1.00 94.75 333 SER A N 1
ATOM 2552 C CA . SER A 1 333 ? -6.837 -16.985 -1.224 1.00 94.75 333 SER A CA 1
ATOM 2553 C C . SER A 1 333 ? -7.344 -16.607 0.178 1.00 94.75 333 SER A C 1
ATOM 2555 O O . SER A 1 333 ? -6.691 -15.872 0.915 1.00 94.75 333 SER A O 1
ATOM 2557 N N . THR A 1 334 ? -8.519 -17.109 0.575 1.00 94.25 334 THR A N 1
ATOM 2558 C CA . THR A 1 334 ? -9.041 -16.853 1.930 1.00 94.25 334 THR A CA 1
ATOM 2559 C C . THR A 1 334 ? -8.122 -17.429 3.012 1.00 94.25 334 THR A C 1
ATOM 2561 O O . THR A 1 334 ? -7.958 -16.801 4.052 1.00 94.25 334 THR A O 1
ATOM 2564 N N . ASP A 1 335 ? -7.497 -18.582 2.765 1.00 93.44 335 ASP A N 1
ATOM 2565 C CA . ASP A 1 335 ? -6.602 -19.223 3.734 1.00 93.44 335 ASP A CA 1
ATOM 2566 C C . ASP A 1 335 ? -5.298 -18.429 3.911 1.00 93.44 335 ASP A C 1
ATOM 2568 O O . ASP A 1 335 ? -4.844 -18.238 5.040 1.00 93.44 335 ASP A O 1
ATOM 2572 N N . ASP A 1 336 ? -4.727 -17.917 2.813 1.00 94.56 336 ASP A N 1
ATOM 2573 C CA . ASP A 1 336 ? -3.542 -17.049 2.866 1.00 94.56 336 ASP A CA 1
ATOM 2574 C C . ASP A 1 336 ? -3.872 -15.712 3.536 1.00 94.56 336 ASP A C 1
ATOM 2576 O O . ASP A 1 336 ? -3.083 -15.209 4.330 1.00 94.56 336 ASP A O 1
ATOM 2580 N N . TRP A 1 337 ? -5.066 -15.167 3.276 1.00 94.94 337 TRP A N 1
ATOM 2581 C CA . TRP A 1 337 ? -5.541 -13.952 3.932 1.00 94.94 337 TRP A CA 1
ATOM 2582 C C . TRP A 1 337 ? -5.649 -14.129 5.444 1.00 94.94 337 TRP A C 1
ATOM 2584 O O . TRP A 1 337 ? -5.084 -13.343 6.191 1.00 94.94 337 TRP A O 1
ATOM 2594 N N . VAL A 1 338 ? -6.324 -15.183 5.910 1.00 91.56 338 VAL A N 1
ATOM 2595 C CA . VAL A 1 338 ? -6.495 -15.445 7.349 1.00 91.56 338 VAL A CA 1
ATOM 2596 C C . VAL A 1 338 ? -5.153 -15.698 8.037 1.00 91.56 338 VAL A C 1
ATOM 2598 O O . VAL A 1 338 ? -4.955 -15.257 9.169 1.00 91.56 338 VAL A O 1
ATOM 2601 N N . ARG A 1 339 ? -4.214 -16.371 7.359 1.00 91.06 339 ARG A N 1
ATOM 2602 C CA . ARG A 1 339 ? -2.843 -16.539 7.857 1.00 91.06 339 ARG A CA 1
ATOM 2603 C C . ARG A 1 339 ? -2.151 -15.189 8.032 1.00 91.06 339 ARG A C 1
ATOM 2605 O O . ARG A 1 339 ? -1.697 -14.906 9.136 1.00 91.06 339 ARG A O 1
ATOM 2612 N N . LEU A 1 340 ? -2.144 -14.363 6.983 1.00 93.44 340 LEU A N 1
ATOM 2613 C CA . LEU A 1 340 ? -1.553 -13.026 7.009 1.00 93.44 340 LEU A CA 1
ATOM 2614 C C . LEU A 1 340 ? -2.171 -12.173 8.121 1.00 93.44 340 LEU A C 1
ATOM 2616 O O . LEU A 1 340 ? -1.452 -11.576 8.910 1.00 93.44 340 LEU A O 1
ATOM 2620 N N . GLN A 1 341 ? -3.501 -12.151 8.235 1.00 91.38 341 GLN A N 1
ATOM 2621 C CA . GLN A 1 341 ? -4.182 -11.435 9.312 1.00 91.38 341 GLN A CA 1
ATOM 2622 C C . GLN A 1 341 ? -3.728 -11.934 10.689 1.00 91.38 341 GLN A C 1
ATOM 2624 O O . GLN A 1 341 ? -3.508 -11.128 11.585 1.00 91.38 341 GLN A O 1
ATOM 2629 N N . GLY A 1 342 ? -3.616 -13.251 10.876 1.00 87.25 342 GLY A N 1
ATOM 2630 C CA . GLY A 1 342 ? -3.255 -13.853 12.156 1.00 87.25 342 GLY A CA 1
ATOM 2631 C C . GLY A 1 342 ? -1.829 -13.542 12.602 1.00 87.25 342 GLY A C 1
ATOM 2632 O O . GLY A 1 342 ? -1.612 -13.346 13.796 1.00 87.25 342 GLY A O 1
ATOM 2633 N N . SER A 1 343 ? -0.876 -13.483 11.669 1.00 89.25 343 SER A N 1
ATOM 2634 C CA . SER A 1 343 ? 0.520 -13.184 11.992 1.00 89.25 343 SER A CA 1
ATOM 2635 C C . SER A 1 343 ? 0.831 -11.693 12.005 1.00 89.25 343 SER A C 1
ATOM 2637 O O . SER A 1 343 ? 1.677 -11.272 12.786 1.00 89.25 343 SER A O 1
ATOM 2639 N N . LEU A 1 344 ? 0.131 -10.886 11.204 1.00 91.00 344 LEU A N 1
ATOM 2640 C CA . LEU A 1 344 ? 0.361 -9.446 11.098 1.00 91.00 344 LEU A CA 1
ATOM 2641 C C . LEU A 1 344 ? -0.398 -8.631 12.153 1.00 91.00 344 LEU A C 1
ATOM 2643 O O . LEU A 1 344 ? 0.023 -7.524 12.490 1.00 91.00 344 LEU A O 1
ATOM 2647 N N . PHE A 1 345 ? -1.530 -9.132 12.666 1.00 89.44 345 PHE A N 1
ATOM 2648 C CA . PHE A 1 345 ? -2.324 -8.375 13.632 1.00 89.44 345 PHE A CA 1
ATOM 2649 C C . PHE A 1 345 ? -1.488 -8.066 14.887 1.00 89.44 345 PHE A C 1
ATOM 2651 O O . PHE A 1 345 ? -0.976 -8.989 15.522 1.00 89.44 345 PHE A O 1
ATOM 2658 N N . PRO A 1 346 ? -1.339 -6.785 15.261 1.00 85.00 346 PRO A N 1
ATOM 2659 C CA . PRO A 1 346 ? -0.402 -6.385 16.302 1.00 85.00 346 PRO A CA 1
ATOM 2660 C C . PRO A 1 346 ? -0.811 -6.895 17.680 1.00 85.00 346 PRO A C 1
ATOM 2662 O O . PRO A 1 346 ? -1.997 -6.966 18.014 1.00 85.00 346 PRO A O 1
ATOM 2665 N N . GLU A 1 347 ? 0.185 -7.154 18.529 1.00 81.69 347 GLU A N 1
ATOM 2666 C CA . GLU A 1 347 ? -0.048 -7.561 19.918 1.00 81.69 347 GLU A CA 1
ATOM 2667 C C . GLU A 1 347 ? -0.739 -6.462 20.727 1.00 81.69 347 GLU A C 1
ATOM 2669 O O . GLU A 1 347 ? -1.508 -6.734 21.658 1.00 81.69 347 GLU A O 1
ATOM 2674 N N . ARG A 1 348 ? -0.446 -5.197 20.397 1.00 78.38 348 ARG A N 1
ATOM 2675 C CA . ARG A 1 348 ? -1.034 -4.046 21.077 1.00 78.38 348 ARG A CA 1
ATOM 2676 C C . ARG A 1 348 ? -1.137 -2.830 20.171 1.00 78.38 348 ARG A C 1
ATOM 2678 O O . ARG A 1 348 ? -0.158 -2.385 19.582 1.00 78.38 348 ARG A O 1
ATOM 2685 N N . ILE A 1 349 ? -2.317 -2.220 20.195 1.00 77.62 349 ILE A N 1
ATOM 2686 C CA . ILE A 1 349 ? -2.561 -0.864 19.705 1.00 77.62 349 ILE A CA 1
ATOM 2687 C C . ILE A 1 349 ? -3.143 -0.072 20.870 1.00 77.62 349 ILE A C 1
ATOM 2689 O O . ILE A 1 349 ? -4.116 -0.504 21.490 1.00 77.62 349 ILE A O 1
ATOM 2693 N N . SER A 1 350 ? -2.557 1.079 21.174 1.00 77.94 350 SER A N 1
ATOM 2694 C CA . SER A 1 350 ? -3.104 2.034 22.132 1.00 77.94 350 SER A CA 1
ATOM 2695 C C . SER A 1 350 ? -3.118 3.410 21.489 1.00 77.94 350 SER A C 1
ATOM 2697 O O . SER A 1 350 ? -2.072 3.946 21.143 1.00 77.94 350 SER A O 1
ATOM 2699 N N . ILE A 1 351 ? -4.314 3.968 21.330 1.00 78.81 351 ILE A N 1
ATOM 2700 C CA . ILE A 1 351 ? -4.532 5.299 20.765 1.00 78.81 351 ILE A CA 1
ATOM 2701 C C . ILE A 1 351 ? -5.064 6.171 21.888 1.00 78.81 351 ILE A C 1
ATOM 2703 O O . ILE A 1 351 ? -6.082 5.843 22.500 1.00 78.81 351 ILE A O 1
ATOM 2707 N N . SER A 1 352 ? -4.345 7.248 22.177 1.00 74.75 352 SER A N 1
ATOM 2708 C CA . SER A 1 352 ? -4.677 8.192 23.240 1.00 74.75 352 SER A CA 1
ATOM 2709 C C . SER A 1 352 ? -4.944 9.562 22.638 1.00 74.75 352 SER A C 1
ATOM 2711 O O . SER A 1 352 ? -4.195 10.018 21.778 1.00 74.75 352 SER A O 1
ATOM 2713 N N . LEU A 1 353 ? -6.006 10.210 23.105 1.00 76.00 353 LEU A N 1
ATOM 2714 C CA . LEU A 1 353 ? -6.407 11.555 22.705 1.00 76.00 353 LEU A CA 1
ATOM 2715 C C . LEU A 1 353 ? -6.327 12.473 23.930 1.00 76.00 353 LEU A C 1
ATOM 2717 O O . LEU A 1 353 ? -6.913 12.153 24.966 1.00 76.00 353 LEU A O 1
ATOM 2721 N N . CYS A 1 354 ? -5.613 13.594 23.814 1.00 72.88 354 CYS A N 1
ATOM 2722 C CA . CYS A 1 354 ? -5.698 14.697 24.769 1.00 72.88 354 CYS A CA 1
ATOM 2723 C C . CYS A 1 354 ? -6.791 15.652 24.305 1.00 72.88 354 CYS A C 1
ATOM 2725 O O . CYS A 1 354 ? -6.596 16.367 23.329 1.00 72.88 354 CYS A O 1
ATOM 2727 N N . ASP A 1 355 ? -7.904 15.679 25.028 1.00 62.16 355 ASP A N 1
ATOM 2728 C CA . ASP A 1 355 ? -8.899 16.751 24.932 1.00 62.16 355 ASP A CA 1
ATOM 2729 C C . ASP A 1 355 ? -8.523 17.879 25.910 1.00 62.16 355 ASP A C 1
ATOM 2731 O O . ASP A 1 355 ? -9.170 18.136 26.927 1.00 62.16 355 ASP A O 1
ATOM 2735 N N . CYS A 1 356 ? -7.336 18.444 25.697 1.00 65.44 356 CYS A N 1
ATOM 2736 C CA . CYS A 1 356 ? -6.813 19.587 26.437 1.00 65.44 356 CYS A CA 1
ATOM 2737 C C . CYS A 1 356 ? -6.827 20.829 25.528 1.00 65.44 356 CYS A C 1
ATOM 2739 O O . CYS A 1 356 ? -7.256 20.744 24.387 1.00 65.44 356 CYS A O 1
ATOM 2741 N N . ASP A 1 357 ? -6.317 21.987 25.971 1.00 55.06 357 ASP A N 1
ATOM 2742 C CA . ASP A 1 357 ? -6.218 23.197 25.117 1.00 55.06 357 ASP A CA 1
ATOM 2743 C C . ASP A 1 357 ? -5.430 22.978 23.790 1.00 55.06 357 ASP A C 1
ATOM 2745 O O . ASP A 1 357 ? -5.328 23.889 22.966 1.00 55.06 357 ASP A O 1
ATOM 2749 N N . LEU A 1 358 ? -4.825 21.798 23.601 1.00 59.78 358 LEU A N 1
ATOM 2750 C CA . LEU A 1 358 ? -4.128 21.340 22.405 1.00 59.78 358 LEU A CA 1
ATOM 2751 C C . LEU A 1 358 ? -4.705 19.980 21.974 1.00 59.78 358 LEU A C 1
ATOM 2753 O O . LEU A 1 358 ? -4.639 19.029 22.752 1.00 59.78 358 LEU A O 1
ATOM 2757 N N . ASP A 1 359 ? -5.172 19.869 20.729 1.00 68.88 359 ASP A N 1
ATOM 2758 C CA . ASP A 1 359 ? -5.575 18.592 20.125 1.00 68.88 359 ASP A CA 1
ATOM 2759 C C . ASP A 1 359 ? -4.336 17.714 19.889 1.00 68.88 359 ASP A C 1
ATOM 2761 O O . ASP A 1 359 ? -3.563 17.934 18.949 1.00 68.88 359 ASP A O 1
ATOM 2765 N N . LEU A 1 360 ? -4.104 16.735 20.768 1.00 77.94 360 LEU A N 1
ATOM 2766 C CA . LEU A 1 360 ? -2.940 15.845 20.694 1.00 77.94 360 LEU A CA 1
ATOM 2767 C C . LEU A 1 360 ? -3.374 14.386 20.581 1.00 77.94 360 LEU A C 1
ATOM 2769 O O . LEU A 1 360 ? -4.191 13.900 21.360 1.00 77.94 360 LEU A O 1
ATOM 2773 N N . LEU A 1 361 ? -2.765 13.676 19.636 1.00 81.19 361 LEU A N 1
ATOM 2774 C CA . LEU A 1 361 ? -2.924 12.240 19.443 1.00 81.19 361 LEU A CA 1
ATOM 2775 C C . LEU A 1 361 ? -1.590 11.559 19.739 1.00 81.19 361 LEU A C 1
ATOM 2777 O O . LEU A 1 361 ? -0.549 12.025 19.268 1.00 81.19 361 LEU A O 1
ATOM 2781 N N . ASP A 1 362 ? -1.633 10.457 20.480 1.00 81.00 362 ASP A N 1
ATOM 2782 C CA . ASP A 1 362 ? -0.498 9.555 20.666 1.00 81.00 362 ASP A CA 1
ATOM 2783 C C . ASP A 1 362 ? -0.891 8.135 20.257 1.00 81.00 362 ASP A C 1
ATOM 2785 O O . ASP A 1 362 ? -1.936 7.616 20.671 1.00 81.00 362 ASP A O 1
ATOM 2789 N N . VAL A 1 363 ? -0.057 7.515 19.424 1.00 78.19 363 VAL A N 1
ATOM 2790 C CA . VAL A 1 363 ? -0.262 6.158 18.916 1.00 78.19 363 VAL A CA 1
ATOM 2791 C C . VAL A 1 363 ? 0.889 5.288 19.394 1.00 78.19 363 VAL A C 1
ATOM 2793 O O . VAL A 1 363 ? 2.012 5.378 18.908 1.00 78.19 363 VAL A O 1
ATOM 2796 N N . MET A 1 364 ? 0.591 4.404 20.341 1.00 77.00 364 MET A N 1
ATOM 2797 C CA . MET A 1 364 ? 1.505 3.350 20.751 1.00 77.00 364 MET A CA 1
ATOM 2798 C C . MET A 1 364 ? 1.164 2.067 20.006 1.00 77.00 364 MET A C 1
ATOM 2800 O O . MET A 1 364 ? 0.037 1.565 20.066 1.00 77.00 364 MET A O 1
ATOM 2804 N N . PHE A 1 365 ? 2.172 1.512 19.354 1.00 81.69 365 PHE A N 1
ATOM 2805 C CA . PHE A 1 365 ? 2.062 0.323 18.532 1.00 81.69 365 PHE A CA 1
ATOM 2806 C C . PHE A 1 365 ? 3.123 -0.690 18.960 1.00 81.69 365 PHE A C 1
ATOM 2808 O O . PHE A 1 365 ? 4.300 -0.347 19.080 1.00 81.69 365 PHE A O 1
ATOM 2815 N N . LEU A 1 366 ? 2.693 -1.924 19.216 1.00 82.06 366 LEU A N 1
ATOM 2816 C CA . LEU A 1 366 ? 3.577 -3.067 19.404 1.00 82.06 366 LEU A CA 1
ATOM 2817 C C . LEU A 1 366 ? 3.306 -4.046 18.252 1.00 82.06 366 LEU A C 1
ATOM 2819 O O . LEU A 1 366 ? 2.196 -4.595 18.211 1.00 82.06 366 LEU A O 1
ATOM 2823 N N . PRO A 1 367 ? 4.258 -4.225 17.314 1.00 82.69 367 PRO A N 1
ATOM 2824 C CA . PRO A 1 367 ? 4.094 -5.163 16.210 1.00 82.69 367 PRO A CA 1
ATOM 2825 C C . PRO A 1 367 ? 3.928 -6.594 16.721 1.00 82.69 367 PRO A C 1
ATOM 2827 O O . PRO A 1 367 ? 4.180 -6.893 17.886 1.00 82.69 367 PRO A O 1
ATOM 2830 N N . SER A 1 368 ? 3.480 -7.474 15.832 1.00 84.62 368 SER A N 1
ATOM 2831 C CA . SER A 1 368 ? 3.487 -8.909 16.091 1.00 84.62 368 SER A CA 1
ATOM 2832 C C . SER A 1 368 ? 4.904 -9.464 15.977 1.00 84.62 368 SER A C 1
ATOM 2834 O O . SER A 1 368 ? 5.571 -9.245 14.968 1.00 84.62 368 SER A O 1
ATOM 2836 N N . ASP A 1 369 ? 5.333 -10.246 16.968 1.00 78.00 369 ASP A N 1
ATOM 2837 C CA . ASP A 1 369 ? 6.604 -10.983 16.928 1.00 78.00 369 ASP A CA 1
ATOM 2838 C C . ASP A 1 369 ? 6.553 -12.213 15.992 1.00 78.00 369 ASP A C 1
ATOM 2840 O O . ASP A 1 369 ? 7.558 -12.901 15.802 1.00 78.00 369 ASP A O 1
ATOM 2844 N N . GLY A 1 370 ? 5.374 -12.537 15.445 1.00 78.06 370 GLY A N 1
ATOM 2845 C CA . GLY A 1 370 ? 5.126 -13.754 14.670 1.00 78.06 370 GLY A CA 1
ATOM 2846 C C . GLY A 1 370 ? 5.062 -13.580 13.154 1.00 78.06 370 GLY A C 1
ATOM 2847 O O . GLY A 1 370 ? 4.892 -14.586 12.476 1.00 78.06 370 GLY A O 1
ATOM 2848 N N . PHE A 1 371 ? 5.150 -12.355 12.628 1.00 88.62 371 PHE A N 1
ATOM 2849 C CA . PHE A 1 371 ? 5.071 -12.102 11.188 1.00 88.62 371 PHE A CA 1
ATOM 2850 C C . PHE A 1 371 ? 6.375 -12.493 10.485 1.00 88.62 371 PHE A C 1
ATOM 2852 O O . PHE A 1 371 ? 7.444 -11.978 10.818 1.00 88.62 371 PHE A O 1
ATOM 2859 N N . ASP A 1 372 ? 6.284 -13.383 9.495 1.00 89.56 372 ASP A N 1
ATOM 2860 C CA . ASP A 1 372 ? 7.426 -13.766 8.669 1.00 89.56 372 ASP A CA 1
ATOM 2861 C C . ASP A 1 372 ? 7.108 -13.828 7.164 1.00 89.56 372 ASP A C 1
ATOM 2863 O O . ASP A 1 372 ? 5.978 -13.674 6.698 1.00 89.56 372 ASP A O 1
ATOM 2867 N N . LEU A 1 373 ? 8.154 -14.056 6.368 1.00 87.94 373 LEU A N 1
ATOM 2868 C CA . LEU A 1 373 ? 8.078 -14.136 4.910 1.00 87.94 373 LEU A CA 1
ATOM 2869 C C . LEU A 1 373 ? 7.135 -15.243 4.396 1.00 87.94 373 LEU A C 1
ATOM 2871 O O . LEU A 1 373 ? 6.586 -15.125 3.297 1.00 87.94 373 LEU A O 1
ATOM 2875 N N . GLY A 1 374 ? 6.948 -16.316 5.167 1.00 88.25 374 GLY A N 1
ATOM 2876 C CA . GLY A 1 374 ? 6.054 -17.426 4.849 1.00 88.25 374 GLY A CA 1
ATOM 2877 C C . GLY A 1 374 ? 4.571 -17.100 5.035 1.00 88.25 374 GLY A C 1
ATOM 2878 O O . GLY A 1 374 ? 3.725 -17.841 4.525 1.00 88.25 374 GLY A O 1
ATOM 2879 N N . ASP A 1 375 ? 4.250 -16.002 5.719 1.00 90.62 375 ASP A N 1
ATOM 2880 C CA . ASP A 1 375 ? 2.877 -15.525 5.886 1.00 90.62 375 ASP A CA 1
ATOM 2881 C C . ASP A 1 375 ? 2.407 -14.618 4.748 1.00 90.62 375 ASP A C 1
ATOM 2883 O O . ASP A 1 375 ? 1.203 -14.460 4.534 1.00 90.62 375 ASP A O 1
ATOM 2887 N N . ILE A 1 376 ? 3.344 -14.040 3.993 1.00 91.31 376 ILE A N 1
ATOM 2888 C CA . ILE A 1 376 ? 3.032 -13.190 2.845 1.00 91.31 376 ILE A CA 1
ATOM 2889 C C . ILE A 1 376 ? 2.476 -14.068 1.714 1.00 91.31 376 ILE A C 1
ATOM 2891 O O . ILE A 1 376 ? 3.182 -14.977 1.259 1.00 91.31 376 ILE A O 1
ATOM 2895 N N . PRO A 1 377 ? 1.267 -13.780 1.188 1.00 90.31 377 PRO A N 1
ATOM 2896 C CA . PRO A 1 377 ? 0.665 -14.563 0.116 1.00 90.31 377 PRO A CA 1
ATOM 2897 C C . PRO A 1 377 ? 1.624 -14.772 -1.070 1.00 90.31 377 PRO A C 1
ATOM 2899 O O . PRO A 1 377 ? 2.306 -13.830 -1.481 1.00 90.31 377 PRO A O 1
ATOM 2902 N N . PRO A 1 378 ? 1.691 -15.985 -1.647 1.00 82.12 378 PRO A N 1
ATOM 2903 C CA . PRO A 1 378 ? 2.678 -16.308 -2.678 1.00 82.12 378 PRO A CA 1
ATOM 2904 C C . PRO A 1 378 ? 2.390 -15.622 -4.018 1.00 82.12 378 PRO A C 1
ATOM 2906 O O . PRO A 1 378 ? 3.309 -15.378 -4.791 1.00 82.12 378 PRO A O 1
ATOM 2909 N N . SER A 1 379 ? 1.123 -15.321 -4.308 1.00 77.56 379 SER A N 1
ATOM 2910 C CA . SER A 1 379 ? 0.703 -14.652 -5.539 1.00 77.56 379 SER A CA 1
ATOM 2911 C C . SER A 1 379 ? 0.709 -13.134 -5.381 1.00 77.56 379 SER A C 1
ATOM 2913 O O . SER A 1 379 ? 0.080 -12.618 -4.453 1.00 77.56 379 SER A O 1
ATOM 2915 N N . SER A 1 380 ? 1.303 -12.419 -6.342 1.00 79.25 380 SER A N 1
ATOM 2916 C CA . SER A 1 380 ? 1.128 -10.965 -6.455 1.00 79.25 380 SER A CA 1
ATOM 2917 C C . SER A 1 380 ? -0.360 -10.602 -6.571 1.00 79.25 380 SER A C 1
ATOM 2919 O O . SER A 1 380 ? -1.129 -11.236 -7.299 1.00 79.25 380 SER A O 1
ATOM 2921 N N . TRP A 1 381 ? -0.799 -9.585 -5.826 1.00 86.81 381 TRP A N 1
ATOM 2922 C CA . TRP A 1 381 ? -2.223 -9.283 -5.654 1.00 86.81 381 TRP A CA 1
ATOM 2923 C C . TRP A 1 381 ? -2.753 -8.188 -6.589 1.00 86.81 381 TRP A C 1
ATOM 2925 O O . TRP A 1 381 ? -3.604 -7.385 -6.224 1.00 86.81 381 TRP A O 1
ATOM 2935 N N . GLY A 1 382 ? -2.247 -8.154 -7.822 1.00 84.25 382 GLY A N 1
ATOM 2936 C CA . GLY A 1 382 ? -2.570 -7.097 -8.787 1.00 84.25 382 GLY A CA 1
ATOM 2937 C C . GLY A 1 382 ? -1.602 -5.912 -8.760 1.00 84.25 382 GLY A C 1
ATOM 2938 O O . GLY A 1 382 ? -1.878 -4.905 -9.405 1.00 84.25 382 GLY A O 1
ATOM 2939 N N . VAL A 1 383 ? -0.467 -6.047 -8.065 1.00 89.94 383 VAL A N 1
ATOM 2940 C CA . VAL A 1 383 ? 0.656 -5.099 -8.107 1.00 89.94 383 VAL A CA 1
ATOM 2941 C C . VAL A 1 383 ? 1.428 -5.284 -9.413 1.00 89.94 383 VAL A C 1
ATOM 2943 O O . VAL A 1 383 ? 1.872 -6.388 -9.731 1.00 89.94 383 VAL A O 1
ATOM 2946 N N . LYS A 1 384 ? 1.597 -4.203 -10.172 1.00 87.44 384 LYS A N 1
ATOM 2947 C CA . LYS A 1 384 ? 2.358 -4.168 -11.424 1.00 87.44 384 LYS A CA 1
ATOM 2948 C C . LYS A 1 384 ? 3.297 -2.973 -11.414 1.00 87.44 384 LYS A C 1
ATOM 2950 O O . LYS A 1 384 ? 2.872 -1.862 -11.122 1.00 87.44 384 LYS A O 1
ATOM 2955 N N . SER A 1 385 ? 4.564 -3.193 -11.747 1.00 83.94 385 SER A N 1
ATOM 2956 C CA . SER A 1 385 ? 5.504 -2.092 -11.976 1.00 83.94 385 SER A CA 1
ATOM 2957 C C . SER A 1 385 ? 5.229 -1.452 -13.330 1.00 83.94 385 SER A C 1
ATOM 2959 O O . SER A 1 385 ? 4.935 -2.169 -14.292 1.00 83.94 385 SER A O 1
ATOM 2961 N N . ALA A 1 386 ? 5.329 -0.122 -13.392 1.00 80.31 386 ALA A N 1
ATOM 2962 C CA . ALA A 1 386 ? 5.315 0.590 -14.657 1.00 80.31 386 ALA A CA 1
ATOM 2963 C C . ALA A 1 386 ? 6.463 0.061 -15.523 1.00 80.31 386 ALA A C 1
ATOM 2965 O O . ALA A 1 386 ? 7.631 0.076 -15.120 1.00 80.31 386 ALA A O 1
ATOM 2966 N N . SER A 1 387 ? 6.119 -0.465 -16.692 1.00 78.06 387 SER A N 1
ATOM 2967 C CA . SER A 1 387 ? 7.067 -1.199 -17.531 1.00 78.06 387 SER A CA 1
ATOM 2968 C C . SER A 1 387 ? 7.154 -0.578 -18.910 1.00 78.06 387 SER A C 1
ATOM 2970 O O . SER A 1 387 ? 6.253 0.116 -19.375 1.00 78.06 387 SER A O 1
ATOM 2972 N N . GLY A 1 388 ? 8.274 -0.796 -19.589 1.00 72.81 388 GLY A N 1
ATOM 2973 C CA . GLY A 1 388 ? 8.376 -0.420 -20.988 1.00 72.81 388 GLY A CA 1
ATOM 2974 C C . GLY A 1 388 ? 7.734 -1.443 -21.920 1.00 72.81 388 GLY A C 1
ATOM 2975 O O . GLY A 1 388 ? 7.355 -2.546 -21.543 1.00 72.81 388 GLY A O 1
ATOM 2976 N N . LEU A 1 389 ? 7.662 -1.090 -23.204 1.00 77.44 389 LEU A N 1
ATOM 2977 C CA . LEU A 1 389 ? 7.030 -1.925 -24.235 1.00 77.44 389 LEU A CA 1
ATOM 2978 C C . LEU A 1 389 ? 7.644 -3.340 -24.358 1.00 77.44 389 LEU A C 1
ATOM 2980 O O . LEU A 1 389 ? 7.017 -4.247 -24.903 1.00 77.44 389 LEU A O 1
ATOM 2984 N N . LEU A 1 390 ? 8.905 -3.514 -23.951 1.00 80.88 390 LEU A N 1
ATOM 2985 C CA . LEU A 1 390 ? 9.690 -4.735 -24.137 1.00 80.88 390 LEU A CA 1
ATOM 2986 C C . LEU A 1 390 ? 10.622 -4.944 -22.935 1.00 80.88 390 LEU A C 1
ATOM 2988 O O . LEU A 1 390 ? 11.383 -4.035 -22.637 1.00 80.88 390 LEU A O 1
ATOM 2992 N N . PRO A 1 391 ? 10.754 -6.160 -22.384 1.00 75.75 391 PRO A N 1
ATOM 2993 C CA . PRO A 1 391 ? 11.590 -6.427 -21.199 1.00 75.75 391 PRO A CA 1
ATOM 2994 C C . PRO A 1 391 ? 13.096 -6.149 -21.390 1.00 75.75 391 PRO A C 1
ATOM 2996 O O . PRO A 1 391 ? 13.876 -6.170 -20.449 1.00 75.75 391 PRO A O 1
ATOM 2999 N N . TYR A 1 392 ? 13.551 -5.910 -22.625 1.00 80.50 392 TYR A N 1
ATOM 3000 C CA . TYR A 1 392 ? 14.957 -5.637 -22.945 1.00 80.50 392 TYR A CA 1
ATOM 3001 C C . TYR A 1 392 ? 15.136 -4.357 -23.772 1.00 80.50 392 TYR A C 1
ATOM 3003 O O . TYR A 1 392 ? 16.052 -4.275 -24.599 1.00 80.50 392 TYR A O 1
ATOM 3011 N N . GLY A 1 393 ? 14.271 -3.351 -23.580 1.00 82.69 393 GLY A N 1
ATOM 3012 C CA . GLY A 1 393 ? 14.316 -2.088 -24.328 1.00 82.69 393 GLY A CA 1
ATOM 3013 C C . GLY A 1 393 ? 15.696 -1.425 -24.336 1.00 82.69 393 GLY A C 1
ATOM 3014 O O . GLY A 1 393 ? 16.209 -1.073 -25.402 1.00 82.69 393 GLY A O 1
ATOM 3015 N N . GLY A 1 394 ? 16.351 -1.351 -23.172 1.00 84.19 394 GLY A N 1
ATOM 3016 C CA . GLY A 1 394 ? 17.697 -0.783 -23.037 1.00 84.19 394 GLY A CA 1
ATOM 3017 C C . GLY A 1 394 ? 18.777 -1.559 -23.804 1.00 84.19 394 GLY A C 1
ATOM 3018 O O . GLY A 1 394 ? 19.608 -0.961 -24.492 1.00 84.19 394 GLY A O 1
ATOM 3019 N N . ALA A 1 395 ? 18.746 -2.894 -23.768 1.00 88.19 395 ALA A N 1
ATOM 3020 C CA . ALA A 1 395 ? 19.686 -3.722 -24.527 1.00 88.19 395 ALA A CA 1
ATOM 3021 C C . ALA A 1 395 ? 19.467 -3.580 -26.042 1.00 88.19 395 ALA A C 1
ATOM 3023 O O . ALA A 1 395 ? 20.426 -3.500 -26.815 1.00 88.19 395 ALA A O 1
ATOM 3024 N N . LEU A 1 396 ? 18.205 -3.487 -26.464 1.00 90.75 396 LEU A N 1
ATOM 3025 C CA . LEU A 1 396 ? 17.823 -3.285 -27.856 1.00 90.75 396 LEU A CA 1
ATOM 3026 C C . LEU A 1 396 ? 18.261 -1.899 -28.365 1.00 90.75 396 LEU A C 1
ATOM 3028 O O . LEU A 1 396 ? 18.796 -1.794 -29.470 1.00 90.75 396 LEU A O 1
ATOM 3032 N N . MET A 1 397 ? 18.146 -0.857 -27.533 1.00 91.31 397 MET A N 1
ATOM 3033 C CA . MET A 1 397 ? 18.705 0.473 -27.803 1.00 91.31 397 MET A CA 1
ATOM 3034 C C . MET A 1 397 ? 20.225 0.407 -28.015 1.00 91.31 397 MET A C 1
ATOM 3036 O O . MET A 1 397 ? 20.719 0.883 -29.039 1.00 91.31 397 MET A O 1
ATOM 3040 N N . LEU A 1 398 ? 20.970 -0.198 -27.081 1.00 91.81 398 LEU A N 1
ATOM 3041 C CA . LEU A 1 398 ? 22.434 -0.305 -27.163 1.00 91.81 398 LEU A CA 1
ATOM 3042 C C . LEU A 1 398 ? 22.887 -1.102 -28.392 1.00 91.81 398 LEU A C 1
ATOM 3044 O O . LEU A 1 398 ? 23.815 -0.684 -29.087 1.00 91.81 398 LEU A O 1
ATOM 3048 N N . GLY A 1 399 ? 22.209 -2.211 -28.697 1.00 93.56 399 GLY A N 1
ATOM 3049 C CA . GLY A 1 399 ? 22.453 -2.996 -29.906 1.00 93.56 399 GLY A CA 1
ATOM 3050 C C . GLY A 1 399 ? 22.214 -2.181 -31.178 1.00 93.56 399 GLY A C 1
ATOM 3051 O O . GLY A 1 399 ? 23.055 -2.178 -32.081 1.00 93.56 399 GLY A O 1
ATOM 3052 N N . GLY A 1 400 ? 21.117 -1.419 -31.224 1.00 92.06 400 GLY A N 1
ATOM 3053 C CA . GLY A 1 400 ? 20.816 -0.518 -32.335 1.00 92.06 400 GLY A CA 1
ATOM 3054 C C . GLY A 1 400 ? 21.882 0.559 -32.537 1.00 92.06 400 GLY A C 1
ATOM 3055 O O . GLY A 1 400 ? 22.339 0.796 -33.659 1.00 92.06 400 GLY A O 1
ATOM 3056 N N . LEU A 1 401 ? 22.344 1.155 -31.437 1.00 93.19 401 LEU A N 1
ATOM 3057 C CA . LEU A 1 401 ? 23.384 2.181 -31.427 1.00 93.19 401 LEU A CA 1
ATOM 3058 C C . LEU A 1 401 ? 24.730 1.612 -31.908 1.00 93.19 401 LEU A C 1
ATOM 3060 O O . LEU A 1 401 ? 25.378 2.207 -32.773 1.00 93.19 401 LEU A O 1
ATOM 3064 N N . ALA A 1 402 ? 25.112 0.422 -31.437 1.00 94.19 402 ALA A N 1
ATOM 3065 C CA . ALA A 1 402 ? 26.326 -0.270 -31.866 1.00 94.19 402 ALA A CA 1
ATOM 3066 C C . ALA A 1 402 ? 26.309 -0.606 -33.367 1.00 94.19 402 ALA A C 1
ATOM 3068 O O . ALA A 1 402 ? 27.284 -0.331 -34.072 1.00 94.19 402 ALA A O 1
ATOM 3069 N N . LEU A 1 403 ? 25.196 -1.143 -33.879 1.00 93.25 403 LEU A N 1
ATOM 3070 C CA . LEU A 1 403 ? 25.041 -1.461 -35.302 1.00 93.25 403 LEU A CA 1
ATOM 3071 C C . LEU A 1 403 ? 25.073 -0.201 -36.178 1.00 93.25 403 LEU A C 1
ATOM 3073 O O . LEU A 1 403 ? 25.757 -0.182 -37.205 1.00 93.25 403 LEU A O 1
ATOM 3077 N N . GLY A 1 404 ? 24.387 0.867 -35.761 1.00 91.06 404 GLY A N 1
ATOM 3078 C CA . GLY A 1 404 ? 24.381 2.146 -36.474 1.00 91.06 404 GLY A CA 1
ATOM 3079 C C . GLY A 1 404 ? 25.767 2.800 -36.533 1.00 91.06 404 GLY A C 1
ATOM 3080 O O . GLY A 1 404 ? 26.199 3.256 -37.600 1.00 91.06 404 GLY A O 1
ATOM 3081 N N . LEU A 1 405 ? 26.513 2.780 -35.423 1.00 92.56 405 LEU A N 1
ATOM 3082 C CA . LEU A 1 405 ? 27.893 3.275 -35.374 1.00 92.56 405 LEU A CA 1
ATOM 3083 C C . LEU A 1 405 ? 28.841 2.422 -36.221 1.00 92.56 405 LEU A C 1
ATOM 3085 O O . LEU A 1 405 ? 29.625 2.979 -36.991 1.00 92.56 405 LEU A O 1
ATOM 3089 N N . ALA A 1 406 ? 28.752 1.092 -36.135 1.00 92.38 406 ALA A N 1
ATOM 3090 C CA . ALA A 1 406 ? 29.577 0.186 -36.932 1.00 92.38 406 ALA A CA 1
ATOM 3091 C C . ALA A 1 406 ? 29.346 0.385 -38.438 1.00 92.38 406 ALA A C 1
ATOM 3093 O O . ALA A 1 406 ? 30.304 0.461 -39.211 1.00 92.38 406 ALA A O 1
ATOM 3094 N N . ALA A 1 407 ? 28.086 0.550 -38.851 1.00 89.88 407 ALA A N 1
ATOM 3095 C CA . ALA A 1 407 ? 27.734 0.823 -40.238 1.00 89.88 407 ALA A CA 1
ATOM 3096 C C . ALA A 1 407 ? 28.309 2.165 -40.710 1.00 89.88 407 ALA A C 1
ATOM 3098 O O . ALA A 1 407 ? 28.955 2.233 -41.757 1.00 89.88 407 ALA A O 1
ATOM 3099 N N . THR A 1 408 ? 28.139 3.215 -39.902 1.00 87.94 408 THR A N 1
ATOM 3100 C CA . THR A 1 408 ? 28.664 4.557 -40.194 1.00 87.94 408 THR A CA 1
ATOM 3101 C C . THR A 1 408 ? 30.190 4.539 -40.303 1.00 87.94 408 THR A C 1
ATOM 3103 O O . THR A 1 408 ? 30.761 5.109 -41.232 1.00 87.94 408 THR A O 1
ATOM 3106 N N . TRP A 1 409 ? 30.870 3.833 -39.398 1.00 89.69 409 TRP A N 1
ATOM 3107 C CA . TRP A 1 409 ? 32.324 3.683 -39.416 1.00 89.69 409 TRP A CA 1
ATOM 3108 C C . TRP A 1 409 ? 32.820 2.942 -40.664 1.00 89.69 409 TRP A C 1
ATOM 3110 O O . TRP A 1 409 ? 33.759 3.401 -41.321 1.00 89.69 409 TRP A O 1
ATOM 3120 N N . MET A 1 410 ? 32.157 1.845 -41.046 1.00 89.06 410 MET A N 1
ATOM 3121 C CA . MET A 1 410 ? 32.459 1.117 -42.283 1.00 89.06 410 MET A CA 1
ATOM 3122 C C . MET A 1 410 ? 32.283 1.997 -43.527 1.00 89.06 410 MET A C 1
ATOM 3124 O O . MET A 1 410 ? 33.111 1.944 -44.441 1.00 89.06 410 MET A O 1
ATOM 3128 N N . GLU A 1 411 ? 31.236 2.823 -43.576 1.00 86.44 411 GLU A N 1
ATOM 3129 C CA . GLU A 1 411 ? 31.027 3.760 -44.683 1.00 86.44 411 GLU A CA 1
ATOM 3130 C C . GLU A 1 411 ? 32.113 4.840 -44.742 1.00 86.44 411 GLU A C 1
ATOM 3132 O O . GLU A 1 411 ? 32.641 5.112 -45.824 1.00 86.44 411 GLU A O 1
ATOM 3137 N N . VAL A 1 412 ? 32.515 5.404 -43.598 1.00 86.62 412 VAL A N 1
ATOM 3138 C CA . VAL A 1 412 ? 33.607 6.389 -43.527 1.00 86.62 412 VAL A CA 1
ATOM 3139 C C . VAL A 1 412 ? 34.930 5.781 -43.996 1.00 86.62 412 VAL A C 1
ATOM 3141 O O . VAL A 1 412 ? 35.622 6.398 -44.806 1.00 86.62 412 VAL A O 1
ATOM 3144 N N . GLN A 1 413 ? 35.264 4.560 -43.567 1.00 87.69 413 GLN A N 1
ATOM 3145 C CA . GLN A 1 413 ? 36.471 3.869 -44.034 1.00 87.69 413 GLN A CA 1
ATOM 3146 C C . GLN A 1 413 ? 36.443 3.563 -45.531 1.00 87.69 413 GLN A C 1
ATOM 3148 O O . GLN A 1 413 ? 37.464 3.658 -46.213 1.00 87.69 413 GLN A O 1
ATOM 3153 N N . ARG A 1 414 ? 35.286 3.163 -46.068 1.00 84.88 414 ARG A N 1
ATOM 3154 C CA . ARG A 1 414 ? 35.145 2.935 -47.510 1.00 84.88 414 ARG A CA 1
ATOM 3155 C C . ARG A 1 414 ? 35.326 4.226 -48.292 1.00 84.88 414 ARG A C 1
ATOM 3157 O O . ARG A 1 414 ? 35.983 4.211 -49.330 1.00 84.88 414 ARG A O 1
ATOM 3164 N N . LYS A 1 415 ? 34.764 5.327 -47.791 1.00 84.69 415 LYS A N 1
ATOM 3165 C CA . LYS A 1 415 ? 34.900 6.641 -48.412 1.00 84.69 415 LYS A CA 1
ATOM 3166 C C . LYS A 1 415 ? 36.355 7.106 -48.411 1.00 84.69 415 LYS A C 1
ATOM 3168 O O . LYS A 1 415 ? 36.849 7.475 -49.469 1.00 84.69 415 LYS A O 1
ATOM 3173 N N . SER A 1 416 ? 37.053 7.023 -47.279 1.00 87.00 416 SER A N 1
ATOM 3174 C CA . SER A 1 416 ? 38.457 7.446 -47.198 1.00 87.00 416 SER A CA 1
ATOM 3175 C C . SER A 1 416 ? 39.369 6.614 -48.104 1.00 87.00 416 SER A C 1
ATOM 3177 O O . SER A 1 416 ? 40.214 7.175 -48.794 1.00 87.00 416 SER A O 1
ATOM 3179 N N . LYS A 1 417 ? 39.153 5.293 -48.189 1.00 87.50 417 LYS A N 1
ATOM 3180 C CA . LYS A 1 417 ? 39.871 4.424 -49.140 1.00 87.50 417 LYS A CA 1
ATOM 3181 C C . LYS A 1 417 ? 39.589 4.797 -50.597 1.00 87.50 417 LYS A C 1
ATOM 3183 O O . LYS A 1 417 ? 40.504 4.794 -51.413 1.00 87.50 417 LYS A O 1
ATOM 3188 N N . ALA A 1 418 ? 38.342 5.128 -50.933 1.00 84.38 418 ALA A N 1
ATOM 3189 C CA . ALA A 1 418 ? 37.986 5.570 -52.280 1.00 84.38 418 ALA A CA 1
ATOM 3190 C C . ALA A 1 418 ? 38.612 6.934 -52.627 1.00 84.38 418 ALA A C 1
ATOM 3192 O O . ALA A 1 418 ? 39.102 7.107 -53.739 1.00 84.38 418 ALA A O 1
ATOM 3193 N N . GLU A 1 419 ? 38.640 7.876 -51.678 1.00 86.88 419 GLU A N 1
ATOM 3194 C CA . GLU A 1 419 ? 39.311 9.174 -51.832 1.00 86.88 419 GLU A CA 1
ATOM 3195 C C . GLU A 1 419 ? 40.828 9.003 -52.029 1.00 86.88 419 GLU A C 1
ATOM 3197 O O . GLU A 1 419 ? 41.396 9.624 -52.925 1.00 86.88 419 GLU A O 1
ATOM 3202 N N . GLN A 1 420 ? 41.476 8.112 -51.267 1.00 88.94 420 GLN A N 1
ATOM 3203 C CA . GLN A 1 420 ? 42.900 7.786 -51.432 1.00 88.94 420 GLN A CA 1
ATOM 3204 C C . GLN A 1 420 ? 43.204 7.194 -52.814 1.00 88.94 420 GLN A C 1
ATOM 3206 O O . GLN A 1 420 ? 44.086 7.695 -53.506 1.00 88.94 420 GLN A O 1
ATOM 3211 N N . LEU A 1 421 ? 42.431 6.197 -53.260 1.00 86.00 421 LEU A N 1
ATOM 3212 C CA . LEU A 1 421 ? 42.588 5.611 -54.597 1.00 86.00 421 LEU A CA 1
ATOM 3213 C C . LEU A 1 421 ? 42.382 6.654 -55.705 1.00 86.00 421 LEU A C 1
ATOM 3215 O O . LEU A 1 421 ? 43.131 6.682 -56.679 1.00 86.00 421 LEU A O 1
ATOM 3219 N N . ALA A 1 422 ? 41.393 7.540 -55.564 1.00 85.25 422 ALA A N 1
ATOM 3220 C CA . ALA A 1 422 ? 41.152 8.602 -56.538 1.00 85.25 422 ALA A CA 1
ATOM 3221 C C . ALA A 1 422 ? 42.333 9.586 -56.632 1.00 85.25 422 ALA A C 1
ATOM 3223 O O . ALA A 1 422 ? 42.701 9.991 -57.736 1.00 85.25 422 ALA A O 1
ATOM 3224 N N . LEU A 1 423 ? 42.953 9.938 -55.500 1.00 85.94 423 LEU A N 1
ATOM 3225 C CA . LEU A 1 423 ? 44.156 10.778 -55.460 1.00 85.94 423 LEU A CA 1
ATOM 3226 C C . LEU A 1 423 ? 45.372 10.082 -56.097 1.00 85.94 423 LEU A C 1
ATOM 3228 O O . LEU A 1 423 ? 46.117 10.715 -56.848 1.00 85.94 423 LEU A O 1
ATOM 3232 N N . GLU A 1 424 ? 45.558 8.782 -55.856 1.00 84.94 424 GLU A N 1
ATOM 3233 C CA . GLU A 1 424 ? 46.618 7.983 -56.490 1.00 84.94 424 GLU A CA 1
ATOM 3234 C C . GLU A 1 424 ? 46.460 7.926 -58.018 1.00 84.94 424 GLU A C 1
ATOM 3236 O O . GLU A 1 424 ? 47.413 8.180 -58.757 1.00 84.94 424 GLU A O 1
ATOM 3241 N N . PHE A 1 425 ? 45.246 7.688 -58.522 1.00 81.12 425 PHE A N 1
ATOM 3242 C CA . PHE A 1 425 ? 44.990 7.709 -59.966 1.00 81.12 425 PHE A CA 1
ATOM 3243 C C . PHE A 1 425 ? 45.142 9.108 -60.577 1.00 81.12 425 PHE A C 1
ATOM 3245 O O . PHE A 1 425 ? 45.667 9.241 -61.683 1.00 81.12 425 PHE A O 1
ATOM 3252 N N . ALA A 1 426 ? 44.728 10.164 -59.869 1.00 75.88 426 ALA A N 1
ATOM 3253 C CA . ALA A 1 426 ? 44.881 11.538 -60.342 1.00 75.88 426 ALA A CA 1
ATOM 3254 C C . ALA A 1 426 ? 46.357 11.961 -60.448 1.00 75.88 426 ALA A C 1
ATOM 3256 O O . ALA A 1 426 ? 46.724 12.649 -61.397 1.00 75.88 426 ALA A O 1
ATOM 3257 N N . THR A 1 427 ? 47.205 11.519 -59.513 1.00 65.12 427 THR A N 1
ATOM 3258 C CA . THR A 1 427 ? 48.651 11.810 -59.507 1.00 65.12 427 THR A CA 1
ATOM 3259 C C . THR A 1 427 ? 49.444 10.977 -60.518 1.00 65.12 427 THR A C 1
ATOM 3261 O O . THR A 1 427 ? 50.418 11.470 -61.087 1.00 65.12 427 THR A O 1
ATOM 3264 N N . GLN A 1 428 ? 49.021 9.744 -60.817 1.00 60.00 428 GLN A N 1
ATOM 3265 C CA . GLN A 1 428 ? 49.600 8.968 -61.922 1.00 60.00 428 GLN A CA 1
ATOM 3266 C C . GLN A 1 428 ? 49.306 9.591 -63.292 1.00 60.00 428 GLN A C 1
ATOM 3268 O O . GLN A 1 428 ? 50.175 9.587 -64.163 1.00 60.00 428 GLN A O 1
ATOM 3273 N N . ASN A 1 429 ? 48.115 10.168 -63.476 1.00 55.06 429 ASN A N 1
ATOM 3274 C CA . ASN A 1 429 ? 47.722 10.768 -64.750 1.00 55.06 429 ASN A CA 1
ATOM 3275 C C . ASN A 1 429 ? 48.477 12.078 -65.051 1.00 55.06 429 ASN A C 1
ATOM 3277 O O . ASN A 1 429 ? 48.741 12.373 -66.211 1.00 55.06 429 ASN A O 1
ATOM 3281 N N . THR A 1 430 ? 48.891 12.849 -64.039 1.00 54.12 430 THR A N 1
ATOM 3282 C CA . THR A 1 430 ? 49.726 14.053 -64.229 1.00 54.12 430 THR A CA 1
ATOM 3283 C C . THR A 1 430 ? 51.176 13.742 -64.608 1.00 54.12 430 THR A C 1
ATOM 3285 O O . THR A 1 430 ? 51.811 14.567 -65.257 1.00 54.12 430 THR A O 1
ATOM 3288 N N . ASN A 1 431 ? 51.693 12.554 -64.279 1.00 54.47 431 ASN A N 1
ATOM 3289 C CA . ASN A 1 431 ? 53.050 12.131 -64.650 1.00 54.47 431 ASN A CA 1
ATOM 3290 C C . ASN A 1 431 ? 53.150 11.483 -66.045 1.00 54.47 431 ASN A C 1
ATOM 3292 O O . ASN A 1 431 ? 54.259 11.208 -66.493 1.00 54.47 431 ASN A O 1
ATOM 3296 N N . GLN A 1 432 ? 52.032 11.238 -66.740 1.00 50.50 432 GLN A N 1
ATOM 3297 C CA . GLN A 1 432 ? 52.028 10.674 -68.101 1.00 50.50 432 GLN A CA 1
ATOM 3298 C C . GLN A 1 432 ? 52.006 11.726 -69.227 1.00 50.50 432 GLN A C 1
ATOM 3300 O O . GLN A 1 432 ? 52.074 11.352 -70.395 1.00 50.50 432 GLN A O 1
ATOM 3305 N N . TRP A 1 433 ? 51.945 13.022 -68.900 1.00 52.72 433 TRP A N 1
ATOM 3306 C CA . TRP A 1 433 ? 51.927 14.128 -69.875 1.00 52.72 433 TRP A CA 1
ATOM 3307 C C . TRP A 1 433 ? 53.182 15.024 -69.838 1.00 52.72 433 TRP A C 1
ATOM 3309 O O . TRP A 1 433 ? 53.117 16.164 -70.294 1.00 52.72 433 TRP A O 1
ATOM 3319 N N . ASN A 1 434 ? 54.309 14.517 -69.324 1.00 41.81 434 ASN A N 1
ATOM 3320 C CA . ASN A 1 434 ? 55.631 15.149 -69.452 1.00 41.81 434 ASN A CA 1
ATOM 3321 C C . ASN A 1 434 ? 56.569 14.306 -70.311 1.00 41.81 434 ASN A C 1
ATOM 3323 O O . ASN A 1 434 ? 56.656 13.085 -70.045 1.00 41.81 434 ASN A O 1
#